Protein AF-M2Y2H6-F1 (afdb_monomer_lite)

InterPro domains:
  IPR006218 DAHP synthetase I/KDSA [PF00793] (380-463)
  IPR013785 Aldolase-type TIM barrel [G3DSA:3.20.20.70] (370-465)
  IPR019128 Sister chromatid cohesion protein Dcc1 [PF09724] (20-335)
  IPR019128 Sister chromatid cohesion protein Dcc1 [PTHR13395] (9-358)

Secondary structure (DSSP, 8-state):
----EEEEE-TT--SSS---B---HHHHHHHHTTSS--EEEEPP-TT-TT---TTTT-EEEE-SS-EEEEEEEEEEEEE--B-----S-----SSS--EEEEE---EEEEEEEEEE---HHHHHHHHHHTB-TTSEE---HHHHHTTSS--HHHHHHHHHHTTEEEETTEEEEPPHHHHHHHHHHHHHHHHHTT-BTTTBBPPHHHHTTTS-GGGHHHHHHHHHHHEEEPTTS-EEE-HHHHHHHHHHHHHHHHHTTT--EEHHHHHHHHHTTS-TT----GGGGTTTEEEEEETTEEEEEE--GGGS-SSHHHHHHHHHHH-S---HHHHHHHHTTTSS-HHHHHHHHHHH--------SSHHHHHHHHSTT-TT-SSPPP-EEE--SS---HHHHHHHHHHHHHHHHHTT--EEEE--SS----SSTTS---S-HHHHHHHHHHHHHHH---EE----------

Organism: Galdieria sulphuraria (NCBI:txid130081)

Structure (mmCIF, N/CA/C/O backbone):
data_AF-M2Y2H6-F1
#
_entry.id   AF-M2Y2H6-F1
#
loop_
_atom_site.group_PDB
_atom_site.id
_atom_site.type_symbol
_atom_site.label_atom_id
_atom_site.label_alt_id
_atom_site.label_comp_id
_atom_site.label_asym_id
_atom_site.label_entity_id
_atom_site.label_seq_id
_atom_site.pdbx_PDB_ins_code
_atom_site.Cartn_x
_atom_site.Cartn_y
_atom_site.Cartn_z
_atom_site.occupancy
_atom_site.B_iso_or_equiv
_atom_site.auth_seq_id
_atom_site.auth_comp_id
_atom_site.auth_asym_id
_atom_site.auth_atom_id
_atom_site.pdbx_PDB_model_num
ATOM 1 N N . MET A 1 1 ? 12.998 3.449 -64.854 1.00 49.31 1 MET A N 1
ATOM 2 C CA . MET A 1 1 ? 14.254 3.095 -64.169 1.00 49.31 1 MET A CA 1
ATOM 3 C C . MET A 1 1 ? 13.835 2.319 -62.942 1.00 49.31 1 MET A C 1
ATOM 5 O O . MET A 1 1 ? 13.197 2.910 -62.082 1.00 49.31 1 MET A O 1
ATOM 9 N N . GLU A 1 2 ? 14.039 1.006 -62.933 1.00 48.78 2 GLU A N 1
ATOM 10 C CA . GLU A 1 2 ? 13.816 0.195 -61.733 1.00 48.78 2 GLU A CA 1
ATOM 11 C C . GLU A 1 2 ? 15.044 0.363 -60.841 1.00 48.78 2 GLU A C 1
ATOM 13 O O . GLU A 1 2 ? 16.167 0.105 -61.270 1.00 48.78 2 GLU A O 1
ATOM 18 N N . THR A 1 3 ? 14.844 0.887 -59.635 1.00 54.25 3 THR A N 1
ATOM 19 C CA . THR A 1 3 ? 15.899 0.955 -58.626 1.00 54.25 3 THR A CA 1
ATOM 20 C C . THR A 1 3 ? 16.086 -0.450 -58.076 1.00 54.25 3 THR A C 1
ATOM 22 O O . THR A 1 3 ? 15.175 -0.997 -57.452 1.00 54.25 3 THR A O 1
ATOM 25 N N . GLN A 1 4 ? 17.240 -1.058 -58.332 1.00 56.53 4 GLN A N 1
ATOM 26 C CA . GLN A 1 4 ? 17.564 -2.366 -57.788 1.00 56.53 4 GLN A CA 1
ATOM 27 C C . GLN A 1 4 ? 18.232 -2.170 -56.421 1.00 56.53 4 GLN A C 1
ATOM 29 O O . GLN A 1 4 ? 19.205 -1.431 -56.274 1.00 56.53 4 GLN A O 1
ATOM 34 N N . HIS A 1 5 ? 17.663 -2.792 -55.390 1.00 61.84 5 HIS A N 1
ATOM 35 C CA . HIS A 1 5 ? 18.218 -2.773 -54.039 1.00 61.84 5 HIS A CA 1
ATOM 36 C C . HIS A 1 5 ? 18.953 -4.086 -53.785 1.00 61.84 5 HIS A C 1
ATOM 38 O O . HIS A 1 5 ? 18.366 -5.161 -53.915 1.00 61.84 5 HIS A O 1
ATOM 44 N N . THR A 1 6 ? 20.226 -3.998 -53.403 1.00 68.31 6 THR A N 1
ATOM 45 C CA . THR A 1 6 ? 21.061 -5.167 -53.104 1.00 68.31 6 THR A CA 1
ATOM 46 C C . THR A 1 6 ? 21.344 -5.207 -51.608 1.00 68.31 6 THR A C 1
ATOM 48 O O . THR A 1 6 ? 21.957 -4.292 -51.057 1.00 68.31 6 THR A O 1
ATOM 51 N N . LEU A 1 7 ? 20.893 -6.271 -50.942 1.00 67.62 7 LEU A N 1
ATOM 52 C CA . LEU A 1 7 ? 21.167 -6.511 -49.526 1.00 67.62 7 LEU A CA 1
ATOM 53 C C . LEU A 1 7 ? 22.504 -7.238 -49.375 1.00 67.62 7 LEU A C 1
ATOM 55 O O . LEU A 1 7 ? 22.731 -8.261 -50.020 1.00 67.62 7 LEU A O 1
ATOM 59 N N . ILE A 1 8 ? 23.376 -6.728 -48.507 1.00 72.69 8 ILE A N 1
ATOM 60 C CA . ILE A 1 8 ? 24.656 -7.367 -48.172 1.00 72.69 8 ILE A CA 1
ATOM 61 C C . ILE A 1 8 ? 24.730 -7.509 -46.656 1.00 72.69 8 ILE A C 1
ATOM 63 O O . ILE A 1 8 ? 24.390 -6.577 -45.940 1.00 72.69 8 ILE A O 1
ATOM 67 N N . PHE A 1 9 ? 25.165 -8.653 -46.136 1.00 72.62 9 PHE A N 1
ATOM 68 C CA . PHE A 1 9 ? 25.400 -8.789 -44.697 1.00 72.62 9 PHE A CA 1
ATOM 69 C C . PHE A 1 9 ? 26.579 -7.908 -44.271 1.00 72.62 9 PHE A C 1
ATOM 71 O O . PHE A 1 9 ? 27.630 -7.930 -44.917 1.00 72.62 9 PHE A O 1
ATOM 78 N N . SER A 1 10 ? 26.399 -7.103 -43.220 1.00 67.62 10 SER A N 1
ATOM 79 C CA . SER A 1 10 ? 27.476 -6.258 -42.700 1.00 67.62 10 SER A CA 1
ATOM 80 C C . SER A 1 10 ? 28.628 -7.114 -42.158 1.00 67.62 10 SER A C 1
ATOM 82 O O . SER A 1 10 ? 28.446 -8.277 -41.796 1.00 67.62 10 SER A O 1
ATOM 84 N N . GLN A 1 11 ? 29.831 -6.537 -42.086 1.00 66.94 11 GLN A N 1
ATOM 85 C CA . GLN A 1 11 ? 30.979 -7.215 -41.468 1.00 66.94 11 GLN A CA 1
ATOM 86 C C . GLN A 1 11 ? 30.757 -7.477 -39.966 1.00 66.94 11 GLN A C 1
ATOM 88 O O . GLN A 1 11 ? 31.292 -8.447 -39.439 1.00 66.94 11 GLN A O 1
ATOM 93 N N . ASP A 1 12 ? 29.903 -6.673 -39.325 1.00 66.00 12 ASP A N 1
ATOM 94 C CA . ASP A 1 12 ? 29.535 -6.772 -37.908 1.00 66.00 12 ASP A CA 1
ATOM 95 C C . ASP A 1 12 ? 28.218 -7.542 -37.681 1.00 66.00 12 ASP A C 1
ATOM 97 O O . ASP A 1 12 ? 27.581 -7.397 -36.635 1.00 66.00 12 ASP A O 1
ATOM 101 N N . PHE A 1 13 ? 27.764 -8.334 -38.662 1.00 73.12 13 PHE A N 1
ATOM 102 C CA . PHE A 1 13 ? 26.515 -9.087 -38.554 1.00 73.12 13 PHE A CA 1
ATOM 103 C C . PHE A 1 13 ? 26.541 -10.023 -37.338 1.00 73.12 13 PHE A C 1
ATOM 105 O O . PHE A 1 13 ? 27.354 -10.946 -37.258 1.00 73.12 13 PHE A O 1
ATOM 112 N N . SER A 1 14 ? 25.604 -9.820 -36.411 1.00 69.25 14 SER A N 1
ATOM 113 C CA . SER A 1 14 ? 25.439 -10.652 -35.218 1.00 69.25 14 SER A CA 1
ATOM 114 C C . SER A 1 14 ? 23.971 -11.001 -35.014 1.00 69.25 14 SER A C 1
ATOM 116 O O . SER A 1 14 ? 23.104 -10.125 -35.040 1.00 69.25 14 SER A O 1
ATOM 118 N N . LYS A 1 15 ? 23.681 -12.290 -34.807 1.00 61.19 15 LYS A N 1
ATOM 119 C CA . LYS A 1 15 ? 22.310 -12.783 -34.602 1.00 61.19 15 LYS A CA 1
ATOM 120 C C . LYS A 1 15 ? 21.748 -12.457 -33.216 1.00 61.19 15 LYS A C 1
ATOM 122 O O . LYS A 1 15 ? 20.536 -12.351 -33.094 1.00 61.19 15 LYS A O 1
ATOM 127 N N . ASP A 1 16 ? 22.610 -12.241 -32.221 1.00 65.06 16 ASP A N 1
ATOM 128 C CA . ASP A 1 16 ? 22.206 -12.322 -30.808 1.00 65.06 16 ASP A CA 1
ATOM 129 C C . ASP A 1 16 ? 22.466 -11.036 -30.001 1.00 65.06 16 ASP A C 1
ATOM 131 O O . ASP A 1 16 ? 22.255 -11.008 -28.792 1.00 65.06 16 ASP A O 1
ATOM 135 N N . ASN A 1 17 ? 22.917 -9.955 -30.649 1.00 72.31 17 ASN A N 1
ATOM 136 C CA . ASN A 1 17 ? 23.313 -8.719 -29.954 1.00 72.31 17 ASN A CA 1
ATOM 137 C C . ASN A 1 17 ? 22.303 -7.571 -30.086 1.00 72.31 17 ASN A C 1
ATOM 139 O O . ASN A 1 17 ? 22.493 -6.519 -29.480 1.00 72.31 17 ASN A O 1
ATOM 143 N N . ILE A 1 18 ? 21.265 -7.737 -30.906 1.00 80.56 18 ILE A N 1
ATOM 144 C CA . ILE A 1 18 ? 20.270 -6.699 -31.176 1.00 80.56 18 ILE A CA 1
ATOM 145 C C . ILE A 1 18 ? 18.892 -7.298 -30.945 1.00 80.56 18 ILE A C 1
ATOM 147 O O . ILE A 1 18 ? 18.552 -8.328 -31.518 1.00 80.56 18 ILE A O 1
ATOM 151 N N . PHE A 1 19 ? 18.090 -6.610 -30.141 1.00 82.75 19 PHE A N 1
ATOM 152 C CA . PHE A 1 19 ? 16.703 -6.960 -29.874 1.00 82.75 19 PHE A CA 1
ATOM 153 C C . PHE A 1 19 ? 15.825 -5.746 -30.162 1.00 82.75 19 PHE A C 1
ATOM 155 O O . PHE A 1 19 ? 16.227 -4.610 -29.911 1.00 82.75 19 PHE A O 1
ATOM 162 N N . LEU A 1 20 ? 14.620 -5.985 -30.678 1.00 86.69 20 LEU A N 1
ATOM 163 C CA . LEU A 1 20 ? 13.579 -4.962 -30.714 1.00 86.69 20 LEU A CA 1
ATOM 164 C C . LEU A 1 20 ? 12.853 -4.972 -29.379 1.00 86.69 20 LEU A C 1
ATOM 166 O O . LEU A 1 20 ? 12.477 -6.041 -28.908 1.00 86.69 20 LEU A O 1
ATOM 170 N N . VAL A 1 21 ? 12.647 -3.798 -28.797 1.00 87.88 21 VAL A N 1
ATOM 171 C CA . VAL A 1 21 ? 11.824 -3.615 -27.601 1.00 87.88 21 VAL A CA 1
ATOM 172 C C . VAL A 1 21 ? 10.636 -2.752 -27.989 1.00 87.88 21 VAL A C 1
ATOM 174 O O . VAL A 1 21 ? 10.810 -1.686 -28.579 1.00 87.88 21 VAL A O 1
ATOM 177 N N . GLU A 1 22 ? 9.437 -3.221 -27.677 1.00 87.06 22 GLU A N 1
ATOM 178 C CA . GLU A 1 22 ? 8.213 -2.449 -27.819 1.00 87.06 22 GLU A CA 1
ATOM 179 C C . GLU A 1 22 ? 8.097 -1.470 -26.649 1.00 87.06 22 GLU A C 1
ATOM 181 O O . GLU A 1 22 ? 8.081 -1.866 -25.482 1.00 87.06 22 GLU A O 1
ATOM 186 N N . LEU A 1 23 ? 8.052 -0.179 -26.974 1.00 84.44 23 LEU A N 1
ATOM 187 C CA . LEU A 1 23 ? 7.927 0.907 -26.011 1.00 84.44 23 LEU A CA 1
ATOM 188 C C . LEU A 1 23 ? 6.603 1.630 -26.245 1.00 84.44 23 LEU A C 1
ATOM 190 O O . LEU A 1 23 ? 6.321 2.076 -27.356 1.00 84.44 23 LEU A O 1
ATOM 194 N N . GLU A 1 24 ? 5.812 1.782 -25.186 1.00 82.50 24 GLU A N 1
ATOM 195 C CA . GLU A 1 24 ? 4.700 2.731 -25.192 1.00 82.50 24 GLU A CA 1
ATOM 196 C C . GLU A 1 24 ? 5.232 4.169 -25.322 1.00 82.50 24 GLU A C 1
ATOM 198 O O . GLU A 1 24 ? 6.342 4.470 -24.883 1.00 82.50 24 GLU A O 1
ATOM 203 N N . GLU A 1 25 ? 4.421 5.081 -25.862 1.00 80.75 25 GLU A N 1
ATOM 204 C CA . GLU A 1 25 ? 4.796 6.485 -26.109 1.00 80.75 25 GLU A CA 1
ATOM 205 C C . GLU A 1 25 ? 5.359 7.177 -24.852 1.00 80.75 25 GLU A C 1
ATOM 207 O O . GLU A 1 25 ? 6.397 7.830 -24.903 1.00 80.75 25 GLU A O 1
ATOM 212 N N . SER A 1 26 ? 4.764 6.910 -23.683 1.00 78.06 26 SER A N 1
ATOM 213 C CA . SER A 1 26 ? 5.249 7.439 -22.398 1.00 78.06 26 SER A CA 1
ATOM 214 C C . SER A 1 26 ? 6.637 6.928 -21.981 1.00 78.06 26 SER A C 1
ATOM 216 O O . SER A 1 26 ? 7.353 7.607 -21.249 1.00 78.06 26 SER A O 1
ATOM 218 N N . LEU A 1 27 ? 7.029 5.727 -22.418 1.00 78.62 27 LEU A N 1
ATOM 219 C CA . LEU A 1 27 ? 8.360 5.170 -22.169 1.00 78.62 27 LEU A CA 1
ATOM 220 C C . LEU A 1 27 ? 9.379 5.692 -23.178 1.00 78.62 27 LEU A C 1
ATOM 222 O O . LEU A 1 27 ? 10.540 5.877 -22.814 1.00 78.62 27 LEU A O 1
ATOM 226 N N . LEU A 1 28 ? 8.951 5.943 -24.417 1.00 79.69 28 LEU A N 1
ATOM 227 C CA . LEU A 1 28 ? 9.799 6.525 -25.452 1.00 79.69 28 LEU A CA 1
ATOM 228 C C . LEU A 1 28 ? 10.306 7.906 -25.026 1.00 79.69 28 LEU A C 1
ATOM 230 O O . LEU A 1 28 ? 11.514 8.130 -25.036 1.00 79.69 28 LEU A O 1
ATOM 234 N N . GLU A 1 29 ? 9.413 8.776 -24.548 1.00 78.00 29 GLU A N 1
ATOM 235 C CA . GLU A 1 29 ? 9.788 10.100 -24.034 1.00 78.00 29 GLU A CA 1
ATOM 236 C C . GLU A 1 29 ? 10.828 10.008 -22.905 1.00 78.00 29 GLU A C 1
ATOM 238 O O . GLU A 1 29 ? 11.772 10.793 -22.858 1.00 78.00 29 GLU A O 1
ATOM 243 N N . LEU A 1 30 ? 10.696 9.029 -22.002 1.00 74.38 30 LEU A N 1
ATOM 244 C CA . LEU A 1 30 ? 11.653 8.824 -20.910 1.00 74.38 30 LEU A CA 1
ATOM 245 C C . LEU A 1 30 ? 13.034 8.398 -21.418 1.00 74.38 30 LEU A C 1
ATOM 247 O O . LEU A 1 30 ? 14.047 8.876 -20.908 1.00 74.38 30 LEU A O 1
ATOM 251 N N . VAL A 1 31 ? 13.082 7.512 -22.417 1.00 74.06 31 VAL A N 1
ATOM 252 C CA . VAL A 1 31 ? 14.343 7.060 -23.025 1.00 74.06 31 VAL A CA 1
ATOM 253 C C . VAL A 1 31 ? 15.019 8.203 -23.787 1.00 74.06 31 VAL A C 1
ATOM 255 O O . VAL A 1 31 ? 16.238 8.348 -23.708 1.00 74.06 31 VAL A O 1
ATOM 258 N N . GLU A 1 32 ? 14.250 9.040 -24.486 1.00 76.75 32 GLU A N 1
ATOM 259 C CA . GLU A 1 32 ? 14.775 10.171 -25.261 1.00 76.75 32 GLU A CA 1
ATOM 260 C C . GLU A 1 32 ? 15.257 11.332 -24.379 1.00 76.75 32 GLU A C 1
ATOM 262 O O . GLU A 1 32 ? 16.272 11.964 -24.683 1.00 76.75 32 GLU A O 1
ATOM 267 N N . ASN A 1 33 ? 14.577 11.595 -23.258 1.00 74.38 33 ASN A N 1
ATOM 268 C CA . ASN A 1 33 ? 14.863 12.743 -22.393 1.00 74.38 33 ASN A CA 1
ATOM 269 C C . ASN A 1 33 ? 16.075 12.558 -21.457 1.00 74.38 33 ASN A C 1
ATOM 271 O O . ASN A 1 33 ? 16.424 13.494 -20.736 1.00 74.38 33 ASN A O 1
ATOM 275 N N . ASN A 1 34 ? 16.755 11.400 -21.467 1.00 59.19 34 ASN A N 1
ATOM 276 C CA . ASN A 1 34 ? 17.924 11.102 -20.616 1.00 59.19 34 ASN A CA 1
ATOM 277 C C . ASN A 1 34 ? 17.693 11.324 -19.102 1.00 59.19 34 ASN A C 1
ATOM 279 O O . ASN A 1 34 ? 18.653 11.433 -18.329 1.00 59.19 34 ASN A O 1
ATOM 283 N N . GLU A 1 35 ? 16.440 11.355 -18.638 1.00 56.72 35 GLU A N 1
ATOM 284 C CA . GLU A 1 35 ? 16.160 11.124 -17.222 1.00 56.72 35 GLU A CA 1
ATOM 285 C C . GLU A 1 35 ? 16.700 9.730 -16.888 1.00 56.72 35 GLU A C 1
ATOM 287 O O . GLU A 1 35 ? 16.456 8.805 -17.656 1.00 56.72 35 GLU A O 1
ATOM 292 N N . ARG A 1 36 ? 17.518 9.617 -15.824 1.00 68.69 36 ARG A N 1
ATOM 293 C CA . ARG A 1 36 ? 18.308 8.422 -15.439 1.00 68.69 36 ARG A CA 1
ATOM 294 C C . ARG A 1 36 ? 17.918 7.145 -16.191 1.00 68.69 36 ARG A C 1
ATOM 296 O O . ARG A 1 36 ? 16.828 6.617 -15.982 1.00 68.69 36 ARG A O 1
ATOM 303 N N . ALA A 1 37 ? 18.846 6.665 -17.021 1.00 70.56 37 ALA A N 1
ATOM 304 C CA . ALA A 1 37 ? 18.585 5.608 -17.986 1.00 70.56 37 ALA A CA 1
ATOM 305 C C . ALA A 1 37 ? 17.893 4.387 -17.348 1.00 70.56 37 ALA A C 1
ATOM 307 O O . ALA A 1 37 ? 18.332 3.917 -16.291 1.00 70.56 37 ALA A O 1
ATOM 308 N N . PRO A 1 38 ? 16.831 3.864 -17.985 1.00 85.00 38 PRO A N 1
ATOM 309 C CA . PRO A 1 38 ? 16.196 2.640 -17.534 1.00 85.00 38 PRO A CA 1
ATOM 310 C C . PRO A 1 38 ? 17.185 1.471 -17.601 1.00 85.00 38 PRO A C 1
ATOM 312 O O . PRO A 1 38 ? 18.152 1.491 -18.367 1.00 85.00 38 PRO A O 1
ATOM 315 N N . TYR A 1 39 ? 16.939 0.438 -16.804 1.00 87.06 39 TYR A N 1
ATOM 316 C CA . TYR A 1 39 ? 17.834 -0.711 -16.687 1.00 87.06 39 TYR A CA 1
ATOM 317 C C . TYR A 1 39 ? 17.066 -2.026 -16.729 1.00 87.06 39 TYR A C 1
ATOM 319 O O . TYR A 1 39 ? 15.887 -2.100 -16.383 1.00 87.06 39 TYR A O 1
ATOM 327 N N . PHE A 1 40 ? 17.761 -3.078 -17.154 1.00 88.25 40 PHE A N 1
ATOM 328 C CA . PHE A 1 40 ? 17.256 -4.440 -17.079 1.00 88.25 40 PHE A CA 1
ATOM 329 C C . PHE A 1 40 ? 17.768 -5.117 -15.812 1.00 88.25 40 PHE A C 1
ATOM 331 O O . PHE A 1 40 ? 18.941 -4.988 -15.464 1.00 88.25 40 PHE A O 1
ATOM 338 N N . VAL A 1 41 ? 16.893 -5.867 -15.150 1.00 87.19 41 VAL A N 1
ATOM 339 C CA . VAL A 1 41 ? 17.219 -6.671 -13.972 1.00 87.19 41 VAL A CA 1
ATOM 340 C C . VAL A 1 41 ? 16.652 -8.078 -14.144 1.00 87.19 41 VAL A C 1
ATOM 342 O O . VAL A 1 41 ? 15.487 -8.264 -14.497 1.00 87.19 41 VAL A O 1
ATOM 345 N N . GLY A 1 42 ? 17.502 -9.083 -13.947 1.00 82.50 42 GLY A N 1
ATOM 346 C CA . GLY A 1 42 ? 17.118 -10.496 -13.949 1.00 82.50 42 GLY A CA 1
ATOM 347 C C . GLY A 1 42 ? 17.012 -11.045 -12.528 1.00 82.50 42 GLY A C 1
ATOM 348 O O . GLY A 1 42 ? 17.368 -10.363 -11.568 1.00 82.50 42 GLY A O 1
ATOM 349 N N . CYS A 1 43 ? 16.535 -12.281 -12.377 1.00 67.12 43 CYS A N 1
ATOM 350 C CA . CYS A 1 43 ? 16.619 -12.978 -11.092 1.00 67.12 43 CYS A CA 1
ATOM 351 C C . CYS A 1 43 ? 18.080 -13.355 -10.757 1.00 67.12 43 CYS A C 1
ATOM 353 O O . CYS A 1 43 ? 18.798 -13.814 -11.653 1.00 67.12 43 CYS A O 1
ATOM 355 N N . PRO A 1 44 ? 18.527 -13.218 -9.492 1.00 58.62 44 PRO A N 1
ATOM 356 C CA . PRO A 1 44 ? 19.852 -13.673 -9.071 1.00 58.62 44 PRO A CA 1
ATOM 357 C C . PRO A 1 44 ? 20.042 -15.181 -9.306 1.00 58.62 44 PRO A C 1
ATOM 359 O O . PRO A 1 44 ? 19.082 -15.947 -9.341 1.00 58.62 44 PRO A O 1
ATOM 362 N N . ASN A 1 45 ? 21.301 -15.588 -9.487 1.00 51.88 45 ASN A N 1
ATOM 363 C CA . ASN A 1 45 ? 21.760 -16.909 -9.935 1.00 51.88 45 ASN A CA 1
ATOM 364 C C . ASN A 1 45 ? 20.997 -18.148 -9.410 1.00 51.88 45 ASN A C 1
ATOM 366 O O . ASN A 1 45 ? 20.699 -18.291 -8.230 1.00 51.88 45 ASN A O 1
ATOM 370 N N . ARG A 1 46 ? 20.856 -19.125 -10.318 1.00 47.66 46 ARG A N 1
ATOM 371 C CA . ARG A 1 46 ? 20.164 -20.433 -10.248 1.00 47.66 46 ARG A CA 1
ATOM 372 C C . ARG A 1 46 ? 20.562 -21.417 -9.124 1.00 47.66 46 ARG A C 1
ATOM 374 O O . ARG A 1 46 ? 20.069 -22.540 -9.137 1.00 47.66 46 ARG A O 1
ATOM 381 N N . ASN A 1 47 ? 21.451 -21.054 -8.201 1.00 44.16 47 ASN A N 1
ATOM 382 C CA . ASN A 1 47 ? 22.119 -22.019 -7.313 1.00 44.16 47 ASN A CA 1
ATOM 383 C C . ASN A 1 47 ? 21.595 -22.044 -5.867 1.00 44.16 47 ASN A C 1
ATOM 385 O O . ASN A 1 47 ? 22.032 -22.890 -5.091 1.00 44.16 47 ASN A O 1
ATOM 389 N N . GLU A 1 48 ? 20.675 -21.157 -5.488 1.00 47.06 48 GLU A N 1
ATOM 390 C CA . GLU A 1 48 ? 20.036 -21.208 -4.170 1.00 47.06 48 GLU A CA 1
ATOM 391 C C . GLU A 1 48 ? 18.684 -21.923 -4.278 1.00 47.06 48 GLU A C 1
ATOM 393 O O . GLU A 1 48 ? 17.659 -21.320 -4.581 1.00 47.06 48 GLU A O 1
ATOM 398 N N . GLU A 1 49 ? 18.689 -23.234 -4.017 1.00 45.31 49 GLU A N 1
ATOM 399 C CA . GLU A 1 49 ? 17.525 -24.144 -4.068 1.00 45.31 49 GLU A CA 1
ATOM 400 C C . GLU A 1 49 ? 16.355 -23.752 -3.137 1.00 45.31 49 GLU A C 1
ATOM 402 O O . GLU A 1 49 ? 15.305 -24.391 -3.159 1.00 45.31 49 GLU A O 1
ATOM 407 N N . ASN A 1 50 ? 16.506 -22.700 -2.326 1.00 46.69 50 ASN A N 1
ATOM 408 C CA . ASN A 1 50 ? 15.564 -22.347 -1.265 1.00 46.69 50 ASN A CA 1
ATOM 409 C C . ASN A 1 50 ? 14.607 -21.201 -1.598 1.00 46.69 50 ASN A C 1
ATOM 411 O O . ASN A 1 50 ? 13.619 -21.041 -0.880 1.00 46.69 50 ASN A O 1
ATOM 415 N N . LEU A 1 51 ? 14.821 -20.447 -2.681 1.00 48.53 51 LEU A N 1
ATOM 416 C CA . LEU A 1 51 ? 13.690 -19.766 -3.298 1.00 48.53 51 LEU A CA 1
ATOM 417 C C . LEU A 1 51 ? 13.145 -20.678 -4.379 1.00 48.53 51 LEU A C 1
ATOM 419 O O . LEU A 1 51 ? 13.774 -20.896 -5.413 1.00 48.53 51 LEU A O 1
ATOM 423 N N . SER A 1 52 ? 11.895 -21.093 -4.210 1.00 45.03 52 SER A N 1
ATOM 424 C CA . SER A 1 52 ? 11.019 -21.308 -5.352 1.00 45.03 52 SER A CA 1
ATOM 425 C C . SER A 1 52 ? 10.826 -19.965 -6.078 1.00 45.03 52 SER A C 1
ATOM 427 O O . SER A 1 52 ? 9.745 -19.379 -6.053 1.00 45.03 52 SER A O 1
ATOM 429 N N . CYS A 1 53 ? 11.885 -19.431 -6.691 1.00 44.53 53 CYS A N 1
ATOM 430 C CA . CYS A 1 53 ? 11.813 -18.356 -7.662 1.00 44.53 53 CYS A CA 1
ATOM 431 C C . CYS A 1 53 ? 11.088 -18.943 -8.869 1.00 44.53 53 CYS A C 1
ATOM 433 O O . CYS A 1 53 ? 11.704 -19.403 -9.832 1.00 44.53 53 CYS A O 1
ATOM 435 N N . ALA A 1 54 ? 9.758 -18.970 -8.802 1.00 42.69 54 ALA A N 1
ATOM 436 C CA . ALA A 1 54 ? 8.920 -19.027 -9.980 1.00 42.69 54 ALA A CA 1
ATOM 437 C C . ALA A 1 54 ? 9.388 -17.873 -10.881 1.00 42.69 54 ALA A C 1
ATOM 439 O O . ALA A 1 54 ? 9.132 -16.709 -10.580 1.00 42.69 54 ALA A O 1
ATOM 440 N N . GLY A 1 55 ? 10.209 -18.194 -11.886 1.00 50.75 55 GLY A N 1
ATOM 441 C CA . GLY A 1 55 ? 10.811 -17.197 -12.767 1.00 50.75 55 GLY A CA 1
ATOM 442 C C . GLY A 1 55 ? 12.336 -17.197 -12.911 1.00 50.75 55 GLY A C 1
ATOM 443 O O . GLY A 1 55 ? 12.874 -16.175 -13.308 1.00 50.75 55 GLY A O 1
ATOM 444 N N . ALA A 1 56 ? 13.056 -18.302 -12.680 1.00 52.38 56 ALA A N 1
ATOM 445 C CA . ALA A 1 56 ? 14.520 -18.394 -12.881 1.00 52.38 56 ALA A CA 1
ATOM 446 C C . ALA A 1 56 ? 15.060 -18.019 -14.296 1.00 52.38 56 ALA A C 1
ATOM 448 O O . ALA A 1 56 ? 16.266 -18.085 -14.524 1.00 52.38 56 ALA A O 1
ATOM 449 N N . ASN A 1 57 ? 14.188 -17.629 -15.236 1.00 63.12 57 ASN A N 1
ATOM 450 C CA . ASN A 1 57 ? 14.499 -17.107 -16.573 1.00 63.12 57 ASN A CA 1
ATOM 451 C C . ASN A 1 57 ? 13.739 -15.800 -16.889 1.00 63.12 57 ASN A C 1
ATOM 453 O O . ASN A 1 57 ? 13.531 -15.471 -18.055 1.00 63.12 57 ASN A O 1
ATOM 457 N N . GLU A 1 58 ? 13.257 -15.081 -15.879 1.00 77.81 58 GLU A N 1
ATOM 458 C CA . GLU A 1 58 ? 12.516 -13.838 -16.078 1.00 77.81 58 GLU A CA 1
ATOM 459 C C . GLU A 1 58 ? 13.454 -12.633 -16.073 1.00 77.81 58 GLU A C 1
ATOM 461 O O . GLU A 1 58 ? 14.353 -12.514 -15.238 1.00 77.81 58 GLU A O 1
ATOM 466 N N . ALA A 1 59 ? 13.206 -11.726 -17.013 1.00 86.06 59 ALA A N 1
ATOM 467 C CA . ALA A 1 59 ? 13.849 -10.429 -17.087 1.00 86.06 59 ALA A CA 1
ATOM 468 C C . ALA A 1 59 ? 12.806 -9.338 -16.862 1.00 86.06 59 ALA A C 1
ATOM 470 O O . ALA A 1 59 ? 11.637 -9.471 -17.238 1.00 86.06 59 ALA A O 1
ATOM 471 N N . TYR A 1 60 ? 13.245 -8.257 -16.239 1.00 90.00 60 TYR A N 1
ATOM 472 C CA . TYR A 1 60 ? 12.425 -7.100 -15.946 1.00 90.00 60 TYR A CA 1
ATOM 473 C C . TYR A 1 60 ? 13.131 -5.853 -16.457 1.00 90.00 60 TYR A C 1
ATOM 475 O O . TYR A 1 60 ? 14.358 -5.779 -16.476 1.00 90.00 60 TYR A O 1
ATOM 483 N N . PHE A 1 61 ? 12.340 -4.883 -16.884 1.00 89.81 61 PHE A N 1
ATOM 484 C CA . PHE A 1 61 ? 12.775 -3.566 -17.308 1.00 89.81 61 PHE A CA 1
ATOM 485 C C . PHE A 1 61 ? 12.258 -2.555 -16.291 1.00 89.81 61 PHE A C 1
ATOM 487 O O . PHE A 1 61 ? 11.058 -2.500 -16.015 1.00 89.81 61 PHE A O 1
ATOM 494 N N . CYS A 1 62 ? 13.156 -1.774 -15.711 1.00 89.62 62 CYS A N 1
ATOM 495 C CA . CYS A 1 62 ? 12.841 -0.817 -14.665 1.00 89.62 62 CYS A CA 1
ATOM 496 C C . CYS A 1 62 ? 13.153 0.598 -15.144 1.00 89.62 62 CYS A C 1
ATOM 498 O O . CYS A 1 62 ? 14.267 0.896 -15.576 1.00 89.62 62 CYS A O 1
ATOM 500 N N . THR A 1 63 ? 12.174 1.489 -15.010 1.00 88.56 63 THR A N 1
ATOM 501 C CA . THR A 1 63 ? 12.413 2.937 -15.034 1.00 88.56 63 THR A CA 1
ATOM 502 C C . THR A 1 63 ? 12.712 3.423 -13.614 1.00 88.56 63 THR A C 1
ATOM 504 O O . THR A 1 63 ? 12.783 2.630 -12.674 1.00 88.56 63 THR A O 1
ATOM 507 N N . GLU A 1 64 ? 12.842 4.734 -13.406 1.00 86.62 64 GLU A N 1
ATOM 508 C CA . GLU A 1 64 ? 12.973 5.293 -12.052 1.00 86.62 64 GLU A CA 1
ATOM 509 C C . GLU A 1 64 ? 11.733 4.984 -11.179 1.00 86.62 64 GLU A C 1
ATOM 511 O O . GLU A 1 64 ? 11.856 4.855 -9.960 1.00 86.62 64 GLU A O 1
ATOM 516 N N . ARG A 1 65 ? 10.542 4.822 -11.787 1.00 85.62 65 ARG A N 1
ATOM 517 C CA . ARG A 1 65 ? 9.246 4.720 -11.077 1.00 85.62 65 ARG A CA 1
ATOM 518 C C . ARG A 1 65 ? 8.443 3.443 -11.310 1.00 85.62 65 ARG A C 1
ATOM 520 O O . ARG A 1 65 ? 7.548 3.153 -10.519 1.00 85.62 65 ARG A O 1
ATOM 527 N N . LYS A 1 66 ? 8.669 2.736 -12.417 1.00 85.75 66 LYS A N 1
ATOM 528 C CA . LYS A 1 66 ? 7.836 1.601 -12.837 1.00 85.75 66 LYS A CA 1
ATOM 529 C C . LYS A 1 66 ? 8.689 0.386 -13.170 1.00 85.75 66 LYS A C 1
ATOM 531 O O . LYS A 1 66 ? 9.802 0.521 -13.670 1.00 85.75 66 LYS A O 1
ATOM 536 N N . THR A 1 67 ? 8.112 -0.784 -12.924 1.00 88.25 67 THR A N 1
ATOM 537 C CA . THR A 1 67 ? 8.701 -2.089 -13.224 1.00 88.25 67 THR A CA 1
ATOM 538 C C . THR A 1 67 ? 7.845 -2.790 -14.273 1.00 88.25 67 THR A C 1
ATOM 540 O O . THR A 1 67 ? 6.616 -2.825 -14.168 1.00 88.25 67 THR A O 1
ATOM 543 N N . PHE A 1 68 ? 8.494 -3.354 -15.283 1.00 87.19 68 PHE A N 1
ATOM 544 C CA . PHE A 1 68 ? 7.860 -4.059 -16.388 1.00 87.19 68 PHE A CA 1
ATOM 545 C C . PHE A 1 68 ? 8.454 -5.452 -16.495 1.00 87.19 68 PHE A C 1
ATOM 547 O O . PHE A 1 68 ? 9.671 -5.616 -16.468 1.00 87.19 68 PHE A O 1
ATOM 554 N N . LYS A 1 69 ? 7.605 -6.464 -16.634 1.00 88.50 69 LYS A N 1
ATOM 555 C CA . LYS A 1 69 ? 8.050 -7.814 -16.954 1.00 88.50 69 LYS A CA 1
ATOM 556 C C . LYS A 1 69 ? 8.303 -7.898 -18.453 1.00 88.50 69 LYS A C 1
ATOM 558 O O . LYS A 1 69 ? 7.463 -7.467 -19.243 1.00 88.50 69 LYS A O 1
ATOM 563 N N . VAL A 1 70 ? 9.454 -8.440 -18.828 1.00 89.50 70 VAL A N 1
ATOM 564 C CA . VAL A 1 70 ? 9.885 -8.550 -20.222 1.00 89.50 70 VAL A CA 1
ATOM 565 C C . VAL A 1 70 ? 9.466 -9.908 -20.769 1.00 89.50 70 VAL A C 1
ATOM 567 O O . VAL A 1 70 ? 9.747 -10.943 -20.162 1.00 89.50 70 VAL A O 1
ATOM 570 N N . PHE A 1 71 ? 8.825 -9.910 -21.935 1.00 88.25 71 PHE A N 1
ATOM 571 C CA . PHE A 1 71 ? 8.433 -11.126 -22.642 1.00 88.25 71 PHE A CA 1
ATOM 572 C C . PHE A 1 71 ? 8.925 -11.091 -24.078 1.00 88.25 71 PHE A C 1
ATOM 574 O O . PHE A 1 71 ? 8.721 -10.110 -24.778 1.00 88.25 71 PHE A O 1
ATOM 581 N N . PHE A 1 72 ? 9.525 -12.180 -24.547 1.00 87.06 72 PHE A N 1
ATOM 582 C CA . PHE A 1 72 ? 9.833 -12.315 -25.964 1.00 87.06 72 PHE A CA 1
ATOM 583 C C . PHE A 1 72 ? 8.618 -12.852 -26.723 1.00 87.06 72 PHE A C 1
ATOM 585 O O . PHE A 1 72 ? 8.038 -13.875 -26.343 1.00 87.06 72 PHE A O 1
ATOM 592 N N . ARG A 1 73 ? 8.243 -12.172 -27.805 1.00 88.12 73 ARG A N 1
ATOM 593 C CA . ARG A 1 73 ? 7.234 -12.622 -28.761 1.00 88.12 73 ARG A CA 1
ATOM 594 C C . ARG A 1 73 ? 7.892 -13.030 -30.057 1.00 88.12 73 ARG A C 1
ATOM 596 O O . ARG A 1 73 ? 8.443 -12.200 -30.772 1.00 88.12 73 ARG A O 1
ATOM 603 N N . GLU A 1 74 ? 7.768 -14.310 -30.376 1.00 87.75 74 GLU A N 1
ATOM 604 C CA . GLU A 1 74 ? 8.132 -14.821 -31.689 1.00 87.75 74 GLU A CA 1
ATOM 605 C C . GLU A 1 74 ? 7.152 -14.327 -32.758 1.00 87.75 74 GLU A C 1
ATOM 607 O O . GLU A 1 74 ? 5.935 -14.287 -32.565 1.00 87.75 74 GLU A O 1
ATOM 612 N N . SER A 1 75 ? 7.705 -13.981 -33.912 1.00 83.75 75 SER A N 1
ATOM 613 C CA . SER A 1 75 ? 6.994 -13.611 -35.124 1.00 83.75 75 SER A CA 1
ATOM 614 C C . SER A 1 75 ? 7.262 -14.657 -36.199 1.00 83.75 75 SER A C 1
ATOM 616 O O . SER A 1 75 ? 8.378 -15.147 -36.360 1.00 83.75 75 SER A O 1
ATOM 618 N N . SER A 1 76 ? 6.234 -14.973 -36.985 1.00 82.94 76 SER A N 1
ATOM 619 C CA . SER A 1 76 ? 6.383 -15.808 -38.185 1.00 82.94 76 SER A CA 1
ATOM 620 C C . SER A 1 76 ? 7.110 -15.082 -39.324 1.00 82.94 76 SER A C 1
ATOM 622 O O . SER A 1 76 ? 7.560 -15.725 -40.272 1.00 82.94 76 SER A O 1
ATOM 624 N N . ASN A 1 77 ? 7.248 -13.756 -39.225 1.00 81.12 77 ASN A N 1
ATOM 625 C CA . ASN A 1 77 ? 7.951 -12.923 -40.191 1.00 81.12 77 ASN A CA 1
ATOM 626 C C . ASN A 1 77 ? 9.374 -12.612 -39.716 1.00 81.12 77 ASN A C 1
ATOM 628 O O . ASN A 1 77 ? 9.609 -12.365 -38.534 1.00 81.12 77 ASN A O 1
ATOM 632 N N . CYS A 1 78 ? 10.309 -12.538 -40.665 1.00 80.88 78 CYS A N 1
ATOM 633 C CA . CYS A 1 78 ? 11.665 -12.064 -40.410 1.00 80.88 78 CYS A CA 1
ATOM 634 C C . CYS A 1 78 ? 11.739 -10.544 -40.616 1.00 80.88 78 CYS A C 1
ATOM 636 O O . CYS A 1 78 ? 11.391 -10.040 -41.686 1.00 80.88 78 CYS A O 1
ATOM 638 N N . ILE A 1 79 ? 12.199 -9.821 -39.596 1.00 82.62 79 ILE A N 1
ATOM 639 C CA . ILE A 1 79 ? 12.485 -8.387 -39.660 1.00 82.62 79 ILE A CA 1
ATOM 640 C C . ILE A 1 79 ? 13.984 -8.223 -39.906 1.00 82.62 79 ILE A C 1
ATOM 642 O O . ILE A 1 79 ? 14.807 -8.835 -39.226 1.00 82.62 79 ILE A O 1
ATOM 646 N N . ILE A 1 80 ? 14.337 -7.382 -40.878 1.00 82.81 80 ILE A N 1
ATOM 647 C CA . ILE A 1 80 ? 15.721 -7.158 -41.300 1.00 82.81 80 ILE A CA 1
ATOM 648 C C . ILE A 1 80 ? 16.089 -5.699 -41.014 1.00 82.81 80 ILE A C 1
ATOM 650 O O . ILE A 1 80 ? 15.804 -4.828 -41.841 1.00 82.81 80 ILE A O 1
ATOM 654 N N . PRO A 1 81 ? 16.704 -5.398 -39.856 1.00 78.25 81 PRO A N 1
ATOM 655 C CA . PRO A 1 81 ? 17.241 -4.077 -39.589 1.00 78.25 81 PRO A CA 1
ATOM 656 C C . PRO A 1 81 ? 18.375 -3.774 -40.562 1.00 78.25 81 PRO A C 1
ATOM 658 O O . PRO A 1 81 ? 19.350 -4.525 -40.686 1.00 78.25 81 PRO A O 1
ATOM 661 N N . VAL A 1 82 ? 18.235 -2.646 -41.242 1.00 79.62 82 VAL A N 1
ATOM 662 C CA . VAL A 1 82 ? 19.210 -2.141 -42.196 1.00 79.62 82 VAL A CA 1
ATOM 663 C C . VAL A 1 82 ? 19.806 -0.842 -41.686 1.00 79.62 82 VAL A C 1
ATOM 665 O O . VAL A 1 82 ? 19.097 0.002 -41.138 1.00 79.62 82 VAL A O 1
ATOM 668 N N . GLN A 1 83 ? 21.108 -0.657 -41.877 1.00 68.94 83 GLN A N 1
ATOM 669 C CA . GLN A 1 83 ? 21.743 0.619 -41.567 1.00 68.94 83 GLN A CA 1
ATOM 670 C C . GLN A 1 83 ? 21.639 1.536 -42.786 1.00 68.94 83 GLN A C 1
ATOM 672 O O . GLN A 1 83 ? 22.018 1.155 -43.895 1.00 68.94 83 GLN A O 1
ATOM 677 N N . ALA A 1 84 ? 21.124 2.752 -42.589 1.00 62.84 84 ALA A N 1
ATOM 678 C CA . ALA A 1 84 ? 21.105 3.753 -43.647 1.00 62.84 84 ALA A CA 1
ATOM 679 C C . ALA A 1 84 ? 22.549 4.027 -44.098 1.00 62.84 84 ALA A C 1
ATOM 681 O O . ALA A 1 84 ? 23.384 4.475 -43.311 1.00 62.84 84 ALA A O 1
ATOM 682 N N . SER A 1 85 ? 22.854 3.722 -45.359 1.00 56.22 85 SER A N 1
ATOM 683 C CA . SER A 1 85 ? 24.179 3.950 -45.928 1.00 56.22 85 SER A CA 1
ATOM 684 C C . SER A 1 85 ? 24.443 5.456 -45.982 1.00 56.22 85 SER A C 1
ATOM 686 O O . SER A 1 85 ? 23.855 6.166 -46.797 1.00 56.22 85 SER A O 1
ATOM 688 N N . GLN A 1 86 ? 25.327 5.970 -45.122 1.00 51.22 86 GLN A N 1
ATOM 689 C CA . GLN A 1 86 ? 25.903 7.303 -45.301 1.00 51.22 86 GLN A CA 1
ATOM 690 C C . GLN A 1 86 ? 26.920 7.245 -46.448 1.00 51.22 86 GLN A C 1
ATOM 692 O O . GLN A 1 86 ? 28.128 7.254 -46.225 1.00 51.22 86 GLN A O 1
ATOM 697 N N . SER A 1 87 ? 26.459 7.142 -47.694 1.00 47.12 87 SER A N 1
ATOM 698 C CA . SER A 1 87 ? 27.347 7.222 -48.854 1.00 47.12 87 SER A CA 1
ATOM 699 C C . SER A 1 87 ? 26.968 8.385 -49.768 1.00 47.12 87 SER A C 1
ATOM 701 O O . SER A 1 87 ? 26.204 8.266 -50.715 1.00 47.12 87 SER A O 1
ATOM 703 N N . ASN A 1 88 ? 27.657 9.508 -49.545 1.00 43.53 88 ASN A N 1
ATOM 704 C CA . ASN A 1 88 ? 27.941 10.524 -50.567 1.00 43.53 88 ASN A CA 1
ATOM 705 C C . ASN A 1 88 ? 28.918 10.020 -51.656 1.00 43.53 88 ASN A C 1
ATOM 707 O O . ASN A 1 88 ? 29.402 10.807 -52.460 1.00 43.53 88 ASN A O 1
ATOM 711 N N . ASN A 1 89 ? 29.200 8.715 -51.716 1.00 41.75 89 ASN A N 1
ATOM 712 C CA . ASN A 1 89 ? 30.081 8.090 -52.699 1.00 41.75 89 ASN A CA 1
ATOM 713 C C . ASN A 1 89 ? 29.338 6.982 -53.455 1.00 41.75 89 ASN A C 1
ATOM 715 O O . ASN A 1 89 ? 29.778 5.836 -53.505 1.00 41.75 89 ASN A O 1
ATOM 719 N N . CYS A 1 90 ? 28.202 7.320 -54.066 1.00 40.72 90 CYS A N 1
ATOM 720 C CA . CYS A 1 90 ? 27.690 6.526 -55.179 1.00 40.72 90 CYS A CA 1
ATOM 721 C C . CYS A 1 90 ? 28.516 6.905 -56.418 1.00 40.72 90 CYS A C 1
ATOM 723 O O . CYS A 1 90 ? 28.182 7.830 -57.164 1.00 40.72 90 CYS A O 1
ATOM 725 N N . SER A 1 91 ? 29.671 6.256 -56.581 1.00 38.84 91 SER A N 1
ATOM 726 C CA . SER A 1 91 ? 30.461 6.328 -57.808 1.00 38.84 91 SER A CA 1
ATOM 727 C C . SER A 1 91 ? 29.552 5.937 -58.967 1.00 38.84 91 SER A C 1
ATOM 729 O O . SER A 1 91 ? 29.093 4.802 -59.027 1.00 38.84 91 SER A O 1
ATOM 731 N N . LYS A 1 92 ? 29.275 6.887 -59.868 1.00 42.81 92 LYS A N 1
ATOM 732 C CA . LYS A 1 92 ? 28.517 6.672 -61.105 1.00 42.81 92 LYS A CA 1
ATOM 733 C C . LYS A 1 92 ? 29.147 5.533 -61.909 1.00 42.81 92 LYS A C 1
ATOM 735 O O . LYS A 1 92 ? 30.051 5.773 -62.706 1.00 42.81 92 LYS A O 1
ATOM 740 N N . VAL A 1 93 ? 28.661 4.314 -61.728 1.00 41.59 93 VAL A N 1
ATOM 741 C CA . VAL A 1 93 ? 28.949 3.196 -62.617 1.00 41.59 93 VAL A CA 1
ATOM 742 C C . VAL A 1 93 ? 27.634 2.486 -62.905 1.00 41.59 93 VAL A C 1
ATOM 744 O O . VAL A 1 93 ? 26.973 1.988 -62.003 1.00 41.59 93 VAL A O 1
ATOM 747 N N . SER A 1 94 ? 27.308 2.451 -64.200 1.00 39.97 94 SER A N 1
ATOM 748 C CA . SER A 1 94 ? 26.188 1.759 -64.856 1.00 39.97 94 SER A CA 1
ATOM 749 C C . SER A 1 94 ? 24.761 2.270 -64.594 1.00 39.97 94 SER A C 1
ATOM 751 O O . SER A 1 94 ? 24.435 2.850 -63.572 1.00 39.97 94 SER A O 1
ATOM 753 N N . LEU A 1 95 ? 23.915 2.089 -65.612 1.00 44.16 95 LEU A N 1
ATOM 754 C CA . LEU A 1 95 ? 22.552 2.613 -65.810 1.00 44.16 95 LEU A CA 1
ATOM 755 C C . LEU A 1 95 ? 21.476 2.083 -64.831 1.00 44.16 95 LEU A C 1
ATOM 757 O O . LEU A 1 95 ? 20.283 2.194 -65.114 1.00 44.16 95 LEU A O 1
ATOM 761 N N . LEU A 1 96 ? 21.883 1.545 -63.684 1.00 44.25 96 LEU A N 1
ATOM 762 C CA . LEU A 1 96 ? 21.037 1.104 -62.578 1.00 44.25 96 LEU A CA 1
ATOM 763 C C . LEU A 1 96 ? 21.619 1.716 -61.303 1.00 44.25 96 LEU A C 1
ATOM 765 O O . LEU A 1 96 ? 22.804 1.570 -61.017 1.00 44.25 96 LEU A O 1
ATOM 769 N N . GLN A 1 97 ? 20.810 2.476 -60.570 1.00 48.72 97 GLN A N 1
ATOM 770 C CA . GLN A 1 97 ? 21.210 3.032 -59.281 1.00 48.72 97 GLN A CA 1
ATOM 771 C C . GLN A 1 97 ? 21.132 1.900 -58.248 1.00 48.72 97 GLN A C 1
ATOM 773 O O . GLN A 1 97 ? 20.132 1.760 -57.549 1.00 48.72 97 GLN A O 1
ATOM 778 N N . ASP A 1 98 ? 22.156 1.047 -58.212 1.00 53.97 98 ASP A N 1
ATOM 779 C CA . ASP A 1 98 ? 22.227 -0.072 -57.274 1.00 53.97 98 ASP A CA 1
ATOM 780 C C . ASP A 1 98 ? 22.472 0.472 -55.865 1.00 53.97 98 ASP A C 1
ATOM 782 O O . ASP A 1 98 ? 23.580 0.873 -55.497 1.00 53.97 98 ASP A O 1
ATOM 786 N N . CYS A 1 99 ? 21.409 0.528 -55.066 1.00 59.53 99 CYS A N 1
ATOM 787 C CA . CYS A 1 99 ? 21.503 0.943 -53.675 1.00 59.53 99 CYS A CA 1
ATOM 788 C C . CYS A 1 99 ? 21.856 -0.283 -52.831 1.00 59.53 99 CYS A C 1
ATOM 790 O O . CYS A 1 99 ? 21.030 -1.176 -52.621 1.00 59.53 99 CYS A O 1
ATOM 792 N N . VAL A 1 100 ? 23.112 -0.337 -52.387 1.00 64.00 100 VAL A N 1
ATOM 793 C CA . VAL A 1 100 ? 23.621 -1.390 -51.508 1.00 64.00 100 VAL A CA 1
ATOM 794 C C . VAL A 1 100 ? 23.315 -1.028 -50.062 1.00 64.00 100 VAL A C 1
ATOM 796 O O . VAL A 1 100 ? 23.761 0.012 -49.569 1.00 64.00 100 VAL A O 1
ATOM 799 N N . VAL A 1 101 ? 22.576 -1.900 -49.379 1.00 71.50 101 VAL A N 1
ATOM 800 C CA . VAL A 1 101 ? 22.148 -1.675 -47.998 1.00 71.50 101 VAL A CA 1
ATOM 801 C C . VAL A 1 101 ? 22.659 -2.807 -47.097 1.00 71.50 101 VAL A C 1
ATOM 803 O O . VAL A 1 101 ? 22.334 -3.973 -47.345 1.00 71.50 101 VAL A O 1
ATOM 806 N N . PRO A 1 102 ? 23.461 -2.495 -46.060 1.00 73.06 102 PRO A N 1
ATOM 807 C CA . PRO A 1 102 ? 23.990 -3.501 -45.155 1.00 73.06 102 PRO A CA 1
ATOM 808 C C . PRO A 1 102 ? 22.926 -3.988 -44.159 1.00 73.06 102 PRO A C 1
ATOM 810 O O . PRO A 1 102 ? 22.298 -3.194 -43.452 1.00 73.06 102 PRO A O 1
ATOM 813 N N . VAL A 1 103 ? 22.756 -5.306 -44.088 1.00 76.50 103 VAL A N 1
ATOM 814 C CA . VAL A 1 103 ? 21.927 -6.008 -43.103 1.00 76.50 103 VAL A CA 1
ATOM 815 C C . VAL A 1 103 ? 22.727 -6.189 -41.822 1.00 76.50 103 VAL A C 1
ATOM 817 O O . VAL A 1 103 ? 23.796 -6.801 -41.846 1.00 76.50 103 VAL A O 1
ATOM 820 N N . VAL A 1 104 ? 22.192 -5.681 -40.713 1.00 76.25 104 VAL A N 1
ATOM 821 C CA . VAL A 1 104 ? 22.866 -5.699 -39.406 1.00 76.25 104 VAL A CA 1
ATOM 822 C C . VAL A 1 104 ? 22.562 -6.989 -38.639 1.00 76.25 104 VAL A C 1
ATOM 824 O O . VAL A 1 104 ? 23.438 -7.553 -37.990 1.00 76.25 104 VAL A O 1
ATOM 827 N N . THR A 1 105 ? 21.324 -7.481 -38.727 1.00 81.88 105 THR A N 1
ATOM 828 C CA . THR A 1 105 ? 20.886 -8.720 -38.068 1.00 81.88 105 THR A CA 1
ATOM 829 C C . THR A 1 105 ? 19.605 -9.271 -38.715 1.00 81.88 105 THR A C 1
ATOM 831 O O . THR A 1 105 ? 19.061 -8.663 -39.639 1.00 81.88 105 THR A O 1
ATOM 834 N N . LEU A 1 106 ? 19.125 -10.425 -38.248 1.00 82.62 106 LEU A N 1
ATOM 835 C CA . LEU A 1 106 ? 17.839 -11.021 -38.619 1.00 82.62 106 LEU A CA 1
ATOM 836 C C . LEU A 1 106 ? 17.024 -11.266 -37.352 1.00 82.62 106 LEU A C 1
ATOM 838 O O . LEU A 1 106 ? 17.393 -12.101 -36.526 1.00 82.62 106 LEU A O 1
ATOM 842 N N . LEU A 1 107 ? 15.900 -10.573 -37.221 1.00 82.94 107 LEU A N 1
ATOM 843 C CA . LEU A 1 107 ? 15.051 -10.644 -36.040 1.00 82.94 107 LEU A CA 1
ATOM 844 C C . LEU A 1 107 ? 13.806 -11.473 -36.333 1.00 82.94 107 LEU A C 1
ATOM 846 O O . LEU A 1 107 ? 13.153 -11.296 -37.360 1.00 82.94 107 LEU A O 1
ATOM 850 N N . HIS A 1 108 ? 13.471 -12.365 -35.407 1.00 84.56 108 HIS A N 1
ATOM 851 C CA . HIS A 1 108 ? 12.323 -13.274 -35.509 1.00 84.56 108 HIS A CA 1
ATOM 852 C C . HIS A 1 108 ? 11.259 -12.956 -34.457 1.00 84.56 108 HIS A C 1
ATOM 854 O O . HIS A 1 108 ? 10.455 -13.809 -34.105 1.00 84.56 108 HIS A O 1
ATOM 860 N N . GLY A 1 109 ? 11.289 -11.750 -33.898 1.00 86.62 109 GLY A N 1
ATOM 861 C CA . GLY A 1 109 ? 10.451 -11.377 -32.775 1.00 86.62 109 GLY A CA 1
ATOM 862 C C . GLY A 1 109 ? 10.908 -10.087 -32.116 1.00 86.62 109 GLY A C 1
ATOM 863 O O . GLY A 1 109 ? 11.899 -9.476 -32.531 1.00 86.62 109 GLY A O 1
ATOM 864 N N . HIS A 1 110 ? 10.184 -9.694 -31.079 1.00 88.88 110 HIS A N 1
ATOM 865 C CA . HIS A 1 110 ? 10.451 -8.499 -30.287 1.00 88.88 110 HIS A CA 1
ATOM 866 C C . HIS A 1 110 ? 10.161 -8.750 -28.806 1.00 88.88 110 HIS A C 1
ATOM 868 O O . HIS A 1 110 ? 9.535 -9.740 -28.429 1.00 88.88 110 HIS A O 1
ATOM 874 N N . LEU A 1 111 ? 10.669 -7.868 -27.955 1.00 89.88 111 LEU A N 1
ATOM 875 C CA . LEU A 1 111 ? 10.447 -7.864 -26.518 1.00 89.88 111 LEU A CA 1
ATOM 876 C C . LEU A 1 111 ? 9.254 -6.958 -26.203 1.00 89.88 111 LEU A C 1
ATOM 878 O O . LEU A 1 111 ? 9.296 -5.765 -26.483 1.00 89.88 111 LEU A O 1
ATOM 882 N N . GLU A 1 112 ? 8.213 -7.522 -25.606 1.00 90.25 112 GLU A N 1
ATOM 883 C CA . GLU A 1 112 ? 7.071 -6.802 -25.044 1.00 90.25 112 GLU A CA 1
ATOM 884 C C . GLU A 1 112 ? 7.320 -6.473 -23.567 1.00 90.25 112 GLU A C 1
ATOM 886 O O . GLU A 1 112 ? 7.880 -7.283 -22.816 1.00 90.25 112 GLU A O 1
ATOM 891 N N . LEU A 1 113 ? 6.856 -5.297 -23.138 1.00 89.56 113 LEU A N 1
ATOM 892 C CA . LEU A 1 113 ? 6.917 -4.837 -21.753 1.00 89.56 113 LEU A CA 1
ATOM 893 C C . LEU A 1 113 ? 5.519 -4.858 -21.130 1.00 89.56 113 LEU A C 1
ATOM 895 O O . LEU A 1 113 ? 4.652 -4.070 -21.495 1.00 89.56 113 LEU A O 1
ATOM 899 N N . LEU A 1 114 ? 5.298 -5.737 -20.152 1.00 85.38 114 LEU A N 1
ATOM 900 C CA . LEU A 1 114 ? 4.036 -5.801 -19.415 1.00 85.38 114 LEU A CA 1
ATOM 901 C C . LEU A 1 114 ? 4.186 -5.149 -18.043 1.00 85.38 114 LEU A C 1
ATOM 903 O O . LEU A 1 114 ? 5.023 -5.559 -17.239 1.00 85.38 114 LEU A O 1
ATOM 907 N N . THR A 1 115 ? 3.352 -4.145 -17.757 1.00 82.12 115 THR A N 1
ATOM 908 C CA . THR A 1 115 ? 3.343 -3.478 -16.446 1.00 82.12 115 THR A CA 1
ATOM 909 C C . THR A 1 115 ? 3.079 -4.504 -15.345 1.00 82.12 115 THR A C 1
ATOM 911 O O . THR A 1 115 ? 2.089 -5.237 -15.396 1.00 82.12 115 THR A O 1
ATOM 914 N N . THR A 1 116 ? 3.957 -4.549 -14.344 1.00 79.31 116 THR A N 1
ATOM 915 C CA . THR A 1 116 ? 3.876 -5.503 -13.233 1.00 79.31 116 THR A CA 1
ATOM 916 C C . THR A 1 116 ? 4.158 -4.822 -11.898 1.00 79.31 116 THR A C 1
ATOM 918 O O . THR A 1 116 ? 4.850 -3.804 -11.826 1.00 79.31 116 THR A O 1
ATOM 921 N N . GLY A 1 117 ? 3.624 -5.401 -10.823 1.00 72.75 117 GLY A N 1
ATOM 922 C CA . GLY A 1 117 ? 4.017 -5.038 -9.465 1.00 72.75 117 GLY A CA 1
ATOM 923 C C . GLY A 1 117 ? 5.474 -5.433 -9.182 1.00 72.75 117 GLY A C 1
ATOM 924 O O . GLY A 1 117 ? 5.990 -6.357 -9.824 1.00 72.75 117 GLY A O 1
ATOM 925 N N . PRO A 1 118 ? 6.145 -4.739 -8.248 1.00 78.75 118 PRO A N 1
ATOM 926 C CA . PRO A 1 118 ? 7.504 -5.077 -7.851 1.00 78.75 118 PRO A CA 1
ATOM 927 C C . PRO A 1 118 ? 7.554 -6.393 -7.061 1.00 78.75 118 PRO A C 1
ATOM 929 O O . PRO A 1 118 ? 6.594 -6.764 -6.385 1.00 78.75 118 PRO A O 1
ATOM 932 N N . ARG A 1 119 ? 8.695 -7.088 -7.105 1.00 79.50 119 ARG A N 1
ATOM 933 C CA . ARG A 1 119 ? 8.915 -8.354 -6.377 1.00 79.50 119 ARG A CA 1
ATOM 934 C C . ARG A 1 119 ? 9.245 -8.128 -4.895 1.00 79.50 119 ARG A C 1
ATOM 936 O O . ARG A 1 119 ? 10.388 -8.275 -4.459 1.00 79.50 119 ARG A O 1
ATOM 943 N N . ILE A 1 120 ? 8.229 -7.741 -4.119 1.00 81.75 120 ILE A N 1
ATOM 944 C CA . ILE A 1 120 ? 8.335 -7.466 -2.670 1.00 81.75 120 ILE A CA 1
ATOM 945 C C . ILE A 1 120 ? 8.714 -8.731 -1.883 1.00 81.75 120 ILE A C 1
ATOM 947 O O . ILE A 1 120 ? 9.422 -8.657 -0.880 1.00 81.75 120 ILE A O 1
ATOM 951 N N . ASP A 1 121 ? 8.296 -9.902 -2.356 1.00 77.25 121 ASP A N 1
ATOM 952 C CA . ASP A 1 121 ? 8.663 -11.207 -1.806 1.00 77.25 121 ASP A CA 1
ATOM 953 C C . ASP A 1 121 ? 10.187 -11.414 -1.783 1.00 77.25 121 ASP A C 1
ATOM 955 O O . ASP A 1 121 ? 10.757 -11.754 -0.742 1.00 77.25 121 ASP A O 1
ATOM 959 N N . VAL A 1 122 ? 10.857 -11.120 -2.902 1.00 82.81 122 VAL A N 1
ATOM 960 C CA . VAL A 1 122 ? 12.319 -11.217 -3.028 1.00 82.81 122 VAL A CA 1
ATOM 961 C C . VAL A 1 122 ? 13.001 -10.171 -2.145 1.00 82.81 122 VAL A C 1
ATOM 963 O O . VAL A 1 122 ? 13.985 -10.478 -1.473 1.00 82.81 122 VAL A O 1
ATOM 966 N N . LEU A 1 123 ? 12.447 -8.955 -2.081 1.00 88.50 123 LEU A N 1
ATOM 967 C CA . LEU A 1 123 ? 12.949 -7.891 -1.208 1.00 88.50 123 LEU A CA 1
ATOM 968 C C . LEU A 1 123 ? 12.934 -8.306 0.269 1.00 88.50 123 LEU A C 1
ATOM 970 O O . LEU A 1 123 ? 13.948 -8.177 0.956 1.00 88.50 123 LEU A O 1
ATOM 974 N N . ARG A 1 124 ? 11.805 -8.835 0.757 1.00 87.44 124 ARG A N 1
ATOM 975 C CA . ARG A 1 124 ? 11.655 -9.293 2.149 1.00 87.44 124 ARG A CA 1
ATOM 976 C C . ARG A 1 124 ? 12.627 -10.420 2.477 1.00 87.44 124 ARG A C 1
ATOM 978 O O . ARG A 1 124 ? 13.248 -10.391 3.539 1.00 87.44 124 ARG A O 1
ATOM 985 N N . TYR A 1 125 ? 12.785 -11.380 1.566 1.00 85.00 125 TYR A N 1
ATOM 986 C CA . TYR A 1 125 ? 13.744 -12.469 1.730 1.00 85.00 125 TYR A CA 1
ATOM 987 C C . TYR A 1 125 ? 15.183 -11.954 1.841 1.00 85.00 125 TYR A C 1
ATOM 989 O O . TYR A 1 125 ? 15.895 -12.284 2.791 1.00 85.00 125 TYR A O 1
ATOM 997 N N . LEU A 1 126 ? 15.591 -11.095 0.903 1.00 87.75 126 LEU A N 1
ATOM 998 C CA . LEU A 1 126 ? 16.941 -10.543 0.848 1.00 87.75 126 LEU A CA 1
ATOM 999 C C . LEU A 1 126 ? 17.265 -9.735 2.114 1.00 87.75 126 LEU A C 1
ATOM 1001 O O . LEU A 1 126 ? 18.319 -9.909 2.723 1.00 87.75 126 LEU A O 1
ATOM 1005 N N . ILE A 1 127 ? 16.327 -8.900 2.564 1.00 90.12 127 ILE A N 1
ATOM 1006 C CA . ILE A 1 127 ? 16.453 -8.142 3.814 1.00 90.12 127 ILE A CA 1
ATOM 1007 C C . ILE A 1 127 ? 16.568 -9.081 5.019 1.00 90.12 127 ILE A C 1
ATOM 1009 O O . ILE A 1 127 ? 17.408 -8.852 5.888 1.00 90.12 127 ILE A O 1
ATOM 1013 N N . GLY A 1 128 ? 15.757 -10.142 5.070 1.00 87.25 128 GLY A N 1
ATOM 1014 C CA . GLY A 1 128 ? 15.782 -11.134 6.144 1.00 87.25 128 GLY A CA 1
ATOM 1015 C C . GLY A 1 128 ? 17.132 -11.842 6.274 1.00 87.25 128 GLY A C 1
ATOM 1016 O O . GLY A 1 128 ? 17.659 -11.942 7.381 1.00 87.25 128 GLY A O 1
ATOM 1017 N N . ASN A 1 129 ? 17.726 -12.260 5.155 1.00 87.00 129 ASN A N 1
ATOM 1018 C CA . ASN A 1 129 ? 19.015 -12.962 5.134 1.00 87.00 129 ASN A CA 1
ATOM 1019 C C . ASN A 1 129 ? 20.207 -12.082 5.528 1.00 87.00 129 ASN A C 1
ATOM 1021 O O . ASN A 1 129 ? 21.182 -12.574 6.091 1.00 87.00 129 ASN A O 1
ATOM 1025 N N . HIS A 1 130 ? 20.138 -10.786 5.229 1.00 87.56 130 HIS A N 1
ATOM 1026 C CA . HIS A 1 130 ? 21.214 -9.834 5.508 1.00 87.56 130 HIS A CA 1
ATOM 1027 C C . HIS A 1 130 ? 21.001 -9.041 6.806 1.00 87.56 130 HIS A C 1
ATOM 1029 O O . HIS A 1 130 ? 21.760 -8.110 7.094 1.00 87.56 130 HIS A O 1
ATOM 1035 N N . ARG A 1 131 ? 19.983 -9.394 7.600 1.00 89.50 131 ARG A N 1
ATOM 1036 C CA . ARG A 1 131 ? 19.682 -8.751 8.881 1.00 89.50 131 ARG A CA 1
ATOM 1037 C C . ARG A 1 131 ? 20.636 -9.237 9.971 1.00 89.50 131 ARG A C 1
ATOM 1039 O O . ARG A 1 131 ? 20.705 -10.420 10.289 1.00 89.50 131 ARG A O 1
ATOM 1046 N N . SER A 1 132 ? 21.326 -8.295 10.601 1.00 87.12 132 SER A N 1
ATOM 1047 C CA . SER A 1 132 ? 22.136 -8.522 11.801 1.00 87.12 132 SER A CA 1
ATOM 1048 C C . SER A 1 132 ? 21.305 -8.452 13.092 1.00 87.12 132 SER A C 1
ATOM 1050 O O . SER A 1 132 ? 20.157 -7.998 13.097 1.00 87.12 132 SER A O 1
ATOM 1052 N N . SER A 1 133 ? 21.913 -8.833 14.222 1.00 80.06 133 SER A N 1
ATOM 1053 C CA . SER A 1 133 ? 21.289 -8.794 15.556 1.00 80.06 133 SER A CA 1
ATOM 1054 C C . SER A 1 133 ? 20.827 -7.401 15.998 1.00 80.06 133 SER A C 1
ATOM 1056 O O . SER A 1 133 ? 19.927 -7.295 16.824 1.00 80.06 133 SER A O 1
ATOM 1058 N N . ASN A 1 134 ? 21.409 -6.334 15.441 1.00 82.06 134 ASN A N 1
ATOM 1059 C CA . ASN A 1 134 ? 21.107 -4.948 15.812 1.00 82.06 134 ASN A CA 1
ATOM 1060 C C . ASN A 1 134 ? 20.083 -4.291 14.874 1.00 82.06 134 ASN A C 1
ATOM 1062 O O . ASN A 1 134 ? 20.056 -3.068 14.764 1.00 82.06 134 ASN A O 1
ATOM 1066 N N . ASN A 1 135 ? 19.276 -5.084 14.158 1.00 87.50 135 ASN A N 1
ATOM 1067 C CA . ASN A 1 135 ? 18.326 -4.593 13.151 1.00 87.50 135 ASN A CA 1
ATOM 1068 C C . ASN A 1 135 ? 18.981 -3.800 12.006 1.00 87.50 135 ASN A C 1
ATOM 1070 O O . ASN A 1 135 ? 18.304 -3.063 11.294 1.00 87.50 135 ASN A O 1
ATOM 1074 N N . LEU A 1 136 ? 20.291 -3.963 11.810 1.00 91.12 136 LEU A N 1
ATOM 1075 C CA . LEU A 1 136 ? 21.026 -3.394 10.687 1.00 91.12 136 LEU A CA 1
ATOM 1076 C C . LEU A 1 136 ? 21.114 -4.432 9.568 1.00 91.12 136 LEU A C 1
ATOM 1078 O O . LEU A 1 136 ? 21.471 -5.585 9.816 1.00 91.12 136 LEU A O 1
ATOM 1082 N N . VAL A 1 137 ? 20.808 -4.014 8.352 1.00 91.12 137 VAL A N 1
ATOM 1083 C CA . VAL A 1 137 ? 20.943 -4.783 7.119 1.00 91.12 137 VAL A CA 1
ATOM 1084 C C . VAL A 1 137 ? 22.166 -4.244 6.392 1.00 91.12 137 VAL A C 1
ATOM 1086 O O . VAL A 1 137 ? 22.250 -3.049 6.113 1.00 91.12 137 VAL A O 1
ATOM 1089 N N . THR A 1 138 ? 23.117 -5.121 6.084 1.00 88.44 138 THR A N 1
ATOM 1090 C CA . THR A 1 138 ? 24.423 -4.745 5.508 1.00 88.44 138 THR A CA 1
ATOM 1091 C C . THR A 1 138 ? 24.370 -4.360 4.029 1.00 88.44 138 THR A C 1
ATOM 1093 O O . THR A 1 138 ? 25.387 -3.988 3.447 1.00 88.44 138 THR A O 1
ATOM 1096 N N . LEU A 1 139 ? 23.195 -4.460 3.409 1.00 88.75 139 LEU A N 1
ATOM 1097 C CA . LEU A 1 139 ? 22.984 -4.122 2.010 1.00 88.75 139 LEU A CA 1
ATOM 1098 C C . LEU A 1 139 ? 22.744 -2.626 1.842 1.00 88.75 139 LEU A C 1
ATOM 1100 O O . LEU A 1 139 ? 22.031 -2.005 2.627 1.00 88.75 139 LEU A O 1
ATOM 1104 N N . ASN A 1 140 ? 23.278 -2.063 0.765 1.00 89.50 140 ASN A N 1
ATOM 1105 C CA . ASN A 1 140 ? 22.917 -0.730 0.301 1.00 89.50 140 ASN A CA 1
ATOM 1106 C C . ASN A 1 140 ? 21.819 -0.789 -0.777 1.00 89.50 140 ASN A C 1
ATOM 1108 O O . ASN A 1 140 ? 21.496 -1.844 -1.322 1.00 89.50 140 ASN A O 1
ATOM 1112 N N . ILE A 1 141 ? 21.258 0.377 -1.111 1.00 90.06 141 ILE A N 1
ATOM 1113 C CA . ILE A 1 141 ? 20.186 0.497 -2.111 1.00 90.06 141 ILE A CA 1
ATOM 1114 C C . ILE A 1 141 ? 20.590 -0.094 -3.467 1.00 90.06 141 ILE A C 1
ATOM 1116 O O . ILE A 1 141 ? 19.774 -0.761 -4.091 1.00 90.06 141 ILE A O 1
ATOM 1120 N N . GLN A 1 142 ? 21.828 0.120 -3.921 1.00 89.25 142 GLN A N 1
ATOM 1121 C CA . GLN A 1 142 ? 22.263 -0.376 -5.228 1.00 89.25 142 GLN A CA 1
ATOM 1122 C C . GLN A 1 142 ? 22.330 -1.905 -5.250 1.00 89.25 142 GLN A C 1
ATOM 1124 O O . GLN A 1 142 ? 21.793 -2.522 -6.159 1.00 89.25 142 GLN A O 1
ATOM 1129 N N . GLN A 1 143 ? 22.884 -2.515 -4.202 1.00 90.06 143 GLN A N 1
ATOM 1130 C CA . GLN A 1 143 ? 22.947 -3.971 -4.072 1.00 90.06 143 GLN A CA 1
ATOM 1131 C C . GLN A 1 143 ? 21.554 -4.610 -4.078 1.00 90.06 143 GLN A C 1
ATOM 1133 O O . GLN A 1 143 ? 21.392 -5.713 -4.591 1.00 90.06 143 GLN A O 1
ATOM 1138 N N . ILE A 1 144 ? 20.540 -3.929 -3.538 1.00 90.50 144 ILE A N 1
ATOM 1139 C CA . ILE A 1 144 ? 19.153 -4.401 -3.616 1.00 90.50 144 ILE A CA 1
ATOM 1140 C C . ILE A 1 144 ? 18.619 -4.280 -5.046 1.00 90.50 144 ILE A C 1
ATOM 1142 O O . ILE A 1 144 ? 18.047 -5.242 -5.550 1.00 90.50 144 ILE A O 1
ATOM 1146 N N . LEU A 1 145 ? 18.824 -3.141 -5.714 1.00 89.75 145 LEU A N 1
ATOM 1147 C CA . LEU A 1 145 ? 18.367 -2.930 -7.096 1.00 89.75 145 LEU A CA 1
ATOM 1148 C C . LEU A 1 145 ? 19.001 -3.909 -8.092 1.00 89.75 145 LEU A C 1
ATOM 1150 O O . LEU A 1 145 ? 18.361 -4.276 -9.072 1.00 89.75 145 LEU A O 1
ATOM 1154 N N . ASP A 1 146 ? 20.217 -4.376 -7.818 1.00 87.50 146 ASP A N 1
ATOM 1155 C CA . ASP A 1 146 ? 20.901 -5.362 -8.659 1.00 87.50 146 ASP A CA 1
ATOM 1156 C C . ASP A 1 146 ? 20.299 -6.778 -8.526 1.00 87.50 146 ASP A C 1
ATOM 1158 O O . ASP A 1 146 ? 20.515 -7.622 -9.394 1.00 87.50 146 ASP A O 1
ATOM 1162 N N . ASN A 1 147 ? 19.549 -7.056 -7.450 1.00 86.44 147 ASN A N 1
ATOM 1163 C CA . ASN A 1 147 ? 19.049 -8.399 -7.124 1.00 86.44 147 ASN A CA 1
ATOM 1164 C C . ASN A 1 147 ? 17.517 -8.511 -7.080 1.00 86.44 147 ASN A C 1
ATOM 1166 O O . ASN A 1 147 ? 16.971 -9.615 -7.166 1.00 86.44 147 ASN A O 1
ATOM 1170 N N . VAL A 1 148 ? 16.810 -7.391 -6.943 1.00 88.50 148 VAL A N 1
ATOM 1171 C CA . VAL A 1 148 ? 15.355 -7.349 -6.790 1.00 88.50 148 VAL A CA 1
ATOM 1172 C C . VAL A 1 148 ? 14.733 -6.671 -8.002 1.00 88.50 148 VAL A C 1
ATOM 1174 O O . VAL A 1 148 ? 15.142 -5.589 -8.412 1.00 88.50 148 VAL A O 1
ATOM 1177 N N . GLN A 1 149 ? 13.693 -7.290 -8.558 1.00 89.25 149 GLN A N 1
ATOM 1178 C CA . GLN A 1 149 ? 12.970 -6.774 -9.718 1.00 89.25 149 GLN A CA 1
ATOM 1179 C C . GLN A 1 149 ? 11.991 -5.681 -9.264 1.00 89.25 149 GLN A C 1
ATOM 1181 O O . GLN A 1 149 ? 10.797 -5.920 -9.054 1.00 89.25 149 GLN A O 1
ATOM 1186 N N . ILE A 1 150 ? 12.541 -4.492 -9.023 1.00 88.81 150 ILE A N 1
ATOM 1187 C CA . ILE A 1 150 ? 11.847 -3.330 -8.468 1.00 88.81 150 ILE A CA 1
ATOM 1188 C C . ILE A 1 150 ? 12.476 -2.040 -9.002 1.00 88.81 150 ILE A C 1
ATOM 1190 O O . ILE A 1 150 ? 13.695 -1.928 -9.088 1.00 88.81 150 ILE A O 1
ATOM 1194 N N . SER A 1 151 ? 11.658 -1.043 -9.343 1.00 90.19 151 SER A N 1
ATOM 1195 C CA . SER A 1 151 ? 12.168 0.287 -9.684 1.00 90.19 151 SER A CA 1
ATOM 1196 C C . SER A 1 151 ? 12.677 1.024 -8.448 1.00 90.19 151 SER A C 1
ATOM 1198 O O . SER A 1 151 ? 12.293 0.736 -7.314 1.00 90.19 151 SER A O 1
ATOM 1200 N N . ARG A 1 152 ? 13.520 2.035 -8.656 1.00 90.38 152 ARG A N 1
ATOM 1201 C CA . ARG A 1 152 ? 14.172 2.743 -7.552 1.00 90.38 152 ARG A CA 1
ATOM 1202 C C . ARG A 1 152 ? 13.182 3.433 -6.614 1.00 90.38 152 ARG A C 1
ATOM 1204 O O . ARG A 1 152 ? 13.325 3.304 -5.399 1.00 90.38 152 ARG A O 1
ATOM 1211 N N . LEU A 1 153 ? 12.197 4.163 -7.140 1.00 89.75 153 LEU A N 1
ATOM 1212 C CA . LEU A 1 153 ? 11.218 4.825 -6.274 1.00 89.75 153 LEU A CA 1
ATOM 1213 C C . LEU A 1 153 ? 10.254 3.830 -5.632 1.00 89.75 153 LEU A C 1
ATOM 1215 O O . LEU A 1 153 ? 9.938 4.007 -4.461 1.00 89.75 153 LEU A O 1
ATOM 1219 N N . GLN A 1 154 ? 9.879 2.749 -6.328 1.00 90.69 154 GLN 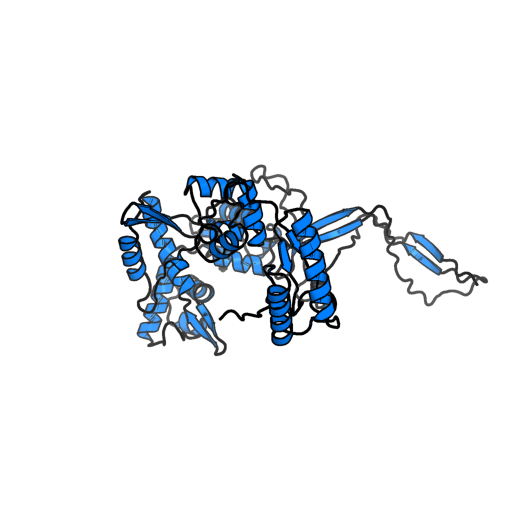A N 1
ATOM 1220 C CA . GLN A 1 154 ? 9.119 1.666 -5.696 1.00 90.69 154 GLN A CA 1
ATOM 1221 C C . GLN A 1 154 ? 9.902 1.056 -4.528 1.00 90.69 154 GLN A C 1
ATOM 1223 O O . GLN A 1 154 ? 9.328 0.840 -3.470 1.00 90.69 154 GLN A O 1
ATOM 1228 N N . LEU A 1 155 ? 11.216 0.845 -4.669 1.00 93.19 155 LEU A N 1
ATOM 1229 C CA . LEU A 1 155 ? 12.052 0.347 -3.577 1.00 93.19 155 LEU A CA 1
ATOM 1230 C C . LEU A 1 155 ? 12.054 1.304 -2.385 1.00 93.19 155 LEU A C 1
ATOM 1232 O O . LEU A 1 155 ? 11.882 0.865 -1.255 1.00 93.19 155 LEU A O 1
ATOM 1236 N N . ILE A 1 156 ? 12.243 2.603 -2.621 1.00 91.44 156 ILE A N 1
ATOM 1237 C CA . ILE A 1 156 ? 12.243 3.602 -1.544 1.00 91.44 156 ILE A CA 1
ATOM 1238 C C . ILE A 1 156 ? 10.892 3.620 -0.821 1.00 91.44 156 ILE A C 1
ATOM 1240 O O . ILE A 1 156 ? 10.863 3.642 0.410 1.00 91.44 156 ILE A O 1
ATOM 1244 N N . ASP A 1 157 ? 9.788 3.584 -1.565 1.00 89.12 157 ASP A N 1
ATOM 1245 C CA . ASP A 1 157 ? 8.445 3.578 -0.988 1.00 89.12 157 ASP A CA 1
ATOM 1246 C C . ASP A 1 157 ? 8.174 2.293 -0.191 1.00 89.12 157 ASP A C 1
ATOM 1248 O O . ASP A 1 157 ? 7.641 2.365 0.917 1.00 89.12 157 ASP A O 1
ATOM 1252 N N . GLU A 1 158 ? 8.609 1.134 -0.689 1.00 90.12 158 GLU A N 1
ATOM 1253 C CA . GLU A 1 158 ? 8.462 -0.147 0.010 1.00 90.12 158 GLU A CA 1
ATOM 1254 C C . GLU A 1 158 ? 9.342 -0.245 1.262 1.00 90.12 158 GLU A C 1
ATOM 1256 O O . GLU A 1 158 ? 8.871 -0.674 2.317 1.00 90.12 158 GLU A O 1
ATOM 1261 N N . LEU A 1 159 ? 10.596 0.215 1.209 1.00 92.81 159 LEU A N 1
ATOM 1262 C CA . LEU A 1 159 ? 11.451 0.303 2.399 1.00 92.81 159 LEU A CA 1
ATOM 1263 C C . LEU A 1 159 ? 10.815 1.206 3.460 1.00 92.81 159 LEU A C 1
ATOM 1265 O O . LEU A 1 159 ? 10.763 0.830 4.631 1.00 92.81 159 LEU A O 1
ATOM 1269 N N . ARG A 1 160 ? 10.248 2.349 3.053 1.00 91.00 160 ARG A N 1
ATOM 1270 C CA . ARG A 1 160 ? 9.538 3.258 3.962 1.00 91.00 160 ARG A CA 1
ATOM 1271 C C . ARG A 1 160 ? 8.321 2.579 4.604 1.00 91.00 160 ARG A C 1
ATOM 1273 O O . ARG A 1 160 ? 8.142 2.683 5.819 1.00 91.00 160 ARG A O 1
ATOM 1280 N N . ARG A 1 161 ? 7.521 1.842 3.822 1.00 88.44 161 ARG A N 1
ATOM 1281 C CA . ARG A 1 161 ? 6.380 1.043 4.320 1.00 88.44 161 ARG A CA 1
ATOM 1282 C C . ARG A 1 161 ? 6.802 -0.034 5.315 1.00 88.44 161 ARG A C 1
ATOM 1284 O O . ARG A 1 161 ? 6.079 -0.281 6.269 1.00 88.44 161 ARG A O 1
ATOM 1291 N N . MET A 1 162 ? 7.975 -0.631 5.121 1.00 89.88 162 MET A N 1
ATOM 1292 C CA . MET A 1 162 ? 8.566 -1.612 6.038 1.00 89.88 162 MET A CA 1
ATOM 1293 C C . MET A 1 162 ? 9.323 -0.978 7.219 1.00 89.88 162 MET A C 1
ATOM 1295 O O . MET A 1 162 ? 9.929 -1.700 8.006 1.00 89.88 162 MET A O 1
ATOM 1299 N N . HIS A 1 163 ? 9.311 0.354 7.341 1.00 93.69 163 HIS A N 1
ATOM 1300 C CA . HIS A 1 163 ? 10.045 1.114 8.359 1.00 93.69 163 HIS A CA 1
ATOM 1301 C C . HIS A 1 163 ? 11.562 0.876 8.339 1.00 93.69 163 HIS A C 1
ATOM 1303 O O . HIS A 1 163 ? 12.237 0.825 9.369 1.00 93.69 163 HIS A O 1
ATOM 1309 N N . ILE A 1 164 ? 12.102 0.746 7.129 1.00 94.12 164 ILE A N 1
ATOM 1310 C CA . ILE A 1 164 ? 13.518 0.534 6.858 1.00 94.12 164 ILE A CA 1
ATOM 1311 C C . ILE A 1 164 ? 14.099 1.808 6.263 1.00 94.12 164 ILE A C 1
ATOM 1313 O O . ILE A 1 164 ? 13.616 2.323 5.254 1.00 94.12 164 ILE A O 1
ATOM 1317 N N . VAL A 1 165 ? 15.163 2.308 6.881 1.00 92.50 165 VAL A N 1
ATOM 1318 C CA . VAL A 1 165 ? 15.749 3.610 6.558 1.00 92.50 165 VAL A CA 1
ATOM 1319 C C . VAL A 1 165 ? 17.230 3.495 6.217 1.00 92.50 165 VAL A C 1
ATOM 1321 O O . VAL A 1 165 ? 17.947 2.724 6.857 1.00 92.50 165 VAL A O 1
ATOM 1324 N N . PRO A 1 166 ? 17.725 4.263 5.233 1.00 90.69 166 PRO A N 1
ATOM 1325 C CA . PRO A 1 166 ? 19.144 4.285 4.918 1.00 90.69 166 PRO A CA 1
ATOM 1326 C C . PRO A 1 166 ? 19.948 4.990 6.014 1.00 90.69 166 PRO A C 1
ATOM 1328 O O . PRO A 1 166 ? 19.588 6.077 6.471 1.00 90.69 166 PRO A O 1
ATOM 1331 N N . VAL A 1 167 ? 21.057 4.368 6.406 1.00 89.31 167 VAL A N 1
ATOM 1332 C CA . VAL A 1 167 ? 22.060 4.876 7.352 1.00 89.31 167 VAL A CA 1
ATOM 1333 C C . VAL A 1 167 ? 23.459 4.725 6.739 1.00 89.31 167 VAL A C 1
ATOM 1335 O O . VAL A 1 167 ? 23.602 4.114 5.682 1.00 89.31 167 VAL A O 1
ATOM 1338 N N . GLU A 1 168 ? 24.496 5.292 7.362 1.00 85.06 168 GLU A N 1
ATOM 1339 C CA . GLU A 1 168 ? 25.864 5.260 6.808 1.00 85.06 168 GLU A CA 1
ATOM 1340 C C . GLU A 1 168 ? 26.364 3.827 6.541 1.00 85.06 168 GLU A C 1
ATOM 1342 O O . GLU A 1 168 ? 26.925 3.563 5.480 1.00 85.06 168 GLU A O 1
ATOM 1347 N N . ASP A 1 169 ? 26.059 2.891 7.446 1.00 83.62 169 ASP A N 1
ATOM 1348 C CA . ASP A 1 169 ? 26.509 1.493 7.388 1.00 83.62 169 ASP A CA 1
ATOM 1349 C C . ASP A 1 169 ? 25.503 0.523 6.724 1.00 83.62 169 ASP A C 1
ATOM 1351 O O . ASP A 1 169 ? 25.582 -0.691 6.927 1.00 83.62 169 ASP A O 1
ATOM 1355 N N . GLY A 1 170 ? 24.529 1.026 5.954 1.00 89.31 170 GLY A N 1
ATOM 1356 C CA . GLY A 1 170 ? 23.548 0.194 5.239 1.00 89.31 170 GLY A CA 1
ATOM 1357 C C . GLY A 1 170 ? 22.103 0.635 5.462 1.00 89.31 170 GLY A C 1
ATOM 1358 O O . GLY A 1 170 ? 21.766 1.806 5.283 1.00 89.31 170 GLY A O 1
ATOM 1359 N N . LEU A 1 171 ? 21.223 -0.296 5.833 1.00 93.38 171 LEU A N 1
ATOM 1360 C CA . LEU A 1 171 ? 19.818 -0.003 6.134 1.00 93.38 171 LEU A CA 1
ATOM 1361 C C . LEU A 1 171 ? 19.475 -0.394 7.572 1.00 93.38 171 LEU A C 1
ATOM 1363 O O . LEU A 1 171 ? 19.745 -1.513 7.997 1.00 93.38 171 LEU A O 1
ATOM 1367 N N . LYS A 1 172 ? 18.830 0.497 8.322 1.00 92.88 172 LYS A N 1
ATOM 1368 C CA . LYS A 1 172 ? 18.337 0.219 9.674 1.00 92.88 172 LYS A CA 1
ATOM 1369 C C . LYS A 1 172 ? 16.844 -0.096 9.627 1.00 92.88 172 LYS A C 1
ATOM 1371 O O . LYS A 1 172 ? 16.070 0.687 9.088 1.00 92.88 172 LYS A O 1
ATOM 1376 N N . ILE A 1 173 ? 16.441 -1.211 10.224 1.00 94.31 173 ILE A N 1
ATOM 1377 C CA . ILE A 1 173 ? 15.035 -1.540 10.477 1.00 94.31 173 ILE A CA 1
ATOM 1378 C C . ILE A 1 173 ? 14.648 -0.880 11.802 1.00 94.31 173 ILE A C 1
ATOM 1380 O O . ILE A 1 173 ? 15.231 -1.194 12.844 1.00 94.31 173 ILE A O 1
ATOM 1384 N N . LEU A 1 174 ? 13.703 0.055 11.762 1.00 93.88 174 LEU A N 1
ATOM 1385 C CA . LEU A 1 174 ? 13.194 0.713 12.961 1.00 93.88 174 LEU A CA 1
ATOM 1386 C C . LEU A 1 174 ? 12.183 -0.193 13.658 1.00 93.88 174 LEU A C 1
ATOM 1388 O O . LEU A 1 174 ? 11.310 -0.779 13.023 1.00 93.88 174 LEU A O 1
ATOM 1392 N N . THR A 1 175 ? 12.309 -0.311 14.974 1.00 92.19 175 THR A N 1
ATOM 1393 C CA . THR A 1 175 ? 11.318 -1.017 15.791 1.00 92.19 175 THR A CA 1
ATOM 1394 C C . THR A 1 175 ? 10.105 -0.133 16.043 1.00 92.19 175 THR A C 1
ATOM 1396 O O . THR A 1 175 ? 10.242 1.085 16.171 1.00 92.19 175 THR A O 1
ATOM 1399 N N . ASP A 1 176 ? 8.940 -0.746 16.245 1.00 91.25 176 ASP A N 1
ATOM 1400 C CA . ASP A 1 176 ? 7.721 -0.012 16.600 1.00 91.25 176 ASP A CA 1
ATOM 1401 C C . ASP A 1 176 ? 7.935 0.867 17.840 1.00 91.25 176 ASP A C 1
ATOM 1403 O O . ASP A 1 176 ? 7.469 1.997 17.877 1.00 91.25 176 ASP A O 1
ATOM 1407 N N . THR A 1 177 ? 8.741 0.419 18.811 1.00 91.38 177 THR A N 1
ATOM 1408 C CA . THR A 1 177 ? 9.076 1.225 19.999 1.00 91.38 177 THR A CA 1
ATOM 1409 C C . THR A 1 177 ? 9.924 2.462 19.698 1.00 91.38 177 THR A C 1
ATOM 1411 O O . THR A 1 177 ? 9.785 3.471 20.384 1.00 91.38 177 THR A O 1
ATOM 1414 N N . GLU A 1 178 ? 10.822 2.410 18.709 1.00 92.69 178 GLU A N 1
ATOM 1415 C CA . GLU A 1 178 ? 11.606 3.580 18.289 1.00 92.69 178 GLU A CA 1
ATOM 1416 C C . GLU A 1 178 ? 10.726 4.586 17.549 1.00 92.69 178 GLU A C 1
ATOM 1418 O O . GLU A 1 178 ? 10.864 5.788 17.766 1.00 92.69 178 GLU A O 1
ATOM 1423 N N . ILE A 1 179 ? 9.816 4.096 16.705 1.00 94.25 179 ILE A N 1
ATOM 1424 C CA . ILE A 1 179 ? 8.861 4.922 15.958 1.00 94.25 179 ILE A CA 1
ATOM 1425 C C . ILE A 1 179 ? 7.875 5.592 16.918 1.00 94.25 179 ILE A C 1
ATOM 1427 O O . ILE A 1 179 ? 7.655 6.796 16.830 1.00 94.25 179 ILE A O 1
ATOM 1431 N N . ASP A 1 180 ? 7.334 4.833 17.870 1.00 92.56 180 ASP A N 1
ATOM 1432 C CA . ASP A 1 180 ? 6.373 5.320 18.859 1.00 92.56 180 ASP A CA 1
ATOM 1433 C C . ASP A 1 180 ? 6.970 6.440 19.721 1.00 92.56 180 ASP A C 1
ATOM 1435 O O . ASP A 1 180 ? 6.387 7.516 19.831 1.00 92.56 180 ASP A O 1
ATOM 1439 N N . ARG A 1 181 ? 8.196 6.241 20.228 1.00 92.25 181 ARG A N 1
ATOM 1440 C CA . ARG A 1 181 ? 8.928 7.279 20.972 1.00 92.25 181 ARG A CA 1
ATOM 1441 C C . ARG A 1 181 ? 9.226 8.505 20.116 1.00 92.25 181 ARG A C 1
ATOM 1443 O O . ARG A 1 181 ? 9.080 9.621 20.595 1.00 92.25 181 ARG A O 1
ATOM 1450 N N . ALA A 1 182 ? 9.631 8.315 18.861 1.00 93.88 182 ALA A N 1
ATOM 1451 C CA . ALA A 1 182 ? 9.912 9.431 17.964 1.00 93.88 182 ALA A CA 1
ATOM 1452 C C . ALA A 1 182 ? 8.652 10.260 17.659 1.00 93.88 182 ALA A C 1
ATOM 1454 O O . ALA A 1 182 ? 8.730 11.487 17.605 1.00 93.88 182 ALA A O 1
ATOM 1455 N N . LEU A 1 183 ? 7.492 9.616 17.499 1.00 93.50 183 LEU A N 1
ATOM 1456 C CA . LEU A 1 183 ? 6.204 10.302 17.373 1.00 93.50 183 LEU A CA 1
ATOM 1457 C C . LEU A 1 183 ? 5.85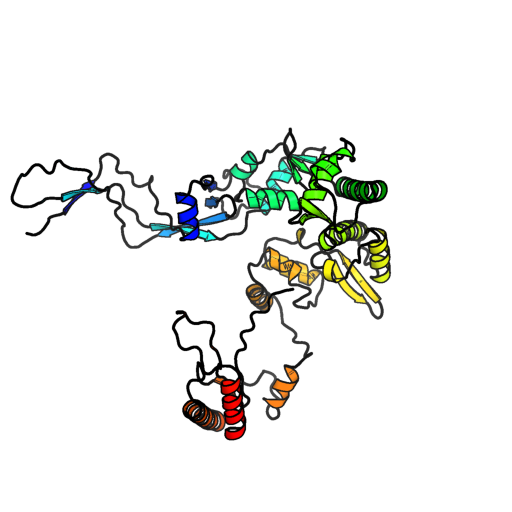5 11.088 18.640 1.00 93.50 183 LEU A C 1
ATOM 1459 O O . LEU A 1 183 ? 5.508 12.268 18.551 1.00 93.50 183 LEU A O 1
ATOM 1463 N N . ASP A 1 184 ? 5.986 10.464 19.809 1.00 91.44 184 ASP A N 1
ATOM 1464 C CA . ASP A 1 184 ? 5.697 11.109 21.091 1.00 91.44 184 ASP A CA 1
ATOM 1465 C C . ASP A 1 184 ? 6.641 12.305 21.345 1.00 91.44 184 ASP A C 1
ATOM 1467 O O . ASP A 1 184 ? 6.197 13.350 21.829 1.00 91.44 184 ASP A O 1
ATOM 1471 N N . ASP A 1 185 ? 7.910 12.211 20.938 1.00 91.50 185 ASP A N 1
ATOM 1472 C CA . ASP A 1 185 ? 8.891 13.302 20.993 1.00 91.50 185 ASP A CA 1
ATOM 1473 C C . ASP A 1 185 ? 8.509 14.468 20.070 1.00 91.50 185 ASP A C 1
ATOM 1475 O O . ASP A 1 185 ? 8.595 15.629 20.482 1.00 91.50 185 ASP A O 1
ATOM 1479 N N . ILE A 1 186 ? 8.054 14.194 18.839 1.00 92.94 186 ILE A N 1
ATOM 1480 C CA . ILE A 1 186 ? 7.572 15.229 17.904 1.00 92.94 186 ILE A CA 1
ATOM 1481 C C . ILE A 1 186 ? 6.384 15.977 18.523 1.00 92.94 186 ILE A C 1
ATOM 1483 O O . ILE A 1 186 ? 6.339 17.210 18.495 1.00 92.94 186 ILE A O 1
ATOM 1487 N N . ILE A 1 187 ? 5.440 15.247 19.119 1.00 92.25 187 ILE A N 1
ATOM 1488 C CA . ILE A 1 187 ? 4.222 15.818 19.707 1.00 92.25 187 ILE A CA 1
ATOM 1489 C C . ILE A 1 187 ? 4.534 16.615 20.975 1.00 92.25 187 ILE A C 1
ATOM 1491 O O . ILE A 1 187 ? 4.052 17.741 21.142 1.00 92.25 187 ILE A O 1
ATOM 1495 N N . SER A 1 188 ? 5.385 16.069 21.840 1.00 91.44 188 SER A N 1
ATOM 1496 C CA . SER A 1 188 ? 5.835 16.733 23.065 1.00 91.44 188 SER A CA 1
ATOM 1497 C C . SER A 1 188 ? 6.598 18.013 22.735 1.00 91.44 188 SER A C 1
ATOM 1499 O O . SER A 1 188 ? 6.344 19.062 23.327 1.00 91.44 188 SER A O 1
ATOM 1501 N N . THR A 1 189 ? 7.467 17.967 21.723 1.00 91.81 189 THR A N 1
ATOM 1502 C CA . THR A 1 189 ? 8.180 19.148 21.222 1.00 91.81 189 THR A CA 1
ATOM 1503 C C . THR A 1 189 ? 7.207 20.186 20.672 1.00 91.81 189 THR A C 1
ATOM 1505 O O . THR A 1 189 ? 7.318 21.360 21.021 1.00 91.81 189 THR A O 1
ATOM 1508 N N . GLY A 1 190 ? 6.222 19.775 19.868 1.00 91.94 190 GLY A N 1
ATOM 1509 C CA . GLY A 1 190 ? 5.212 20.688 19.335 1.00 91.94 190 GLY A CA 1
ATOM 1510 C C . GLY A 1 190 ? 4.392 21.371 20.418 1.00 91.94 190 GLY A C 1
ATOM 1511 O O . GLY A 1 190 ? 4.135 22.568 20.328 1.00 91.94 190 GLY A O 1
ATOM 1512 N N . THR A 1 191 ? 4.079 20.648 21.489 1.00 91.19 191 THR A N 1
ATOM 1513 C CA . THR A 1 191 ? 3.406 21.211 22.664 1.00 91.19 191 THR A CA 1
ATOM 1514 C C . THR A 1 191 ? 4.297 22.232 23.374 1.00 91.19 191 THR A C 1
ATOM 1516 O O . THR A 1 191 ? 3.863 23.346 23.648 1.00 91.19 191 THR A O 1
ATOM 1519 N N . LEU A 1 192 ? 5.569 21.898 23.618 1.00 92.94 19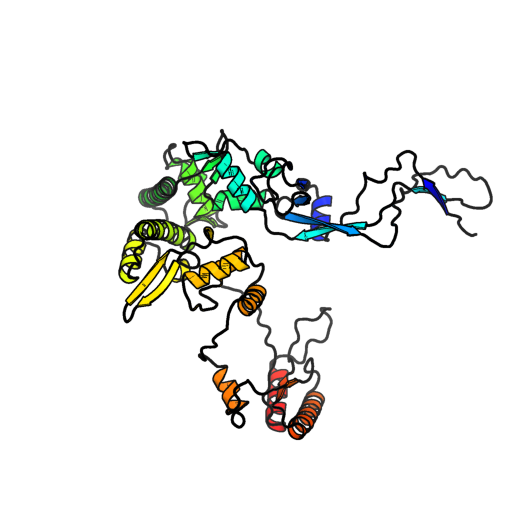2 LEU A N 1
ATOM 1520 C CA . LEU A 1 192 ? 6.527 22.792 24.281 1.00 92.94 192 LEU A CA 1
ATOM 1521 C C . LEU A 1 192 ? 6.817 24.066 23.476 1.00 92.94 192 LEU A C 1
ATOM 1523 O O . LEU A 1 192 ? 7.031 25.129 24.056 1.00 92.94 192 LEU A O 1
ATOM 1527 N N . GLN A 1 193 ? 6.845 23.958 22.148 1.00 94.00 193 GLN A N 1
ATOM 1528 C CA . GLN A 1 193 ? 7.101 25.070 21.232 1.00 94.00 193 GLN A CA 1
ATOM 1529 C C . GLN A 1 193 ? 5.815 25.785 20.770 1.00 94.00 193 GLN A C 1
ATOM 1531 O O . GLN A 1 193 ? 5.906 26.718 19.973 1.00 94.00 193 GLN A O 1
ATOM 1536 N N . ASN A 1 194 ? 4.636 25.383 21.264 1.00 92.94 194 ASN A N 1
ATOM 1537 C CA . ASN A 1 194 ? 3.321 25.912 20.877 1.00 92.94 194 ASN A CA 1
ATOM 1538 C C . ASN A 1 194 ? 3.054 25.886 19.356 1.00 92.94 194 ASN A C 1
ATOM 1540 O O . ASN A 1 194 ? 2.608 26.878 18.775 1.00 92.94 194 ASN A O 1
ATOM 1544 N N . TRP A 1 195 ? 3.338 24.764 18.692 1.00 93.88 195 TRP A N 1
ATOM 1545 C CA . TRP A 1 195 ? 2.964 24.560 17.289 1.00 93.88 195 TRP A CA 1
ATOM 1546 C C . TRP A 1 195 ? 1.449 24.379 17.135 1.00 93.88 195 TRP A C 1
ATOM 1548 O O . TRP A 1 195 ? 0.771 23.856 18.019 1.00 93.88 195 TRP A O 1
ATOM 1558 N N . GLU A 1 196 ? 0.917 24.764 15.976 1.00 92.88 196 GLU A N 1
ATOM 1559 C CA . GLU A 1 196 ? -0.493 24.571 15.622 1.00 92.88 196 GLU A CA 1
ATOM 1560 C C . GLU A 1 196 ? -0.716 23.120 15.154 1.00 92.88 196 GLU A C 1
ATOM 1562 O O . GLU A 1 196 ? -0.809 22.810 13.964 1.00 92.88 196 GLU A O 1
ATOM 1567 N N . MET A 1 197 ? -0.727 22.195 16.114 1.00 91.56 197 MET A N 1
ATOM 1568 C CA . MET A 1 197 ? -0.930 20.763 15.878 1.00 91.56 197 MET A CA 1
ATOM 1569 C C . MET A 1 197 ? -2.402 20.446 15.573 1.00 91.56 197 MET A C 1
ATOM 1571 O O . MET A 1 197 ? -3.288 21.092 16.133 1.00 91.56 197 MET A O 1
ATOM 1575 N N . PRO A 1 198 ? -2.697 19.435 14.735 1.00 92.81 198 PRO A N 1
ATOM 1576 C CA . PRO A 1 198 ? -1.793 18.672 13.858 1.00 92.81 198 PRO A CA 1
ATOM 1577 C C . PRO A 1 198 ? -1.512 19.374 12.513 1.00 92.81 198 PRO A C 1
ATOM 1579 O O . PRO A 1 198 ? -0.840 18.818 11.646 1.00 92.81 198 PRO A O 1
ATOM 1582 N N . LEU A 1 199 ? -2.068 20.568 12.298 1.00 92.19 199 LEU A N 1
ATOM 1583 C CA . LEU A 1 199 ? -2.225 21.174 10.976 1.00 92.19 199 LEU A CA 1
ATOM 1584 C C . LEU A 1 199 ? -0.938 21.765 10.402 1.00 92.19 199 LEU A C 1
ATOM 1586 O O . LEU A 1 199 ? -0.745 21.725 9.183 1.00 92.19 199 LEU A O 1
ATOM 1590 N N . ARG A 1 200 ? -0.087 22.339 11.254 1.00 94.12 200 ARG A N 1
ATOM 1591 C CA . ARG A 1 200 ? 1.005 23.216 10.829 1.00 94.12 200 ARG A CA 1
ATOM 1592 C C . ARG A 1 200 ? 2.260 23.013 11.683 1.00 94.12 200 ARG A C 1
ATOM 1594 O O . ARG A 1 200 ? 2.621 23.835 12.524 1.00 94.12 200 ARG A O 1
ATOM 1601 N N . LEU A 1 201 ? 2.956 21.915 11.415 1.00 94.81 201 LEU A N 1
ATOM 1602 C CA . LEU A 1 201 ? 4.281 21.605 11.946 1.00 94.81 201 LEU A CA 1
ATOM 1603 C C . LEU A 1 201 ? 5.366 22.270 11.078 1.00 94.81 201 LEU A C 1
ATOM 1605 O O . LEU A 1 201 ? 5.222 22.311 9.853 1.00 94.81 201 LEU A O 1
ATOM 1609 N N . PRO A 1 202 ? 6.458 22.785 11.667 1.00 94.38 202 PRO A N 1
ATOM 1610 C CA . PRO A 1 202 ? 7.543 23.391 10.901 1.00 94.38 202 PRO A CA 1
ATOM 1611 C C . PRO A 1 202 ? 8.261 22.371 9.991 1.00 94.38 202 PRO A C 1
ATOM 1613 O O . PRO A 1 202 ? 8.082 21.160 10.143 1.00 94.38 202 PRO A O 1
ATOM 1616 N N . PRO A 1 203 ? 9.091 22.826 9.033 1.00 92.81 203 PRO A N 1
ATOM 1617 C CA . PRO A 1 203 ? 9.839 21.930 8.157 1.00 92.81 203 PRO A CA 1
ATOM 1618 C C . PRO A 1 203 ? 10.677 20.922 8.951 1.00 92.81 203 PRO A C 1
ATOM 1620 O O . PRO A 1 203 ? 11.244 21.255 9.993 1.00 92.81 203 PRO A O 1
ATOM 1623 N N . ALA A 1 204 ? 10.866 19.714 8.411 1.00 90.56 204 ALA A N 1
ATOM 1624 C CA . ALA A 1 204 ? 11.562 18.634 9.117 1.00 90.56 204 ALA A CA 1
ATOM 1625 C C . ALA A 1 204 ? 12.954 19.028 9.652 1.00 90.56 204 ALA A C 1
ATOM 1627 O O . ALA A 1 204 ? 13.343 18.637 10.750 1.00 90.56 204 ALA A O 1
ATOM 1628 N N . LYS A 1 205 ? 13.692 19.868 8.912 1.00 89.94 205 LYS A N 1
ATOM 1629 C CA . LYS A 1 205 ? 15.004 20.389 9.334 1.00 89.94 205 LYS A CA 1
ATOM 1630 C C . LYS A 1 205 ? 14.953 21.238 10.605 1.00 89.94 205 LYS A C 1
ATOM 1632 O O . LYS A 1 205 ? 15.966 21.335 11.287 1.00 89.94 205 LYS A O 1
ATOM 1637 N N . GLU A 1 206 ? 13.837 21.903 10.887 1.00 91.06 206 GLU A N 1
ATOM 1638 C CA . GLU A 1 206 ? 13.661 22.701 12.101 1.00 91.06 206 GLU A CA 1
ATOM 1639 C C . GLU A 1 206 ? 13.260 21.826 13.280 1.00 91.06 206 GLU A C 1
ATOM 1641 O O . GLU A 1 206 ? 13.873 21.946 14.334 1.00 91.06 206 GLU A O 1
ATOM 1646 N N . ILE A 1 207 ? 12.324 20.894 13.076 1.00 91.06 207 ILE A N 1
ATOM 1647 C CA . ILE A 1 207 ? 11.905 19.921 14.098 1.00 91.06 207 ILE A CA 1
ATOM 1648 C C . ILE A 1 207 ? 13.115 19.140 14.621 1.00 91.06 207 ILE A C 1
ATOM 1650 O O . ILE A 1 207 ? 13.326 19.049 15.828 1.00 91.06 207 ILE A O 1
ATOM 1654 N N . LEU A 1 208 ? 13.976 18.668 13.714 1.00 90.44 208 LEU A N 1
ATOM 1655 C CA . LEU A 1 208 ? 15.183 17.911 14.056 1.00 90.44 208 LEU A CA 1
ATOM 1656 C C . LEU A 1 208 ? 16.188 18.680 14.933 1.00 90.44 208 LEU A C 1
ATOM 1658 O O . LEU A 1 208 ? 17.048 18.042 15.523 1.00 90.44 208 LEU A O 1
ATOM 1662 N N . LYS A 1 209 ? 16.104 20.014 15.045 1.00 89.06 209 LYS A N 1
ATOM 1663 C CA . LYS A 1 209 ? 16.968 20.795 15.956 1.00 89.06 209 LYS A CA 1
ATOM 1664 C C . LYS A 1 209 ? 16.561 20.653 17.421 1.00 89.06 209 LYS A C 1
ATOM 1666 O O . LYS A 1 209 ? 17.370 20.928 18.301 1.00 89.06 209 LYS A O 1
ATOM 1671 N N . TYR A 1 210 ? 15.304 20.301 17.667 1.00 87.00 210 TYR A N 1
ATOM 1672 C CA . TYR A 1 210 ? 14.740 20.161 19.006 1.00 87.00 210 TYR A CA 1
ATOM 1673 C C . TYR A 1 210 ? 14.762 18.709 19.489 1.00 87.00 210 TYR A C 1
ATOM 1675 O O . TYR A 1 210 ? 14.754 18.462 20.692 1.00 87.00 210 TYR A O 1
ATOM 1683 N N . CYS A 1 211 ? 14.811 17.752 18.561 1.00 79.81 211 CYS A N 1
ATOM 1684 C CA . CYS A 1 211 ? 14.902 16.333 18.874 1.00 79.81 211 CYS A CA 1
ATOM 1685 C C . CYS A 1 211 ? 16.364 15.919 19.111 1.00 79.81 211 CYS A C 1
ATOM 1687 O O . CYS A 1 211 ? 17.264 16.357 18.400 1.00 79.81 211 CYS A O 1
ATOM 1689 N N . GLY A 1 212 ? 16.608 15.056 20.101 1.00 72.25 212 GLY A N 1
ATOM 1690 C CA . GLY A 1 212 ? 17.956 14.572 20.406 1.00 72.25 212 GLY A CA 1
ATOM 1691 C C . GLY A 1 212 ? 18.539 13.665 19.313 1.00 72.25 212 GLY A C 1
ATOM 1692 O O . GLY A 1 212 ? 17.813 12.921 18.647 1.00 72.25 212 GLY A O 1
ATOM 1693 N N . ASP A 1 213 ? 19.871 13.663 19.182 1.00 73.88 213 ASP A N 1
ATOM 1694 C CA . ASP A 1 213 ? 20.602 12.904 18.151 1.00 73.88 213 ASP A CA 1
ATOM 1695 C C . ASP A 1 213 ? 20.278 11.401 18.155 1.00 73.88 213 ASP A C 1
ATOM 1697 O O . ASP A 1 213 ? 20.238 10.771 17.095 1.00 73.88 213 ASP A O 1
ATOM 1701 N N . GLN A 1 214 ? 19.973 10.844 19.335 1.00 68.38 214 GLN A N 1
ATOM 1702 C CA . GLN A 1 214 ? 19.656 9.427 19.543 1.00 68.38 214 GLN A CA 1
ATOM 1703 C C . GLN A 1 214 ? 18.473 8.935 18.691 1.00 68.38 214 GLN A C 1
ATOM 1705 O O . GLN A 1 214 ? 18.471 7.778 18.269 1.00 68.38 214 GLN A O 1
ATOM 1710 N N . TYR A 1 215 ? 17.496 9.802 18.404 1.00 68.31 215 TYR A N 1
ATOM 1711 C CA . TYR A 1 215 ? 16.296 9.458 17.632 1.00 68.31 215 TYR A CA 1
ATOM 1712 C C . TYR A 1 215 ? 16.210 10.187 16.294 1.00 68.31 215 TYR A C 1
ATOM 1714 O O . TYR A 1 215 ? 15.219 10.038 15.589 1.00 68.31 215 TYR A O 1
ATOM 1722 N N . SER A 1 216 ? 17.244 10.929 15.895 1.00 83.06 216 SER A N 1
ATOM 1723 C CA . SER A 1 216 ? 17.246 11.745 14.670 1.00 83.06 216 SER A CA 1
ATOM 1724 C C . SER A 1 216 ? 16.812 10.974 13.412 1.00 83.06 216 SER A C 1
ATOM 1726 O O . SER A 1 216 ? 16.080 11.502 12.573 1.00 83.06 216 SER A O 1
ATOM 1728 N N . VAL A 1 217 ? 17.204 9.701 13.306 1.00 89.81 217 VAL A N 1
ATOM 1729 C CA . VAL A 1 217 ? 16.819 8.805 12.207 1.00 89.81 217 VAL A CA 1
ATOM 1730 C C . VAL A 1 217 ? 15.336 8.416 12.279 1.00 89.81 217 VAL A C 1
ATOM 1732 O O . VAL A 1 217 ? 14.636 8.497 11.272 1.00 89.81 217 VAL A O 1
ATOM 1735 N N . ALA A 1 218 ? 14.846 8.030 13.461 1.00 93.12 218 ALA A N 1
ATOM 1736 C CA . ALA A 1 218 ? 13.450 7.642 13.661 1.00 93.12 218 ALA A CA 1
ATOM 1737 C C . ALA A 1 218 ? 12.501 8.844 13.533 1.00 93.12 218 ALA A C 1
ATOM 1739 O O . ALA A 1 218 ? 11.452 8.728 12.911 1.00 93.12 218 ALA A O 1
ATOM 1740 N N . VAL A 1 219 ? 12.896 10.016 14.033 1.00 93.50 219 VAL A N 1
ATOM 1741 C CA . VAL A 1 219 ? 12.153 11.274 13.879 1.00 93.50 219 VAL A CA 1
ATOM 1742 C C . VAL A 1 219 ? 12.055 11.654 12.408 1.00 93.50 219 VAL A C 1
ATOM 1744 O O . VAL A 1 219 ? 10.964 11.955 11.936 1.00 93.50 219 VAL A O 1
ATOM 1747 N N . ARG A 1 220 ? 13.160 11.588 11.651 1.00 92.56 220 ARG A N 1
ATOM 1748 C CA . ARG A 1 220 ? 13.127 11.851 10.204 1.00 92.56 220 ARG A CA 1
ATOM 1749 C C . ARG A 1 220 ? 12.167 10.904 9.488 1.00 92.56 220 ARG A C 1
ATOM 1751 O O . ARG A 1 220 ? 11.336 11.368 8.721 1.00 92.56 220 ARG A O 1
ATOM 1758 N N . HIS A 1 221 ? 12.238 9.611 9.796 1.00 94.50 221 HIS A N 1
ATOM 1759 C CA . HIS A 1 221 ? 11.298 8.621 9.269 1.00 94.50 221 HIS A CA 1
ATOM 1760 C C . HIS A 1 221 ? 9.848 8.950 9.617 1.00 94.50 221 HIS A C 1
ATOM 1762 O O . HIS A 1 221 ? 8.986 8.899 8.747 1.00 94.50 221 HIS A O 1
ATOM 1768 N N . CYS A 1 222 ? 9.576 9.335 10.865 1.00 95.31 222 CYS A N 1
ATOM 1769 C CA . CYS A 1 222 ? 8.228 9.688 11.290 1.00 95.31 222 CYS A CA 1
ATOM 1770 C C . CYS A 1 222 ? 7.698 10.913 10.543 1.00 95.31 222 CYS A C 1
ATOM 1772 O O . CYS A 1 222 ? 6.548 10.914 10.123 1.00 95.31 222 CYS A O 1
ATOM 1774 N N . LEU A 1 223 ? 8.533 11.929 10.331 1.00 93.81 223 LEU A N 1
ATOM 1775 C CA . LEU A 1 223 ? 8.158 13.113 9.559 1.00 93.81 223 LEU A CA 1
ATOM 1776 C C . LEU A 1 223 ? 7.924 12.787 8.079 1.00 93.81 223 LEU A C 1
ATOM 1778 O O . LEU A 1 223 ? 7.037 13.368 7.468 1.00 93.81 223 LEU A O 1
ATOM 1782 N N . ASP A 1 224 ? 8.680 11.849 7.511 1.00 91.56 224 ASP A N 1
ATOM 1783 C CA . ASP A 1 224 ? 8.510 11.433 6.116 1.00 91.56 224 ASP A CA 1
ATOM 1784 C C . ASP A 1 224 ? 7.310 10.486 5.915 1.00 91.56 224 ASP A C 1
ATOM 1786 O O . ASP A 1 224 ? 6.756 10.426 4.819 1.00 91.56 224 ASP A O 1
ATOM 1790 N N . PHE A 1 225 ? 6.930 9.711 6.937 1.00 93.38 225 PHE A N 1
ATOM 1791 C CA . PHE A 1 225 ? 5.886 8.683 6.844 1.00 93.38 225 PHE A CA 1
ATOM 1792 C C . PHE A 1 225 ? 4.527 9.132 7.395 1.00 93.38 225 PHE A C 1
ATOM 1794 O O . PHE A 1 225 ? 3.500 8.805 6.811 1.00 93.38 225 PHE A O 1
ATOM 1801 N N . PHE A 1 226 ? 4.510 9.872 8.505 1.00 95.06 226 PHE A N 1
ATOM 1802 C CA . PHE A 1 226 ? 3.287 10.305 9.187 1.00 95.06 226 PHE A CA 1
ATOM 1803 C C . PHE A 1 226 ? 2.913 11.755 8.905 1.00 95.06 226 PHE A C 1
ATOM 1805 O O . PHE A 1 226 ? 1.896 12.203 9.422 1.00 95.06 226 PHE A O 1
ATOM 1812 N N . CYS A 1 227 ? 3.692 12.505 8.122 1.00 94.50 227 CYS A N 1
ATOM 1813 C CA . CYS A 1 227 ? 3.330 13.873 7.770 1.00 94.50 227 CYS A CA 1
ATOM 1814 C C . CYS A 1 227 ? 3.121 14.058 6.268 1.00 94.50 227 CYS A C 1
ATOM 1816 O O . CYS A 1 227 ? 3.824 13.496 5.431 1.00 94.50 227 CYS A O 1
ATOM 1818 N N . ILE A 1 228 ? 2.174 14.931 5.938 1.00 93.38 228 ILE A N 1
ATOM 1819 C CA . ILE A 1 228 ? 1.859 15.350 4.577 1.00 93.38 228 ILE A CA 1
ATOM 1820 C C . ILE A 1 228 ? 2.482 16.735 4.345 1.00 93.38 228 ILE A C 1
ATOM 1822 O O . ILE A 1 228 ? 2.204 17.666 5.113 1.00 93.38 228 ILE A O 1
ATOM 1826 N N . PRO A 1 229 ? 3.324 16.909 3.309 1.00 92.00 229 PRO A N 1
ATOM 1827 C CA . PRO A 1 229 ? 3.902 18.205 2.984 1.00 92.00 229 PRO A CA 1
ATOM 1828 C C . PRO A 1 229 ? 2.848 19.161 2.422 1.00 92.00 229 PRO A C 1
ATOM 1830 O O . PRO A 1 229 ? 2.015 18.786 1.596 1.00 92.00 229 PRO A O 1
ATOM 1833 N N . ARG A 1 230 ? 2.913 20.424 2.845 1.00 91.88 230 ARG A N 1
ATOM 1834 C CA . ARG A 1 230 ? 2.020 21.497 2.393 1.00 91.88 230 ARG A CA 1
ATOM 1835 C C . ARG A 1 230 ? 2.711 22.425 1.397 1.00 91.88 230 ARG A C 1
ATOM 1837 O O . ARG A 1 230 ? 3.936 22.509 1.328 1.00 91.88 230 ARG A O 1
ATOM 1844 N N . SER A 1 231 ? 1.910 23.203 0.669 1.00 90.62 231 SER A N 1
ATOM 1845 C CA . SER A 1 231 ? 2.399 24.207 -0.286 1.00 90.62 231 SER A CA 1
ATOM 1846 C C . SER A 1 231 ? 3.202 25.340 0.361 1.00 90.62 231 SER A C 1
ATOM 1848 O O . SER A 1 231 ? 4.015 25.972 -0.305 1.00 90.62 231 SER A O 1
ATOM 1850 N N . ASP A 1 232 ? 2.975 25.619 1.644 1.00 90.50 232 ASP A N 1
ATOM 1851 C CA . ASP A 1 232 ? 3.643 26.678 2.403 1.00 90.50 232 ASP A CA 1
ATOM 1852 C C . ASP A 1 232 ? 4.895 26.197 3.155 1.00 90.50 232 ASP A C 1
ATOM 1854 O O . ASP A 1 232 ? 5.378 26.898 4.041 1.00 90.50 232 ASP A O 1
ATOM 1858 N N . ASN A 1 233 ? 5.442 25.032 2.781 1.00 91.06 233 ASN A N 1
ATOM 1859 C CA . ASN A 1 233 ? 6.634 24.411 3.377 1.00 91.06 233 ASN A CA 1
ATOM 1860 C C . ASN A 1 233 ? 6.451 23.945 4.839 1.00 91.06 233 ASN A C 1
ATOM 1862 O O . ASN A 1 233 ? 7.422 23.567 5.491 1.00 91.06 233 ASN A O 1
ATOM 1866 N N . TYR A 1 234 ? 5.217 23.940 5.350 1.00 94.69 234 TYR A N 1
ATOM 1867 C CA . TYR A 1 234 ? 4.857 23.293 6.613 1.00 94.69 234 TYR A CA 1
ATOM 1868 C C . TYR A 1 234 ? 4.438 21.835 6.381 1.00 94.69 234 TYR A C 1
ATOM 1870 O O . TYR A 1 234 ? 4.201 21.397 5.252 1.00 94.69 234 TYR A O 1
ATOM 1878 N N . LEU A 1 235 ? 4.345 21.083 7.470 1.00 95.62 235 LEU A N 1
ATOM 1879 C CA . LEU A 1 235 ? 3.910 19.694 7.502 1.00 95.62 235 LEU A CA 1
ATOM 1880 C C . LEU A 1 235 ? 2.574 19.590 8.249 1.00 95.62 235 LEU A C 1
ATOM 1882 O O . LEU A 1 235 ? 2.352 20.293 9.233 1.00 95.62 235 LEU A O 1
ATOM 1886 N N . THR A 1 236 ? 1.688 18.707 7.802 1.00 95.81 236 THR A N 1
ATOM 1887 C CA . THR A 1 236 ? 0.488 18.308 8.552 1.00 95.81 236 THR A CA 1
ATOM 1888 C C . THR A 1 236 ? 0.687 16.883 9.047 1.00 95.81 236 THR A C 1
ATOM 1890 O O . THR A 1 236 ? 1.026 16.020 8.243 1.00 95.81 236 THR A O 1
ATOM 1893 N N . LEU A 1 237 ? 0.485 16.626 10.339 1.00 96.19 237 LEU A N 1
ATOM 1894 C CA . LEU A 1 237 ? 0.515 15.268 10.882 1.00 96.19 237 LEU A CA 1
ATOM 1895 C C . LEU A 1 237 ? -0.752 14.524 10.431 1.00 96.19 237 LEU A C 1
ATOM 1897 O O . LEU A 1 237 ? -1.866 14.982 10.681 1.00 96.19 237 LEU A O 1
ATOM 1901 N N . ASP A 1 238 ? -0.574 13.402 9.743 1.00 94.62 238 ASP A N 1
ATOM 1902 C CA . ASP A 1 238 ? -1.647 12.618 9.141 1.00 94.62 238 ASP A CA 1
ATOM 1903 C C . ASP A 1 238 ? -2.376 11.770 10.188 1.00 94.62 238 ASP A C 1
ATOM 1905 O O . ASP A 1 238 ? -1.834 10.793 10.713 1.00 94.62 238 ASP A O 1
ATOM 1909 N N . GLU A 1 239 ? -3.631 12.132 10.457 1.00 94.50 239 GLU A N 1
ATOM 1910 C CA . GLU A 1 239 ? -4.507 11.417 11.389 1.00 94.50 239 GLU A CA 1
ATOM 1911 C C . GLU A 1 239 ? -4.598 9.930 11.032 1.00 94.50 239 GLU A C 1
ATOM 1913 O O . GLU A 1 239 ? -4.419 9.070 11.894 1.00 94.50 239 GLU A O 1
ATOM 1918 N N . TYR A 1 240 ? -4.839 9.618 9.755 1.00 92.94 240 TYR A N 1
ATOM 1919 C CA . TYR A 1 240 ? -5.095 8.250 9.314 1.00 92.94 240 TYR A CA 1
ATOM 1920 C C . TYR A 1 240 ? -3.890 7.342 9.581 1.00 92.94 240 TYR A C 1
ATOM 1922 O O . TYR A 1 240 ? -4.028 6.292 10.217 1.00 92.94 240 TYR A O 1
ATOM 1930 N N . SER A 1 241 ? -2.693 7.752 9.153 1.00 92.62 241 SER A N 1
ATOM 1931 C CA . SER A 1 241 ? -1.476 6.956 9.335 1.00 92.62 241 SER A CA 1
ATOM 1932 C C . SER A 1 241 ? -1.092 6.804 10.807 1.00 92.62 241 SER A C 1
ATOM 1934 O O . SER A 1 241 ? -0.743 5.697 11.227 1.00 92.62 241 SER A O 1
ATOM 1936 N N . VAL A 1 242 ? -1.202 7.866 11.618 1.00 95.25 242 VAL A N 1
ATOM 1937 C CA . VAL A 1 242 ? -0.873 7.808 13.055 1.00 95.25 242 VAL A CA 1
ATOM 1938 C C . VAL A 1 242 ? -1.850 6.906 13.809 1.00 95.25 242 VAL A C 1
ATOM 1940 O O . VAL A 1 242 ? -1.421 6.010 14.543 1.00 95.25 242 VAL A O 1
ATOM 1943 N N . CYS A 1 243 ? -3.158 7.085 13.606 1.00 96.06 243 CYS A N 1
ATOM 1944 C CA . CYS A 1 243 ? -4.177 6.261 14.254 1.00 96.06 243 CYS A CA 1
ATOM 1945 C C . CYS A 1 243 ? -4.015 4.783 13.885 1.00 96.06 243 CYS A C 1
ATOM 1947 O O . CYS A 1 243 ? -4.072 3.931 14.777 1.00 96.06 243 CYS A O 1
ATOM 1949 N N . ARG A 1 244 ? -3.743 4.465 12.611 1.00 95.00 244 ARG A N 1
ATOM 1950 C CA . ARG A 1 244 ? -3.485 3.084 12.170 1.00 95.00 244 ARG A CA 1
ATOM 1951 C C . ARG A 1 244 ? -2.234 2.481 12.777 1.00 95.00 244 ARG A C 1
ATOM 1953 O O . ARG A 1 244 ? -2.273 1.322 13.179 1.00 95.00 244 ARG A O 1
ATOM 1960 N N . PHE A 1 245 ? -1.146 3.238 12.873 1.00 94.56 245 PHE A N 1
ATOM 1961 C CA . PHE A 1 245 ? 0.082 2.750 13.498 1.00 94.56 245 PHE A CA 1
ATOM 1962 C C . PHE A 1 245 ? -0.141 2.406 14.978 1.00 94.56 245 PHE A C 1
ATOM 1964 O O . PHE A 1 245 ? 0.149 1.286 15.405 1.00 94.56 245 PHE A O 1
ATOM 1971 N N . LYS A 1 246 ? -0.766 3.313 15.744 1.00 95.12 246 LYS A N 1
ATOM 1972 C CA . LYS A 1 246 ? -1.102 3.067 17.160 1.00 95.12 246 LYS A CA 1
ATOM 1973 C C . LYS A 1 246 ? -2.090 1.895 17.317 1.00 95.12 246 LYS A C 1
ATOM 1975 O O . LYS A 1 246 ? -1.964 1.117 18.266 1.00 95.12 246 LYS A O 1
ATOM 1980 N N . ALA A 1 247 ? -3.033 1.728 16.380 1.00 95.12 247 ALA A N 1
ATOM 1981 C CA . ALA A 1 247 ? -3.945 0.582 16.345 1.00 95.12 247 ALA A CA 1
ATOM 1982 C C . ALA A 1 247 ? -3.212 -0.738 16.106 1.00 95.12 247 ALA A C 1
ATOM 1984 O O . ALA A 1 247 ? -3.468 -1.715 16.805 1.00 95.12 247 ALA A O 1
ATOM 1985 N N . MET A 1 248 ? -2.300 -0.769 15.133 1.00 92.94 248 MET A N 1
ATOM 1986 C CA . MET A 1 248 ? -1.535 -1.957 14.765 1.00 92.94 248 MET A CA 1
ATOM 1987 C C . MET A 1 248 ? -0.730 -2.478 15.957 1.00 92.94 248 MET A C 1
ATOM 1989 O O . MET A 1 248 ? -0.870 -3.650 16.308 1.00 92.94 248 MET A O 1
ATOM 1993 N N . GLY A 1 249 ? 0.010 -1.604 16.648 1.00 90.62 249 GLY A N 1
ATOM 1994 C CA . GLY A 1 249 ? 0.758 -1.989 17.850 1.00 90.62 249 GLY A CA 1
ATOM 1995 C C . GLY A 1 249 ? -0.138 -2.435 19.015 1.00 90.62 249 GLY A C 1
ATOM 1996 O O . GLY A 1 249 ? 0.259 -3.253 19.843 1.00 90.62 249 GLY A O 1
ATOM 1997 N N . LEU A 1 250 ? -1.375 -1.931 19.100 1.00 92.19 250 LEU A N 1
ATOM 1998 C CA . LEU A 1 250 ? -2.351 -2.394 20.091 1.00 92.19 250 LEU A CA 1
ATOM 1999 C C . LEU A 1 250 ? -2.933 -3.771 19.724 1.00 92.19 250 LEU A C 1
ATOM 2001 O O . LEU A 1 250 ? -2.995 -4.657 20.573 1.00 92.19 250 LEU A O 1
ATOM 2005 N N . LEU A 1 251 ? -3.308 -3.980 18.462 1.00 92.12 251 LEU A N 1
ATOM 2006 C CA . LEU A 1 251 ? -3.814 -5.257 17.950 1.00 92.12 251 LEU A CA 1
ATOM 2007 C C . LEU A 1 251 ? -2.781 -6.379 18.076 1.00 92.12 251 LEU A C 1
ATOM 2009 O O . LEU A 1 251 ? -3.137 -7.485 18.476 1.00 92.12 251 LEU A O 1
ATOM 2013 N N . GLN A 1 252 ? -1.509 -6.098 17.783 1.00 88.81 252 GLN A N 1
ATOM 2014 C CA . GLN A 1 252 ? -0.417 -7.058 17.964 1.00 88.81 252 GLN A CA 1
ATOM 2015 C C . GLN A 1 252 ? -0.325 -7.530 19.418 1.00 88.81 252 GLN A C 1
ATOM 2017 O O . GLN A 1 252 ? -0.272 -8.735 19.652 1.00 88.81 252 GLN A O 1
ATOM 2022 N N . SER A 1 253 ? -0.424 -6.604 20.381 1.00 85.00 253 SER A N 1
ATOM 2023 C CA . SER A 1 253 ? -0.373 -6.954 21.806 1.00 85.00 253 SER A CA 1
ATOM 2024 C C . SER A 1 253 ? -1.511 -7.880 22.255 1.00 85.00 253 SER A C 1
ATOM 2026 O O . SER A 1 253 ? -1.322 -8.664 23.172 1.00 85.00 253 SER A O 1
ATOM 2028 N N . PHE A 1 254 ? -2.674 -7.839 21.595 1.00 82.19 254 PHE A N 1
ATOM 2029 C CA . PHE A 1 254 ? -3.787 -8.755 21.881 1.00 82.19 254 PHE A CA 1
ATOM 2030 C C . PHE A 1 254 ? -3.699 -10.083 21.125 1.00 82.19 254 PHE A C 1
ATOM 2032 O O . PHE A 1 254 ? -4.204 -11.102 21.595 1.00 82.19 254 PHE A O 1
ATOM 2039 N N . ASN A 1 255 ? -3.075 -10.080 19.947 1.00 73.50 255 ASN A N 1
ATOM 2040 C CA . ASN A 1 255 ? -2.924 -11.275 19.125 1.00 73.50 255 ASN A CA 1
ATOM 2041 C C . ASN A 1 255 ? -1.942 -12.284 19.743 1.00 73.50 255 ASN A C 1
ATOM 2043 O O . ASN A 1 255 ? -2.152 -13.486 19.603 1.00 73.50 255 ASN A O 1
ATOM 2047 N N . GLU A 1 256 ? -0.908 -11.812 20.449 1.00 62.50 256 GLU A N 1
ATOM 2048 C CA . GLU A 1 256 ? 0.017 -12.674 21.206 1.00 62.50 256 GLU A CA 1
ATOM 2049 C C . GLU A 1 256 ? -0.710 -13.519 22.265 1.00 62.50 256 GLU A C 1
ATOM 2051 O O . GLU A 1 256 ? -0.357 -14.679 22.476 1.00 62.50 256 GLU A O 1
ATOM 2056 N N . ASP A 1 257 ? -1.786 -12.984 22.846 1.00 56.34 257 ASP A N 1
ATOM 2057 C CA . ASP A 1 257 ? -2.597 -13.682 23.844 1.00 56.34 257 ASP A CA 1
ATOM 2058 C C . ASP A 1 257 ? -3.649 -14.626 23.225 1.00 56.34 257 ASP A C 1
ATOM 2060 O O . ASP A 1 257 ? -4.296 -15.394 23.939 1.00 56.34 257 ASP A O 1
ATOM 2064 N N . GLY A 1 258 ? -3.861 -14.578 21.901 1.00 62.81 258 GLY A N 1
ATOM 2065 C CA . GLY A 1 258 ? -4.899 -15.353 21.208 1.00 62.81 258 GLY A CA 1
ATOM 2066 C C . GLY A 1 258 ? -6.333 -15.002 21.631 1.00 62.81 258 GLY A C 1
ATOM 2067 O O . GLY A 1 258 ? -7.261 -15.773 21.374 1.00 62.81 258 GLY A O 1
ATOM 2068 N N . LEU A 1 259 ? -6.524 -13.857 22.294 1.00 64.25 259 LEU A N 1
ATOM 2069 C CA . LEU A 1 259 ? -7.796 -13.432 22.870 1.00 64.25 259 LEU A CA 1
ATOM 2070 C C . LEU A 1 259 ? -8.543 -12.493 21.918 1.00 64.25 259 LEU A C 1
ATOM 2072 O O . LEU A 1 259 ? -8.017 -11.479 21.463 1.00 64.25 259 LEU A O 1
ATOM 2076 N N . SER A 1 260 ? -9.815 -12.797 21.666 1.00 74.88 260 SER A N 1
ATOM 2077 C CA . SER A 1 260 ? -10.761 -11.837 21.094 1.00 74.88 260 SER A CA 1
ATOM 2078 C C . SER A 1 260 ? -11.058 -10.740 22.116 1.00 74.88 260 SER A C 1
ATOM 2080 O O . SER A 1 260 ? -11.382 -11.047 23.268 1.00 74.88 260 SER A O 1
ATOM 2082 N N . VAL A 1 261 ? -10.993 -9.476 21.701 1.00 89.31 261 VAL A N 1
ATOM 2083 C CA . VAL A 1 261 ? -11.248 -8.329 22.584 1.00 89.31 261 VAL A CA 1
ATOM 2084 C C . VAL A 1 261 ? -12.605 -7.723 22.251 1.00 89.31 261 VAL A C 1
ATOM 2086 O O . VAL A 1 261 ? -13.000 -7.650 21.092 1.00 89.31 261 VAL A O 1
ATOM 2089 N N . GLU A 1 262 ? -13.340 -7.288 23.271 1.00 92.75 262 GLU A N 1
ATOM 2090 C CA . GLU A 1 262 ? -14.573 -6.528 23.068 1.00 92.75 262 GLU A CA 1
ATOM 2091 C C . GLU A 1 262 ? -14.247 -5.152 22.469 1.00 92.75 262 GLU A C 1
ATOM 2093 O O . GLU A 1 262 ? -13.368 -4.450 22.978 1.00 92.75 262 GLU A O 1
ATOM 2098 N N . TRP A 1 263 ? -14.970 -4.750 21.420 1.00 93.25 263 TRP A N 1
ATOM 2099 C CA . TRP A 1 263 ? -14.759 -3.484 20.712 1.00 93.25 263 TRP A CA 1
ATOM 2100 C C . TRP A 1 263 ? -14.680 -2.287 21.658 1.00 93.25 263 TRP A C 1
ATOM 2102 O O . TRP A 1 263 ? -13.731 -1.519 21.579 1.00 93.25 263 TRP A O 1
ATOM 2112 N N . SER A 1 264 ? -15.604 -2.185 22.615 1.00 92.75 264 SER A N 1
ATOM 2113 C CA . SER A 1 264 ? -15.646 -1.103 23.610 1.00 92.75 264 SER A CA 1
ATOM 2114 C C . SER A 1 264 ? -14.327 -0.958 24.388 1.00 92.75 264 SER A C 1
ATOM 2116 O O . SER A 1 264 ? -13.847 0.148 24.655 1.00 92.75 264 SER A O 1
ATOM 2118 N N . THR A 1 265 ? -13.698 -2.089 24.721 1.00 93.25 265 THR A N 1
ATOM 2119 C CA . THR A 1 265 ? -12.420 -2.137 25.442 1.00 93.25 265 THR A CA 1
ATOM 2120 C C . THR A 1 265 ? -11.260 -1.765 24.526 1.00 93.25 265 THR A C 1
ATOM 2122 O O . THR A 1 265 ? -10.349 -1.050 24.950 1.00 93.25 265 THR A O 1
ATOM 2125 N N . PHE A 1 266 ? -11.283 -2.251 23.284 1.00 94.69 266 PHE A N 1
ATOM 2126 C CA . PHE A 1 266 ? -10.282 -1.909 22.280 1.00 94.69 266 PHE A CA 1
ATOM 2127 C C . PHE A 1 266 ? -10.316 -0.413 21.955 1.00 94.69 266 PHE A C 1
ATOM 2129 O O . PHE A 1 266 ? -9.289 0.248 22.067 1.00 94.69 266 PHE A O 1
ATOM 2136 N N . GLU A 1 267 ? -11.491 0.123 21.631 1.00 95.31 267 GLU A N 1
ATOM 2137 C CA . GLU A 1 267 ? -11.736 1.521 21.274 1.00 95.31 267 GLU A CA 1
ATOM 2138 C C . GLU A 1 267 ? -11.239 2.471 22.366 1.00 95.31 267 GLU A C 1
ATOM 2140 O O . GLU A 1 267 ? -10.455 3.375 22.087 1.00 95.31 267 GLU A O 1
ATOM 2145 N N . THR A 1 268 ? -11.574 2.194 23.630 1.00 95.44 268 THR A N 1
ATOM 2146 C CA . THR A 1 268 ? -11.086 2.987 24.772 1.00 95.44 268 THR A CA 1
ATOM 2147 C C . THR A 1 268 ? -9.556 2.985 24.852 1.00 95.44 268 THR A C 1
ATOM 2149 O O . THR A 1 268 ? -8.927 4.027 25.030 1.00 95.44 268 THR A O 1
ATOM 2152 N N . LYS A 1 269 ? -8.920 1.814 24.716 1.00 95.50 269 LYS A N 1
ATOM 2153 C CA . LYS A 1 269 ? -7.452 1.707 24.770 1.00 95.50 269 LYS A CA 1
ATOM 2154 C C . LYS A 1 269 ? -6.781 2.346 23.557 1.00 95.50 269 LYS A C 1
ATOM 2156 O O . LYS A 1 269 ? -5.683 2.879 23.695 1.00 95.50 269 LYS A O 1
ATOM 2161 N N . TRP A 1 270 ? -7.417 2.282 22.393 1.00 95.94 270 TRP A N 1
ATOM 2162 C CA . TRP A 1 270 ? -6.923 2.889 21.168 1.00 95.94 270 TRP A CA 1
ATOM 2163 C C . TRP A 1 270 ? -6.988 4.412 21.252 1.00 95.94 270 TRP A C 1
ATOM 2165 O O . TRP A 1 270 ? -5.971 5.058 21.010 1.00 95.94 270 TRP A O 1
ATOM 2175 N N . GLN A 1 271 ? -8.115 4.965 21.714 1.00 96.31 271 GLN A N 1
ATOM 2176 C CA . GLN A 1 271 ? -8.272 6.395 21.980 1.00 96.31 271 GLN A CA 1
ATOM 2177 C C . GLN A 1 271 ? -7.201 6.914 22.948 1.00 96.31 271 GLN A C 1
ATOM 2179 O O . GLN A 1 271 ? -6.621 7.962 22.705 1.00 96.31 271 GLN A O 1
ATOM 2184 N N . ASN A 1 272 ? -6.875 6.158 24.000 1.00 94.94 272 ASN A N 1
ATOM 2185 C CA . ASN A 1 272 ? -5.849 6.555 24.972 1.00 94.94 272 ASN A CA 1
ATOM 2186 C C . ASN A 1 272 ? -4.408 6.512 24.428 1.00 94.94 272 ASN A C 1
ATOM 2188 O O . ASN A 1 272 ? -3.499 7.023 25.078 1.00 94.94 272 ASN A O 1
ATOM 2192 N N . ARG A 1 273 ? -4.165 5.836 23.296 1.00 94.06 273 ARG A N 1
ATOM 2193 C CA . ARG A 1 273 ? -2.836 5.745 22.663 1.00 94.06 273 ARG A CA 1
ATOM 2194 C C . ARG A 1 273 ? -2.625 6.771 21.559 1.00 94.06 273 ARG A C 1
ATOM 2196 O O . ARG A 1 273 ? -1.481 6.993 21.160 1.00 94.06 273 ARG A O 1
ATOM 2203 N N . VAL A 1 274 ? -3.702 7.324 21.015 1.00 94.94 274 VAL A N 1
ATOM 2204 C CA . VAL A 1 274 ? -3.612 8.354 19.986 1.00 94.94 274 VAL A CA 1
ATOM 2205 C C . VAL A 1 274 ? -3.547 9.742 20.627 1.00 94.94 274 VAL A C 1
ATOM 2207 O O . VAL A 1 274 ? -4.037 9.928 21.737 1.00 94.94 274 VAL A O 1
ATOM 2210 N N . PRO A 1 275 ? -2.953 10.726 19.941 1.00 93.69 275 PRO A N 1
ATOM 2211 C CA . PRO A 1 275 ? -2.977 12.115 20.388 1.00 93.69 275 PRO A CA 1
ATOM 2212 C C . PRO A 1 275 ? -4.406 12.653 20.547 1.00 93.69 275 PRO A C 1
ATOM 2214 O O . PRO A 1 275 ? -5.256 12.397 19.697 1.00 93.69 275 PRO A O 1
ATOM 2217 N N . ASP A 1 276 ? -4.647 13.464 21.582 1.00 91.69 276 ASP A N 1
ATOM 2218 C CA . ASP A 1 276 ? -5.988 13.954 21.963 1.00 91.69 276 ASP A CA 1
ATOM 2219 C C . ASP A 1 276 ? -6.711 14.766 20.873 1.00 91.69 276 ASP A C 1
ATOM 2221 O O . ASP A 1 276 ? -7.933 14.896 20.887 1.00 91.69 276 ASP A O 1
ATOM 2225 N N . PHE A 1 277 ? -5.965 15.336 19.924 1.00 93.31 277 PHE A N 1
ATOM 2226 C CA . PHE A 1 277 ? -6.516 16.090 18.796 1.00 93.31 277 PHE A CA 1
ATOM 2227 C C . PHE A 1 277 ? -6.949 15.207 17.612 1.00 93.31 277 PHE A C 1
ATOM 2229 O O . PHE A 1 277 ? -7.443 15.743 16.620 1.00 93.31 277 PHE A O 1
ATOM 2236 N N . PHE A 1 278 ? -6.769 13.886 17.689 1.00 94.88 278 PHE A N 1
ATOM 2237 C CA . PHE A 1 278 ? -7.227 12.929 16.680 1.00 94.88 278 PHE A CA 1
ATOM 2238 C C . PHE A 1 278 ? -8.427 12.113 17.158 1.00 94.88 278 PHE A C 1
ATOM 2240 O O . PHE A 1 278 ? -8.586 11.823 18.347 1.00 94.88 278 PHE A O 1
ATOM 2247 N N . GLN A 1 279 ? -9.258 11.707 16.198 1.00 93.00 279 GLN A N 1
ATOM 2248 C CA . GLN A 1 279 ? -10.430 10.868 16.417 1.00 9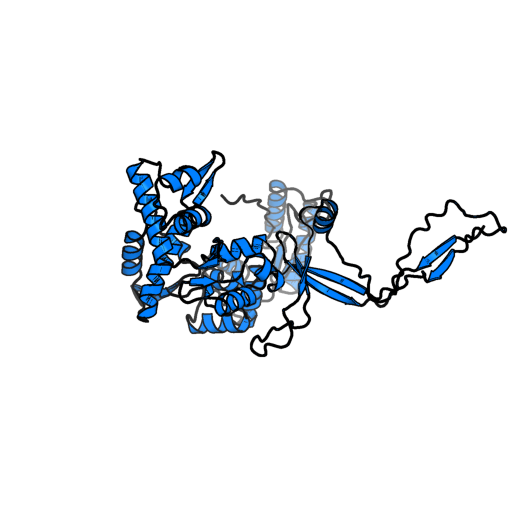3.00 279 GLN A CA 1
ATOM 2249 C C . GLN A 1 279 ? -10.269 9.560 15.631 1.00 93.00 279 GLN A C 1
ATOM 2251 O O . GLN A 1 279 ? -10.530 9.518 14.424 1.00 93.00 279 GLN A O 1
ATOM 2256 N N . PRO A 1 280 ? -9.839 8.470 16.294 1.00 94.81 280 PRO A N 1
ATOM 2257 C CA . PRO A 1 280 ? -9.820 7.143 15.706 1.00 94.81 280 PRO A CA 1
ATOM 2258 C C . PRO A 1 280 ? -11.215 6.736 15.257 1.00 94.81 280 PRO A C 1
ATOM 2260 O O . PRO A 1 280 ? -12.192 6.905 15.984 1.00 94.81 280 PRO A O 1
ATOM 2263 N N . ARG A 1 281 ? -11.301 6.164 14.059 1.00 92.19 281 ARG A N 1
ATOM 2264 C CA . ARG A 1 281 ? -12.563 5.699 13.487 1.00 92.19 281 ARG A CA 1
ATOM 2265 C C . ARG A 1 281 ? -12.438 4.257 13.024 1.00 92.19 281 ARG A C 1
ATOM 2267 O O . ARG A 1 281 ? -11.363 3.831 12.600 1.00 92.19 281 ARG A O 1
ATOM 2274 N N . MET A 1 282 ? -13.530 3.501 13.107 1.00 89.62 282 MET A N 1
ATOM 2275 C CA . MET A 1 282 ? -13.556 2.065 12.802 1.00 89.62 282 MET A CA 1
ATOM 2276 C C . MET A 1 282 ? -13.018 1.760 11.395 1.00 89.62 282 MET A C 1
ATOM 2278 O O . MET A 1 282 ? -12.298 0.779 11.211 1.00 89.62 282 MET A O 1
ATOM 2282 N N . GLU A 1 283 ? -13.277 2.636 10.425 1.00 89.50 283 GLU A N 1
ATOM 2283 C CA . GLU A 1 283 ? -12.849 2.493 9.029 1.00 89.50 283 GLU A CA 1
ATOM 2284 C C . GLU A 1 283 ? -11.321 2.500 8.885 1.00 89.50 283 GLU A C 1
ATOM 2286 O O . GLU A 1 283 ? -10.777 1.880 7.971 1.00 89.50 283 GLU A O 1
ATOM 2291 N N . MET A 1 284 ? -10.597 3.134 9.814 1.00 92.38 284 MET A N 1
ATOM 2292 C CA . MET A 1 284 ? -9.132 3.139 9.804 1.00 92.38 284 MET A CA 1
ATOM 2293 C C . MET A 1 284 ? -8.554 1.743 10.089 1.00 92.38 284 MET A C 1
ATOM 2295 O O . MET A 1 284 ? -7.417 1.461 9.721 1.00 92.38 284 MET A O 1
ATOM 2299 N N . LEU A 1 285 ? -9.318 0.828 10.691 1.00 93.31 285 LEU A N 1
ATOM 2300 C CA . LEU A 1 285 ? -8.876 -0.548 10.966 1.00 93.31 285 LEU A CA 1
ATOM 2301 C C . LEU A 1 285 ? -9.004 -1.483 9.757 1.00 93.31 285 LEU A C 1
ATOM 2303 O O . LEU A 1 285 ? -8.655 -2.663 9.846 1.00 93.31 285 LEU A O 1
ATOM 2307 N N . SER A 1 286 ? -9.456 -0.952 8.621 1.00 90.12 286 SER A N 1
ATOM 2308 C CA . SER A 1 286 ? -9.491 -1.645 7.339 1.00 90.12 286 SER A CA 1
ATOM 2309 C C . SER A 1 286 ? -8.132 -2.283 7.009 1.00 90.12 286 SER A C 1
ATOM 2311 O O . SER A 1 286 ? -7.080 -1.632 7.065 1.00 90.12 286 SER A O 1
ATOM 2313 N N . GLY A 1 287 ? -8.140 -3.594 6.744 1.00 89.81 287 GLY A N 1
ATOM 2314 C CA . GLY A 1 287 ? -6.941 -4.401 6.485 1.00 89.81 287 GLY A CA 1
ATOM 2315 C C . GLY A 1 287 ? -6.066 -4.736 7.710 1.00 89.81 287 GLY A C 1
ATOM 2316 O O . GLY A 1 287 ? -5.011 -5.349 7.534 1.00 89.81 287 GLY A O 1
ATOM 2317 N N . LEU A 1 288 ? -6.449 -4.326 8.929 1.00 91.81 288 LEU A N 1
ATOM 2318 C CA . LEU A 1 288 ? -5.735 -4.644 10.185 1.00 91.81 288 LEU A CA 1
ATOM 2319 C C . LEU A 1 288 ? -6.513 -5.591 11.103 1.00 91.81 288 LEU A C 1
ATOM 2321 O O . LEU A 1 288 ? -5.915 -6.283 11.934 1.00 91.81 288 LEU A O 1
ATOM 2325 N N . ALA A 1 289 ? -7.840 -5.579 11.009 1.00 92.62 289 ALA A N 1
ATOM 2326 C CA . ALA A 1 289 ? -8.706 -6.355 11.875 1.00 92.62 289 ALA A CA 1
ATOM 2327 C C . ALA A 1 289 ? -10.020 -6.744 11.195 1.00 92.62 289 ALA A C 1
ATOM 2329 O O . ALA A 1 289 ? -10.450 -6.150 10.203 1.00 92.62 289 ALA A O 1
ATOM 2330 N N . ILE A 1 290 ? -10.668 -7.750 11.772 1.00 91.50 290 ILE A N 1
ATOM 2331 C CA . ILE A 1 290 ? -12.023 -8.174 11.432 1.00 91.50 290 ILE A CA 1
ATOM 2332 C C . ILE A 1 290 ? -12.912 -8.110 12.666 1.00 91.50 290 ILE A C 1
ATOM 2334 O O . ILE A 1 290 ? -12.444 -8.258 13.798 1.00 91.50 290 ILE A O 1
ATOM 2338 N N . PHE A 1 291 ? -14.205 -7.928 12.424 1.00 90.19 291 PHE A N 1
ATOM 2339 C CA . PHE A 1 291 ? -15.214 -7.824 13.466 1.00 90.19 291 PHE A CA 1
ATOM 2340 C C . PHE A 1 291 ? -16.143 -9.035 13.440 1.00 90.19 291 PHE A C 1
ATOM 2342 O O . PHE A 1 291 ? -16.504 -9.532 12.366 1.00 90.19 291 PHE A O 1
ATOM 2349 N N . GLU A 1 292 ? -16.524 -9.502 14.624 1.00 88.56 292 GLU A N 1
ATOM 2350 C CA . GLU A 1 292 ? -17.477 -10.591 14.827 1.00 88.56 292 GLU A CA 1
ATOM 2351 C C . GLU A 1 292 ? -18.585 -10.143 15.787 1.00 88.56 292 GLU A C 1
ATOM 2353 O O . GLU A 1 292 ? -18.323 -9.613 16.869 1.00 88.56 292 GLU A O 1
ATOM 2358 N N . GLU A 1 293 ? -19.839 -10.359 15.394 1.00 88.25 293 GLU A N 1
ATOM 2359 C CA . GLU A 1 293 ? -20.993 -10.118 16.257 1.00 88.25 293 GLU A CA 1
ATOM 2360 C C . GLU A 1 293 ? -21.224 -11.328 17.172 1.00 88.25 293 GLU A C 1
ATOM 2362 O O . GLU A 1 293 ? -21.614 -12.407 16.725 1.00 88.25 293 GLU A O 1
ATOM 2367 N N . ALA A 1 294 ? -21.020 -11.143 18.476 1.00 85.00 294 ALA A N 1
ATOM 2368 C CA . ALA A 1 294 ? -21.235 -12.148 19.512 1.00 85.00 294 ALA A CA 1
ATOM 2369 C C . ALA A 1 294 ? -22.431 -11.747 20.395 1.00 85.00 294 ALA A C 1
ATOM 2371 O O . ALA A 1 294 ? -22.288 -11.313 21.544 1.00 85.00 294 ALA A O 1
ATOM 2372 N N . GLY A 1 295 ? -23.643 -11.867 19.843 1.00 85.12 295 GLY A N 1
ATOM 2373 C CA . GLY A 1 295 ? -24.878 -11.442 20.509 1.00 85.12 295 GLY A CA 1
ATOM 2374 C C . GLY A 1 295 ? -24.966 -9.911 20.601 1.00 85.12 295 GLY A C 1
ATOM 2375 O O . GLY A 1 295 ? -24.941 -9.261 19.564 1.00 85.12 295 GLY A O 1
ATOM 2376 N N . PRO A 1 296 ? -25.077 -9.302 21.800 1.00 85.56 296 PRO A N 1
ATOM 2377 C CA . PRO A 1 296 ? -25.099 -7.842 21.943 1.00 85.56 296 PRO A CA 1
ATOM 2378 C C . PRO A 1 296 ? -23.703 -7.202 21.890 1.00 85.56 296 PRO A C 1
ATOM 2380 O O . PRO A 1 296 ? -23.591 -5.981 21.973 1.00 85.56 296 PRO A O 1
ATOM 2383 N N . LYS A 1 297 ? -22.637 -8.007 21.836 1.00 89.31 297 LYS A N 1
ATOM 2384 C CA . LYS A 1 297 ? -21.251 -7.536 21.857 1.00 89.31 297 LYS A CA 1
ATOM 2385 C C . LYS A 1 297 ? -20.634 -7.642 20.471 1.00 89.31 297 LYS A C 1
ATOM 2387 O O . LYS A 1 297 ? -20.857 -8.623 19.769 1.00 89.31 297 LYS A O 1
ATOM 2392 N N . MET A 1 298 ? -19.796 -6.669 20.133 1.00 91.50 298 MET A N 1
ATOM 2393 C CA . MET A 1 298 ? -18.917 -6.737 18.970 1.00 91.50 298 MET A CA 1
ATOM 2394 C C . MET A 1 298 ? -17.509 -7.098 19.436 1.00 91.50 298 MET A C 1
ATOM 2396 O O . MET A 1 298 ? -16.964 -6.451 20.336 1.00 91.50 298 MET A O 1
ATOM 2400 N N . LEU A 1 299 ? -16.936 -8.140 18.848 1.00 91.50 299 LEU A N 1
ATOM 2401 C CA . LEU A 1 299 ? -15.562 -8.567 19.078 1.00 91.50 299 LEU A CA 1
ATOM 2402 C C . LEU A 1 299 ? -14.683 -8.115 17.916 1.00 91.50 299 LEU A C 1
ATOM 2404 O O . LEU A 1 299 ? -15.125 -8.087 16.767 1.00 91.50 299 LEU A O 1
ATOM 2408 N N . ILE A 1 300 ? -13.438 -7.768 18.224 1.00 92.56 300 ILE A N 1
ATOM 2409 C CA . ILE A 1 300 ? -12.406 -7.443 17.243 1.00 92.56 300 ILE A CA 1
ATOM 2410 C C . ILE A 1 300 ? -11.301 -8.500 17.285 1.00 92.56 300 ILE A C 1
ATOM 2412 O O . ILE A 1 300 ? -10.851 -8.915 18.358 1.00 92.56 300 ILE A O 1
ATOM 2416 N N . HIS A 1 301 ? -10.850 -8.916 16.103 1.00 90.19 301 HIS A N 1
ATOM 2417 C CA . HIS A 1 301 ? -9.765 -9.874 15.922 1.00 90.19 301 HIS A CA 1
ATOM 2418 C C . HIS A 1 301 ? -8.703 -9.280 15.005 1.00 90.19 301 HIS A C 1
ATOM 2420 O O . HIS A 1 301 ? -9.021 -8.763 13.934 1.00 90.19 301 HIS A O 1
ATOM 2426 N N . ALA A 1 302 ? -7.436 -9.389 15.402 1.00 91.44 302 ALA A N 1
ATOM 2427 C CA . ALA A 1 302 ? -6.324 -8.966 14.564 1.00 91.44 302 ALA A CA 1
ATOM 2428 C C . ALA A 1 302 ? -6.234 -9.847 13.308 1.00 91.44 302 ALA A C 1
ATOM 2430 O O . ALA A 1 302 ? -6.190 -11.079 13.384 1.00 91.44 302 ALA A O 1
ATOM 2431 N N . LEU A 1 303 ? -6.179 -9.205 12.147 1.00 91.19 303 LEU A N 1
ATOM 2432 C CA . LEU A 1 303 ? -5.931 -9.840 10.864 1.00 91.19 303 LEU A CA 1
ATOM 2433 C C . LEU A 1 303 ? -5.190 -8.828 10.001 1.00 91.19 303 LEU A C 1
ATOM 2435 O O . LEU A 1 303 ? -5.791 -7.919 9.451 1.00 91.19 303 LEU A O 1
ATOM 2439 N N . PHE A 1 304 ? -3.875 -8.967 9.912 1.00 90.69 304 PHE A N 1
ATOM 2440 C CA . PHE A 1 304 ? -3.056 -8.037 9.146 1.00 90.69 304 PHE A CA 1
ATOM 2441 C C . PHE A 1 304 ? -2.953 -8.512 7.704 1.00 90.69 304 PHE A C 1
ATOM 2443 O O . PHE A 1 304 ? -2.477 -9.621 7.452 1.00 90.69 304 PHE A O 1
ATOM 2450 N N . GLU A 1 305 ? -3.361 -7.660 6.768 1.00 90.31 305 GLU A N 1
ATOM 2451 C CA . GLU A 1 305 ? -3.221 -7.911 5.334 1.00 90.31 305 GLU A CA 1
ATOM 2452 C C . GLU A 1 305 ? -1.782 -8.294 4.961 1.00 90.31 305 GLU A C 1
ATOM 2454 O O . GLU A 1 305 ? -1.572 -9.265 4.239 1.00 90.31 305 GLU A O 1
ATOM 2459 N N . SER A 1 306 ? -0.795 -7.611 5.539 1.00 83.62 306 SER A N 1
ATOM 2460 C CA . SER A 1 306 ? 0.627 -7.811 5.248 1.00 83.62 306 SER A CA 1
ATOM 2461 C C . SER A 1 306 ? 1.156 -9.210 5.586 1.00 83.62 306 SER A C 1
ATOM 2463 O O . SER A 1 306 ? 2.199 -9.609 5.060 1.00 83.62 306 SER A O 1
ATOM 2465 N N . HIS A 1 307 ? 0.460 -9.955 6.452 1.00 86.69 307 HIS A N 1
ATOM 2466 C CA . HIS A 1 307 ? 0.796 -11.330 6.834 1.00 86.69 307 HIS A CA 1
ATOM 2467 C C . HIS A 1 307 ? 0.099 -12.387 5.965 1.00 86.69 307 HIS A C 1
ATOM 2469 O O . HIS A 1 307 ? 0.301 -13.586 6.177 1.00 86.69 307 HIS A O 1
ATOM 2475 N N . LEU A 1 308 ? -0.743 -11.980 5.012 1.00 87.38 308 LEU A N 1
ATOM 2476 C CA . LEU A 1 308 ? -1.434 -12.907 4.125 1.00 87.38 308 LEU A CA 1
ATOM 2477 C C . LEU A 1 308 ? -0.524 -13.375 2.971 1.00 87.38 308 LEU A C 1
ATOM 2479 O O . LEU A 1 308 ? 0.331 -12.620 2.509 1.00 87.38 308 LEU A O 1
ATOM 2483 N N . PRO A 1 309 ? -0.713 -14.609 2.460 1.00 84.00 309 PRO A N 1
ATOM 2484 C CA . PRO A 1 309 ? 0.043 -15.123 1.314 1.00 84.00 309 PRO A CA 1
ATOM 2485 C C . PRO A 1 309 ? -0.111 -14.256 0.058 1.00 84.00 309 PRO A C 1
ATOM 2487 O O . PRO A 1 309 ? -1.199 -13.767 -0.206 1.00 84.00 309 PRO A O 1
ATOM 2490 N N . GLU A 1 310 ? 0.925 -14.115 -0.769 1.00 78.69 310 GLU A N 1
ATOM 2491 C CA . GLU A 1 310 ? 0.824 -13.412 -2.068 1.00 78.69 310 GLU A CA 1
ATOM 2492 C C . GLU A 1 310 ? 0.019 -14.201 -3.117 1.00 78.69 310 GLU A C 1
ATOM 2494 O O . GLU A 1 310 ? -0.530 -13.635 -4.054 1.00 78.69 310 GLU A O 1
ATOM 2499 N N . ASP A 1 311 ? -0.088 -15.524 -2.967 1.00 81.50 311 ASP A N 1
ATOM 2500 C CA . ASP A 1 311 ? -0.913 -16.347 -3.851 1.00 81.50 311 ASP A CA 1
ATOM 2501 C C . ASP A 1 311 ? -2.408 -16.149 -3.559 1.00 81.50 311 ASP A C 1
ATOM 2503 O O . ASP A 1 311 ? -2.875 -16.406 -2.447 1.00 81.50 311 ASP A O 1
ATOM 2507 N N . ILE A 1 312 ? -3.165 -15.727 -4.577 1.00 84.56 312 ILE A N 1
ATOM 2508 C CA . ILE A 1 312 ? -4.586 -15.365 -4.460 1.00 84.56 312 ILE A CA 1
ATOM 2509 C C . ILE A 1 312 ? -5.425 -16.544 -3.957 1.00 84.56 312 ILE A C 1
ATOM 2511 O O . ILE A 1 312 ? -6.246 -16.372 -3.054 1.00 84.56 312 ILE A O 1
ATOM 2515 N N . ASP A 1 313 ? -5.224 -17.740 -4.516 1.00 83.62 313 ASP A N 1
ATOM 2516 C CA . ASP A 1 313 ? -6.033 -18.916 -4.185 1.00 83.62 313 ASP A CA 1
ATOM 2517 C C . ASP A 1 313 ? -5.836 -19.299 -2.697 1.00 83.62 313 ASP A C 1
ATOM 2519 O O . ASP A 1 313 ? -6.809 -19.538 -1.968 1.00 83.62 313 ASP A O 1
ATOM 2523 N N . ASN A 1 314 ? -4.590 -19.291 -2.206 1.00 86.56 314 ASN A N 1
ATOM 2524 C CA . ASN A 1 314 ? -4.268 -19.544 -0.798 1.00 86.56 314 ASN A CA 1
ATOM 2525 C C . ASN A 1 314 ? -4.686 -18.401 0.136 1.00 86.56 314 ASN A C 1
ATOM 2527 O O . ASN A 1 314 ? -5.173 -18.668 1.240 1.00 86.56 314 ASN A O 1
ATOM 2531 N N . ARG A 1 315 ? -4.541 -17.143 -0.293 1.00 90.56 315 ARG A N 1
ATOM 2532 C CA . ARG A 1 315 ? -4.978 -15.959 0.459 1.00 90.56 315 ARG A CA 1
ATOM 2533 C C . ARG A 1 315 ? -6.475 -16.010 0.728 1.00 90.56 315 ARG A C 1
ATOM 2535 O O . ARG A 1 315 ? -6.888 -15.931 1.884 1.00 90.56 315 ARG A O 1
ATOM 2542 N N . VAL A 1 316 ? -7.283 -16.223 -0.313 1.00 89.31 316 VAL A N 1
ATOM 2543 C CA . VAL A 1 316 ? -8.743 -16.355 -0.186 1.00 89.31 316 VAL A CA 1
ATOM 2544 C C . VAL A 1 316 ? -9.090 -17.511 0.752 1.00 89.31 316 VAL A C 1
ATOM 2546 O O . VAL A 1 316 ? -9.891 -17.344 1.669 1.00 89.31 316 VAL A O 1
ATOM 2549 N N . LYS A 1 317 ? -8.442 -18.671 0.599 1.00 89.25 317 LYS A N 1
ATOM 2550 C CA . LYS A 1 317 ? -8.670 -19.820 1.486 1.00 89.25 317 LYS A CA 1
ATOM 2551 C C . LYS A 1 317 ? -8.411 -19.487 2.961 1.00 89.25 317 LYS A C 1
ATOM 2553 O O . LYS A 1 317 ? -9.217 -19.873 3.805 1.00 89.25 317 LYS A O 1
ATOM 2558 N N . LEU A 1 318 ? -7.326 -18.779 3.276 1.00 90.31 318 LEU A N 1
ATOM 2559 C CA . LEU A 1 318 ? -6.986 -18.388 4.649 1.00 90.31 318 LEU A CA 1
ATOM 2560 C C . LEU A 1 318 ? -7.980 -17.366 5.225 1.00 90.31 318 LEU A C 1
ATOM 2562 O O . LEU A 1 318 ? -8.381 -17.491 6.382 1.00 90.31 318 LEU A O 1
ATOM 2566 N N . LEU A 1 319 ? -8.432 -16.401 4.419 1.00 91.38 319 LEU A N 1
ATOM 2567 C CA . LEU A 1 319 ? -9.461 -15.436 4.827 1.00 91.38 319 LEU A CA 1
ATOM 2568 C C . LEU A 1 319 ? -10.762 -16.144 5.237 1.00 91.38 319 LEU A C 1
ATOM 2570 O O . LEU A 1 319 ? -11.289 -15.894 6.321 1.00 91.38 319 LEU A O 1
ATOM 2574 N N . PHE A 1 320 ? -11.228 -17.106 4.435 1.00 89.88 320 PHE A N 1
ATOM 2575 C CA . PHE A 1 320 ? -12.441 -17.874 4.743 1.00 89.88 320 PHE A CA 1
ATOM 2576 C C . PHE A 1 320 ? -12.281 -18.881 5.893 1.00 89.88 320 PHE A C 1
ATOM 2578 O O . PHE A 1 320 ? -13.277 -19.319 6.467 1.00 89.88 320 PHE A O 1
ATOM 2585 N N . GLN A 1 321 ? -11.047 -19.233 6.268 1.00 89.44 321 GLN A N 1
ATOM 2586 C CA . GLN A 1 321 ? -10.781 -19.972 7.508 1.00 89.44 321 GLN A CA 1
ATOM 2587 C C . GLN A 1 321 ? -10.919 -19.087 8.750 1.00 89.44 321 GLN A C 1
ATOM 2589 O O . GLN A 1 321 ? -11.269 -19.595 9.813 1.00 89.44 321 GLN A O 1
ATOM 2594 N N . LYS A 1 322 ? -10.632 -17.785 8.632 1.00 87.62 322 LYS A N 1
ATOM 2595 C CA . LYS A 1 322 ? -10.719 -16.824 9.741 1.00 87.62 322 LYS A CA 1
ATOM 2596 C C . LYS A 1 322 ? -12.137 -16.317 9.973 1.00 87.62 322 LYS A C 1
ATOM 2598 O O . LYS A 1 322 ? -12.533 -16.166 11.121 1.00 87.62 322 LYS A O 1
ATOM 2603 N N . LYS A 1 323 ? -12.898 -16.080 8.906 1.00 87.25 323 LYS A N 1
ATOM 2604 C CA . LYS A 1 323 ? -14.294 -15.629 8.967 1.00 87.25 323 LYS A CA 1
ATOM 2605 C C . LYS A 1 323 ? -15.069 -16.273 7.822 1.00 87.25 323 LYS A C 1
ATOM 2607 O O . LYS A 1 323 ? -14.605 -16.285 6.687 1.00 87.25 323 LYS A O 1
ATOM 2612 N N . SER A 1 324 ? -16.237 -16.841 8.108 1.00 84.62 324 SER A N 1
ATOM 2613 C CA . SER A 1 324 ? -16.999 -17.630 7.127 1.00 84.62 324 SER A CA 1
ATOM 2614 C C . SER A 1 324 ? -17.814 -16.781 6.149 1.00 84.62 324 SER A C 1
ATOM 2616 O O . SER A 1 324 ? -18.057 -17.213 5.024 1.00 84.62 324 SER A O 1
ATOM 2618 N N . ASN A 1 325 ? -18.220 -15.579 6.562 1.00 85.38 325 ASN A N 1
ATOM 2619 C CA . ASN A 1 325 ? -19.043 -14.660 5.781 1.00 85.38 325 ASN A CA 1
ATOM 2620 C C . ASN A 1 325 ? -18.362 -13.300 5.706 1.00 85.38 325 ASN A C 1
ATOM 2622 O O . ASN A 1 325 ? -17.903 -12.804 6.726 1.00 85.38 325 ASN A O 1
ATOM 2626 N N . TRP A 1 326 ? -18.346 -12.691 4.528 1.00 87.44 326 TRP A N 1
ATOM 2627 C CA . TRP A 1 326 ? -17.700 -11.404 4.296 1.00 87.44 326 TRP A CA 1
ATOM 2628 C C . TRP A 1 326 ? -18.605 -10.510 3.461 1.00 87.44 326 TRP A C 1
ATOM 2630 O O . TRP A 1 326 ? -19.237 -10.992 2.512 1.00 87.44 326 TRP A O 1
ATOM 2640 N N . THR A 1 327 ? -18.640 -9.218 3.772 1.00 84.69 327 THR A N 1
ATOM 2641 C CA . THR A 1 327 ? -19.092 -8.212 2.804 1.00 84.69 327 THR A CA 1
ATOM 2642 C C . THR A 1 327 ? -17.965 -7.888 1.815 1.00 84.69 327 THR A C 1
ATOM 2644 O O . THR A 1 327 ? -16.800 -8.215 2.053 1.00 84.69 327 THR A O 1
ATOM 2647 N N . LEU A 1 328 ? -18.303 -7.262 0.680 1.00 81.69 328 LEU A N 1
ATOM 2648 C CA . LEU A 1 328 ? -17.290 -6.829 -0.289 1.00 81.69 328 LEU A CA 1
ATOM 2649 C C . LEU A 1 328 ? -16.356 -5.777 0.329 1.00 81.69 328 LEU A C 1
ATOM 2651 O O . LEU A 1 328 ? -15.144 -5.911 0.222 1.00 81.69 328 LEU A O 1
ATOM 2655 N N . GLU A 1 329 ? -16.925 -4.808 1.049 1.00 81.38 329 GLU A N 1
ATOM 2656 C CA . GLU A 1 329 ? -16.186 -3.752 1.751 1.00 81.38 329 GLU A CA 1
ATOM 2657 C C . GLU A 1 329 ? -15.234 -4.315 2.820 1.00 81.38 329 GLU A C 1
ATOM 2659 O O . GLU A 1 329 ? -14.126 -3.814 2.987 1.00 81.38 329 GLU A O 1
ATOM 2664 N N . GLU A 1 330 ? -15.630 -5.384 3.522 1.00 85.94 330 GLU A N 1
ATOM 2665 C CA . GLU A 1 330 ? -14.782 -6.028 4.531 1.00 85.94 330 GLU A CA 1
ATOM 2666 C C . GLU A 1 330 ? -13.603 -6.796 3.915 1.00 85.94 330 GLU A C 1
ATOM 2668 O O . GLU A 1 330 ? -12.516 -6.809 4.493 1.00 85.94 330 GLU A O 1
ATOM 2673 N N . ILE A 1 331 ? -13.808 -7.489 2.786 1.00 88.50 331 ILE A N 1
ATOM 2674 C CA . ILE A 1 331 ? -12.789 -8.381 2.201 1.00 88.50 331 ILE A CA 1
ATOM 2675 C C . ILE A 1 331 ? -11.857 -7.672 1.215 1.00 88.50 331 ILE A C 1
ATOM 2677 O O . ILE A 1 331 ? -10.707 -8.083 1.058 1.00 88.50 331 ILE A O 1
ATOM 2681 N N . GLU A 1 332 ? -12.328 -6.613 0.555 1.00 87.00 332 GLU A N 1
ATOM 2682 C CA . GLU A 1 332 ? -11.575 -5.856 -0.450 1.00 87.00 332 GLU A CA 1
ATOM 2683 C C . GLU A 1 332 ? -10.187 -5.395 0.036 1.00 87.00 332 GLU A C 1
ATOM 2685 O O . GLU A 1 332 ? -9.212 -5.682 -0.667 1.00 87.00 332 GLU A O 1
ATOM 2690 N N . PRO A 1 333 ? -10.030 -4.805 1.240 1.00 89.31 333 PRO A N 1
ATOM 2691 C CA . PRO A 1 333 ? -8.732 -4.346 1.740 1.00 89.31 333 PRO A CA 1
ATOM 2692 C C . PRO A 1 333 ? -7.680 -5.455 1.823 1.00 89.31 333 PRO A C 1
ATOM 2694 O O . PRO A 1 333 ? -6.488 -5.188 1.713 1.00 89.31 333 PRO A O 1
ATOM 2697 N N . TYR A 1 334 ? -8.114 -6.707 1.993 1.00 89.88 334 TYR A N 1
ATOM 2698 C CA . TYR A 1 334 ? -7.235 -7.868 2.093 1.00 89.88 334 TYR A CA 1
ATOM 2699 C C . TYR A 1 334 ? -6.830 -8.442 0.736 1.00 89.88 334 TYR A C 1
ATOM 2701 O O . TYR A 1 334 ? -5.868 -9.204 0.668 1.00 89.88 334 TYR A O 1
ATOM 2709 N N . LEU A 1 335 ? -7.554 -8.124 -0.339 1.00 86.94 335 LEU A N 1
ATOM 2710 C CA . LEU A 1 335 ? -7.322 -8.674 -1.679 1.00 86.94 335 LEU A CA 1
ATOM 2711 C C . LEU A 1 335 ? -6.735 -7.648 -2.650 1.00 86.94 335 LEU A C 1
ATOM 2713 O O . LEU A 1 335 ? -5.984 -8.030 -3.548 1.00 86.94 335 LEU A O 1
ATOM 2717 N N . LEU A 1 336 ? -7.037 -6.364 -2.456 1.00 83.19 336 LEU A N 1
ATOM 2718 C CA . LEU A 1 336 ? -6.584 -5.271 -3.315 1.00 83.19 336 LEU A CA 1
ATOM 2719 C C . LEU A 1 336 ? -5.056 -5.230 -3.526 1.00 83.19 336 LEU A C 1
ATOM 2721 O O . LEU A 1 336 ? -4.637 -4.960 -4.647 1.00 83.19 336 LEU A O 1
ATOM 2725 N N . PRO A 1 337 ? -4.197 -5.560 -2.541 1.00 76.75 337 PRO A N 1
ATOM 2726 C CA . PRO A 1 337 ? -2.745 -5.525 -2.756 1.00 76.75 337 PRO A CA 1
ATOM 2727 C C . PRO A 1 337 ? -2.228 -6.530 -3.795 1.00 76.75 337 PRO A C 1
ATOM 2729 O O . PRO A 1 337 ? -1.207 -6.282 -4.430 1.00 76.75 337 PRO A O 1
ATOM 2732 N N . VAL A 1 338 ? -2.947 -7.636 -4.013 1.00 74.00 338 VAL A N 1
ATOM 2733 C CA . VAL A 1 338 ? -2.563 -8.696 -4.965 1.00 74.00 338 VAL A CA 1
ATOM 2734 C C . VAL A 1 338 ? -3.332 -8.577 -6.289 1.00 74.00 338 VAL A C 1
ATOM 2736 O O . VAL A 1 338 ? -2.942 -9.137 -7.315 1.00 74.00 338 VAL A O 1
ATOM 2739 N N . VAL A 1 339 ? -4.438 -7.831 -6.301 1.00 72.75 339 VAL A N 1
ATOM 2740 C CA . VAL A 1 339 ? -5.354 -7.743 -7.440 1.00 72.75 339 VAL A CA 1
ATOM 2741 C C . VAL A 1 339 ? -5.400 -6.314 -7.969 1.00 72.75 339 VAL A C 1
ATOM 2743 O O . VAL A 1 339 ? -5.757 -5.385 -7.264 1.00 72.75 339 VAL A O 1
ATOM 2746 N N . SER A 1 340 ? -5.112 -6.139 -9.259 1.00 58.25 340 SER A N 1
ATOM 2747 C CA . SER A 1 340 ? -4.957 -4.810 -9.873 1.00 58.25 340 SER A CA 1
ATOM 2748 C C . SER A 1 340 ? -6.229 -3.939 -9.907 1.00 58.25 340 SER A C 1
ATOM 2750 O O . SER A 1 340 ? -6.110 -2.759 -10.214 1.00 58.25 340 SER A O 1
ATOM 2752 N N . ASP A 1 341 ? -7.426 -4.508 -9.695 1.00 63.16 341 ASP A N 1
ATOM 2753 C CA . ASP A 1 341 ? -8.725 -3.808 -9.783 1.00 63.16 341 ASP A CA 1
ATOM 2754 C C . ASP A 1 341 ? -9.834 -4.571 -9.016 1.00 63.16 341 ASP A C 1
ATOM 2756 O O . ASP A 1 341 ? -9.899 -5.804 -9.073 1.00 63.16 341 ASP A O 1
ATOM 2760 N N . VAL A 1 342 ? -10.749 -3.841 -8.370 1.00 60.97 342 VAL A N 1
ATOM 2761 C CA . VAL A 1 342 ? -11.965 -4.324 -7.686 1.00 60.97 342 VAL A CA 1
ATOM 2762 C C . VAL A 1 342 ? -12.840 -5.200 -8.592 1.00 60.97 342 VAL A C 1
ATOM 2764 O O . VAL A 1 342 ? -13.350 -6.235 -8.156 1.00 60.97 342 VAL A O 1
ATOM 2767 N N . MET A 1 343 ? -12.950 -4.888 -9.887 1.00 61.78 343 MET A N 1
ATOM 2768 C CA . MET A 1 343 ? -13.722 -5.722 -10.827 1.00 61.78 343 MET A CA 1
ATOM 2769 C C . MET A 1 343 ? -13.132 -7.131 -10.986 1.00 61.78 343 MET A C 1
ATOM 2771 O O . MET A 1 343 ? -13.856 -8.109 -11.202 1.00 61.78 343 MET A O 1
ATOM 2775 N N . LYS A 1 344 ? -11.808 -7.262 -10.843 1.00 73.44 344 LYS A N 1
ATOM 2776 C CA . LYS A 1 344 ? -11.140 -8.567 -10.825 1.00 73.44 344 LYS A CA 1
ATOM 2777 C C . LYS A 1 344 ? -11.344 -9.271 -9.483 1.00 73.44 344 LYS A C 1
ATOM 2779 O O . LYS A 1 344 ? -11.453 -10.496 -9.487 1.00 73.44 344 LYS A O 1
ATOM 2784 N N . ILE A 1 345 ? -11.462 -8.532 -8.372 1.00 77.06 345 ILE A N 1
ATOM 2785 C CA . ILE A 1 345 ? -11.784 -9.101 -7.052 1.00 77.06 345 ILE A CA 1
ATOM 2786 C C . ILE A 1 345 ? -13.121 -9.836 -7.119 1.00 77.06 345 ILE A C 1
ATOM 2788 O O . ILE A 1 345 ? -13.177 -11.008 -6.756 1.00 77.06 345 ILE A O 1
ATOM 2792 N N . GLU A 1 346 ? -14.177 -9.225 -7.667 1.00 74.38 346 GLU A N 1
ATOM 2793 C CA . GLU A 1 346 ? -15.467 -9.915 -7.814 1.00 74.38 346 GLU A CA 1
ATOM 2794 C C . GLU A 1 346 ? -15.358 -11.203 -8.640 1.00 74.38 346 GLU A C 1
ATOM 2796 O O . GLU A 1 346 ? -15.960 -12.225 -8.301 1.00 74.38 346 GLU A O 1
ATOM 2801 N N . HIS A 1 347 ? -14.601 -11.167 -9.739 1.00 77.25 347 HIS A N 1
ATOM 2802 C CA . HIS A 1 347 ? -14.401 -12.334 -10.593 1.00 77.25 347 HIS A CA 1
ATOM 2803 C C . HIS A 1 347 ? -13.675 -13.466 -9.852 1.00 77.25 347 HIS A C 1
ATOM 2805 O O . HIS A 1 347 ? -14.107 -14.619 -9.911 1.00 77.25 347 HIS A O 1
ATOM 2811 N N . ILE A 1 348 ? -12.619 -13.131 -9.106 1.00 78.62 348 ILE A N 1
ATOM 2812 C CA . ILE A 1 348 ? -11.891 -14.068 -8.245 1.00 78.62 348 ILE A CA 1
ATOM 2813 C C . ILE A 1 348 ? -12.840 -14.630 -7.183 1.00 78.62 348 ILE A C 1
ATOM 2815 O O . ILE A 1 348 ? -12.977 -15.845 -7.055 1.00 78.62 348 ILE A O 1
ATOM 2819 N N . LEU A 1 349 ? -13.578 -13.779 -6.471 1.00 81.31 349 LEU A N 1
ATOM 2820 C CA . LEU A 1 349 ? -14.507 -14.219 -5.433 1.00 81.31 349 LEU A CA 1
ATOM 2821 C C . LEU A 1 349 ? -15.583 -15.160 -5.985 1.00 81.31 349 LEU A C 1
ATOM 2823 O O . LEU A 1 349 ? -15.921 -16.128 -5.314 1.00 81.31 349 LEU A O 1
ATOM 2827 N N . ARG A 1 350 ? -16.062 -14.976 -7.222 1.00 79.62 350 ARG A N 1
ATOM 2828 C CA . ARG A 1 350 ? -17.004 -15.915 -7.871 1.00 79.62 350 ARG A CA 1
ATOM 2829 C C . ARG A 1 350 ? -16.418 -17.306 -8.122 1.00 79.62 350 ARG A C 1
ATOM 2831 O O . ARG A 1 350 ? -17.174 -18.274 -8.129 1.00 79.62 350 ARG A O 1
ATOM 2838 N N . LYS A 1 351 ? -15.104 -17.417 -8.341 1.00 78.06 351 LYS A N 1
ATOM 2839 C CA . LYS A 1 351 ? -14.406 -18.705 -8.511 1.00 78.06 351 LYS A CA 1
ATOM 2840 C C . LYS A 1 351 ? -14.298 -19.461 -7.181 1.00 78.06 351 LYS A C 1
ATOM 2842 O O . LYS A 1 351 ? -14.384 -20.686 -7.175 1.00 78.06 351 LYS A O 1
ATOM 2847 N N . HIS A 1 352 ? -14.133 -18.740 -6.071 1.00 71.56 352 HIS A N 1
ATOM 2848 C CA . HIS A 1 352 ? -13.858 -19.331 -4.753 1.00 71.56 352 HIS A CA 1
ATOM 2849 C C . HIS A 1 352 ? -15.066 -19.382 -3.809 1.00 71.56 352 HIS A C 1
ATOM 2851 O O . HIS A 1 352 ? -15.076 -20.189 -2.881 1.00 71.56 352 HIS A O 1
ATOM 2857 N N . CYS A 1 353 ? -16.081 -18.545 -4.027 1.00 75.88 353 CYS A N 1
ATOM 2858 C CA . CYS A 1 353 ? -17.120 -18.255 -3.043 1.00 75.88 353 CYS A CA 1
ATOM 2859 C C . CYS A 1 353 ? -18.516 -18.253 -3.670 1.00 75.88 353 CYS A C 1
ATOM 2861 O O . CYS A 1 353 ? -18.712 -17.965 -4.852 1.00 75.88 353 CYS A O 1
ATOM 2863 N N . ARG A 1 354 ? -19.528 -18.516 -2.838 1.00 74.81 354 ARG A N 1
ATOM 2864 C CA . ARG A 1 354 ? -20.934 -18.299 -3.196 1.00 74.81 354 ARG A CA 1
ATOM 2865 C C . ARG A 1 354 ? -21.352 -16.916 -2.709 1.00 74.81 354 ARG A C 1
ATOM 2867 O O . ARG A 1 354 ? -21.315 -16.658 -1.514 1.00 74.81 354 ARG A O 1
ATOM 2874 N N . ILE A 1 355 ? -21.772 -16.045 -3.624 1.00 68.88 355 ILE A N 1
ATOM 2875 C CA . ILE A 1 355 ? -22.278 -14.714 -3.267 1.00 68.88 355 ILE A CA 1
ATOM 2876 C C . ILE A 1 355 ? -23.698 -14.860 -2.712 1.00 68.88 355 ILE A C 1
ATOM 2878 O O . ILE A 1 355 ? -24.623 -15.226 -3.441 1.00 68.88 355 ILE A O 1
ATOM 2882 N N . LEU A 1 356 ? -23.873 -14.551 -1.429 1.00 64.31 356 LEU A N 1
ATOM 2883 C CA . LEU A 1 356 ? -25.181 -14.407 -0.799 1.00 64.31 356 LEU A CA 1
ATOM 2884 C C . LEU A 1 356 ? -25.616 -12.947 -0.960 1.00 64.31 356 LEU A C 1
ATOM 2886 O O . LEU A 1 356 ? -25.088 -12.059 -0.302 1.00 64.31 356 LEU A O 1
ATOM 2890 N N . LYS A 1 357 ? -26.552 -12.670 -1.874 1.00 54.19 357 LYS A N 1
ATOM 2891 C CA . LYS A 1 357 ? -27.138 -11.327 -1.980 1.00 54.19 357 LYS A CA 1
ATOM 2892 C C . LYS A 1 357 ? -28.110 -11.120 -0.820 1.00 54.19 357 LYS A C 1
ATOM 2894 O O . LYS A 1 357 ? -29.261 -11.546 -0.909 1.00 54.19 357 LYS A O 1
ATOM 2899 N N . THR A 1 358 ? -27.674 -10.458 0.246 1.00 40.91 358 THR A N 1
ATOM 2900 C CA . THR A 1 358 ? -28.598 -9.909 1.243 1.00 40.91 358 THR A CA 1
ATOM 2901 C C . THR A 1 358 ? -29.336 -8.749 0.578 1.00 40.91 358 THR A C 1
ATOM 2903 O O . THR A 1 358 ? -28.727 -7.761 0.175 1.00 40.91 358 THR A O 1
ATOM 2906 N N . ILE A 1 359 ? -30.643 -8.900 0.360 1.00 36.44 359 ILE A N 1
ATOM 2907 C CA . ILE A 1 359 ? -31.476 -7.903 -0.320 1.00 36.44 359 ILE A CA 1
ATOM 2908 C C . ILE A 1 359 ? -31.682 -6.726 0.637 1.00 36.44 359 ILE A C 1
ATOM 2910 O O . ILE A 1 359 ? -32.687 -6.658 1.334 1.00 36.44 359 ILE A O 1
ATOM 2914 N N . HIS A 1 360 ? -30.742 -5.789 0.678 1.00 35.75 360 HIS A N 1
ATOM 2915 C CA . HIS A 1 360 ? -30.979 -4.474 1.259 1.00 35.75 360 HIS A CA 1
ATOM 2916 C C . HIS A 1 360 ? -30.585 -3.392 0.251 1.00 35.75 360 HIS A C 1
ATOM 2918 O O . HIS A 1 360 ? -29.484 -3.391 -0.286 1.00 35.75 360 HIS A O 1
ATOM 2924 N N . SER A 1 361 ? -31.531 -2.475 0.025 1.00 35.81 361 SER A N 1
ATOM 2925 C CA . SER A 1 361 ? -31.495 -1.277 -0.831 1.00 35.81 361 SER A CA 1
ATOM 2926 C C . SER A 1 361 ? -31.819 -1.454 -2.332 1.00 35.81 361 SER A C 1
ATOM 2928 O O . SER A 1 361 ? -31.168 -2.180 -3.074 1.00 35.81 361 SER A O 1
ATOM 2930 N N . LEU A 1 362 ? -32.899 -0.767 -2.746 1.00 35.75 362 LEU A N 1
ATOM 2931 C CA . LEU A 1 362 ? -33.375 -0.375 -4.094 1.00 35.75 362 LEU A CA 1
ATOM 2932 C C . LEU A 1 362 ? -33.518 -1.425 -5.220 1.00 35.75 362 LEU A C 1
ATOM 2934 O O . LEU A 1 362 ? -34.519 -1.384 -5.942 1.00 35.75 362 LEU A O 1
ATOM 2938 N N . GLY A 1 363 ? -32.624 -2.403 -5.354 1.00 35.38 363 GLY A N 1
ATOM 2939 C CA . GLY A 1 363 ? -32.711 -3.463 -6.366 1.00 35.38 363 GLY A CA 1
ATOM 2940 C C . GLY A 1 363 ? -33.927 -4.379 -6.187 1.00 35.38 363 GLY A C 1
ATOM 2941 O O . GLY A 1 363 ? -34.527 -4.807 -7.170 1.00 35.38 363 GLY A O 1
ATOM 2942 N N . GLY A 1 364 ? -34.359 -4.612 -4.942 1.00 37.69 364 GLY A N 1
ATOM 2943 C CA . GLY A 1 364 ? -35.555 -5.406 -4.632 1.00 37.69 364 GLY A CA 1
ATOM 2944 C C . GLY A 1 364 ? -36.869 -4.745 -5.067 1.00 37.69 364 GLY A C 1
ATOM 2945 O O . GLY A 1 364 ? -37.807 -5.438 -5.447 1.00 37.69 364 GLY A O 1
ATOM 2946 N N . VAL A 1 365 ? -36.937 -3.409 -5.088 1.00 42.22 365 VAL A N 1
ATOM 2947 C CA . VAL A 1 365 ? -38.135 -2.672 -5.536 1.00 42.22 365 VAL A CA 1
ATOM 2948 C C . VAL A 1 365 ? -38.255 -2.717 -7.058 1.00 42.22 365 VAL A C 1
ATOM 2950 O O . VAL A 1 365 ? -39.350 -2.910 -7.585 1.00 42.22 365 VAL A O 1
ATOM 2953 N N . LEU A 1 366 ? -37.128 -2.590 -7.766 1.00 43.28 366 LEU A N 1
ATOM 2954 C CA . LEU A 1 366 ? -37.061 -2.759 -9.219 1.00 43.28 366 LEU A CA 1
ATOM 2955 C C . LEU A 1 366 ? -37.365 -4.205 -9.623 1.00 43.28 366 LEU A C 1
ATOM 2957 O O . LEU A 1 366 ? -38.167 -4.412 -10.526 1.00 43.28 366 LEU A O 1
ATOM 2961 N N . TRP A 1 367 ? -36.811 -5.192 -8.913 1.00 46.03 367 TRP A N 1
ATOM 2962 C CA . TRP A 1 367 ? -37.075 -6.615 -9.141 1.00 46.03 367 TRP A CA 1
ATOM 2963 C C . TRP A 1 367 ? -38.544 -6.986 -8.903 1.00 46.03 367 TRP A C 1
ATOM 2965 O O . TRP A 1 367 ? -39.170 -7.592 -9.767 1.00 46.03 367 TRP A O 1
ATOM 2975 N N . ASN A 1 368 ? -39.143 -6.537 -7.796 1.00 48.84 368 ASN A N 1
ATOM 2976 C CA . ASN A 1 368 ? -40.559 -6.787 -7.510 1.00 48.84 368 ASN A CA 1
ATOM 2977 C C . ASN A 1 368 ? -41.500 -6.071 -8.496 1.00 48.84 368 ASN A C 1
ATOM 2979 O O . ASN A 1 368 ? -42.577 -6.587 -8.783 1.00 48.84 368 ASN A O 1
ATOM 2983 N N . ARG A 1 369 ? -41.099 -4.919 -9.058 1.00 51.03 369 ARG A N 1
ATOM 2984 C CA . ARG A 1 369 ? -41.836 -4.251 -10.150 1.00 51.03 369 ARG A CA 1
ATOM 2985 C C . ARG A 1 369 ? -41.648 -4.920 -11.514 1.00 51.03 369 ARG A C 1
ATOM 2987 O O . ARG A 1 369 ? -42.582 -4.912 -12.303 1.00 51.03 369 ARG A O 1
ATOM 2994 N N . LEU A 1 370 ? -40.469 -5.475 -11.796 1.00 50.47 370 LEU A N 1
ATOM 2995 C CA . LEU A 1 370 ? -40.130 -6.132 -13.067 1.00 50.47 370 LEU A CA 1
ATOM 2996 C C . LEU A 1 370 ? -40.693 -7.554 -13.179 1.00 50.47 370 LEU A C 1
ATOM 2998 O O . LEU A 1 370 ? -40.979 -8.017 -14.279 1.00 50.47 370 LEU A O 1
ATOM 3002 N N . VAL A 1 371 ? -40.817 -8.254 -12.051 1.00 53.41 371 VAL A N 1
ATOM 3003 C CA . VAL A 1 371 ? -41.014 -9.712 -11.992 1.00 53.41 371 VAL A CA 1
ATOM 3004 C C . VAL A 1 371 ? -42.274 -10.081 -11.193 1.00 53.41 371 VAL A C 1
ATOM 3006 O O . VAL A 1 371 ? -42.469 -11.238 -10.841 1.00 53.41 371 VAL A O 1
ATOM 3009 N N . GLY A 1 372 ? -43.163 -9.119 -10.915 1.00 44.88 372 GLY A N 1
ATOM 3010 C CA . GLY A 1 372 ? -44.319 -9.281 -10.018 1.00 44.88 372 GLY A CA 1
ATOM 3011 C C . GLY A 1 372 ? -45.279 -10.440 -10.339 1.00 44.88 372 GLY A C 1
ATOM 3012 O O . GLY A 1 372 ? -46.044 -10.836 -9.467 1.00 44.88 372 GLY A O 1
ATOM 3013 N N . SER A 1 373 ? -45.216 -11.028 -11.540 1.00 45.88 373 SER A N 1
ATOM 3014 C CA . SER A 1 373 ? -45.983 -12.223 -11.928 1.00 45.88 373 SER A CA 1
ATOM 3015 C C . SER A 1 373 ? -45.157 -13.510 -12.099 1.00 45.88 373 SER A C 1
ATOM 3017 O O . SER A 1 373 ? -45.733 -14.545 -12.414 1.00 45.88 373 SER A O 1
ATOM 3019 N N . PHE A 1 374 ? -43.833 -13.481 -11.909 1.00 48.03 374 PHE A N 1
ATOM 3020 C CA . PHE A 1 374 ? -42.923 -14.614 -12.168 1.00 48.03 374 PHE A CA 1
ATOM 3021 C C . PHE A 1 374 ? -42.123 -15.058 -10.926 1.00 48.03 374 PHE A C 1
ATOM 3023 O O . PHE A 1 374 ? -41.120 -15.759 -11.040 1.00 48.03 374 PHE A O 1
ATOM 3030 N N . ALA A 1 375 ? -42.560 -14.663 -9.727 1.00 44.78 375 ALA A N 1
ATOM 3031 C CA . ALA A 1 375 ? -41.832 -14.821 -8.464 1.00 44.78 375 ALA A CA 1
ATOM 3032 C C . ALA A 1 375 ? -41.671 -16.271 -7.936 1.00 44.78 375 ALA A C 1
ATOM 3034 O O . ALA A 1 375 ? -41.163 -16.454 -6.832 1.00 44.78 375 ALA A O 1
ATOM 3035 N N . GLU A 1 376 ? -42.049 -17.306 -8.692 1.00 43.56 376 GLU A N 1
ATOM 3036 C CA . GLU A 1 376 ? -42.037 -18.704 -8.220 1.00 43.56 376 GLU A CA 1
ATOM 3037 C C . GLU A 1 376 ? -40.927 -19.599 -8.805 1.00 43.56 376 GLU A C 1
ATOM 3039 O O . GLU A 1 376 ? -40.927 -20.811 -8.579 1.00 43.56 376 GLU A O 1
ATOM 3044 N N . THR A 1 377 ? -39.925 -19.063 -9.510 1.00 42.72 377 THR A N 1
ATOM 3045 C CA . THR A 1 377 ? -38.824 -19.896 -10.033 1.00 42.72 377 THR A CA 1
ATOM 3046 C C . THR A 1 377 ? -37.558 -19.826 -9.177 1.00 42.72 377 THR A C 1
ATOM 3048 O O . THR A 1 377 ? -37.049 -18.756 -8.859 1.00 42.72 377 THR A O 1
ATOM 3051 N N . LYS A 1 378 ? -36.979 -20.999 -8.863 1.00 45.38 378 LYS A N 1
ATOM 3052 C CA . LYS A 1 378 ? -35.711 -21.205 -8.115 1.00 45.38 378 LYS A CA 1
ATOM 3053 C C . LYS A 1 378 ? -34.454 -20.593 -8.778 1.00 45.38 378 LYS A C 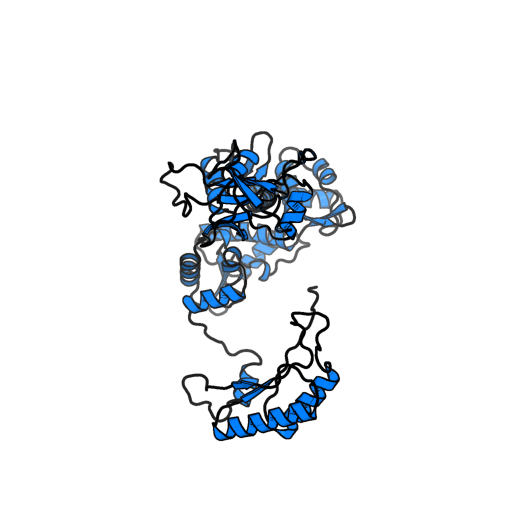1
ATOM 3055 O O . LYS A 1 378 ? -33.343 -20.798 -8.300 1.00 45.38 378 LYS A O 1
ATOM 3060 N N . SER A 1 379 ? -34.616 -19.877 -9.887 1.00 49.47 379 SER A N 1
ATOM 3061 C CA . SER A 1 379 ? -33.587 -19.155 -10.641 1.00 49.47 379 SER A CA 1
ATOM 3062 C C . SER A 1 379 ? -34.182 -17.840 -11.167 1.00 49.47 379 SER A C 1
ATOM 3064 O O . SER A 1 379 ? -35.390 -17.795 -11.430 1.00 49.47 379 SER A O 1
ATOM 3066 N N . PRO A 1 380 ? -33.378 -16.762 -11.290 1.00 54.34 380 PRO A N 1
ATOM 3067 C CA . PRO A 1 380 ? -33.871 -15.494 -11.814 1.00 54.34 380 PRO A CA 1
ATOM 3068 C C . PRO A 1 380 ? -34.403 -15.706 -13.242 1.00 54.34 380 PRO A C 1
ATOM 3070 O O . PRO A 1 380 ? -33.700 -16.326 -14.046 1.00 54.34 380 PRO A O 1
ATOM 3073 N N . PRO A 1 381 ? -35.623 -15.241 -13.569 1.00 65.06 381 PRO A N 1
ATOM 3074 C CA . PRO A 1 381 ? -36.189 -15.423 -14.896 1.00 65.06 381 PRO A CA 1
ATOM 3075 C C . PRO A 1 381 ? -35.310 -14.738 -15.942 1.00 65.06 381 PRO A C 1
ATOM 3077 O O . PRO A 1 381 ? -34.763 -13.658 -15.712 1.00 65.06 381 PRO A O 1
ATOM 3080 N N . PHE A 1 382 ? -35.168 -15.389 -17.094 1.00 77.00 382 PHE A N 1
ATOM 3081 C CA . PHE A 1 382 ? -34.465 -14.829 -18.241 1.00 77.00 382 PHE A CA 1
ATOM 3082 C C . PHE A 1 382 ? -35.148 -13.527 -18.675 1.00 77.00 382 PHE A C 1
ATOM 3084 O O . PHE A 1 382 ? -36.346 -13.531 -18.943 1.00 77.00 382 PHE A O 1
ATOM 3091 N N . PHE A 1 383 ? -34.399 -12.425 -18.746 1.00 84.12 383 PHE A N 1
ATOM 3092 C CA . PHE A 1 383 ? -34.895 -11.114 -19.168 1.00 84.12 383 PHE A CA 1
ATOM 3093 C C . PHE A 1 383 ? -33.885 -10.428 -20.090 1.00 84.12 383 PHE A C 1
ATOM 3095 O O . PHE A 1 383 ? -32.705 -10.786 -20.112 1.00 84.12 383 PHE A O 1
ATOM 3102 N N . VAL A 1 384 ? -34.341 -9.428 -20.842 1.00 84.75 384 VAL A N 1
ATOM 3103 C CA . VAL A 1 384 ? -33.515 -8.699 -21.813 1.00 84.75 384 VAL A CA 1
ATOM 3104 C C . VAL A 1 384 ? -33.476 -7.209 -21.481 1.00 84.75 384 VAL A C 1
ATOM 3106 O O . VAL A 1 384 ? -34.484 -6.600 -21.135 1.00 84.75 384 VAL A O 1
ATOM 3109 N N . ILE A 1 385 ? -32.300 -6.599 -21.626 1.00 91.56 385 ILE A N 1
ATOM 3110 C CA . ILE A 1 385 ? -32.146 -5.143 -21.679 1.00 91.56 385 ILE A CA 1
ATOM 3111 C C . ILE A 1 385 ? -31.791 -4.788 -23.119 1.00 91.56 385 ILE A C 1
ATOM 3113 O O . ILE A 1 385 ? -30.746 -5.210 -23.615 1.00 91.56 385 ILE A O 1
ATOM 3117 N N . CYS A 1 386 ? -32.651 -4.046 -23.812 1.00 90.88 386 CYS A N 1
ATOM 3118 C CA . CYS A 1 386 ? -32.410 -3.694 -25.210 1.00 90.88 386 CYS A CA 1
ATOM 3119 C C . CYS A 1 386 ? -33.016 -2.341 -25.587 1.00 90.88 386 CYS A C 1
ATOM 3121 O O . CYS A 1 386 ? -33.912 -1.826 -24.925 1.00 90.88 386 CYS A O 1
ATOM 3123 N N . GLY A 1 387 ? -32.488 -1.734 -26.644 1.00 91.69 387 GLY A N 1
ATOM 3124 C CA . GLY A 1 387 ? -32.918 -0.427 -27.120 1.00 91.69 387 GLY A CA 1
ATOM 3125 C C . GLY A 1 387 ? -31.839 0.241 -27.960 1.00 91.69 387 GLY A C 1
ATOM 3126 O O . GLY A 1 387 ? -30.903 -0.407 -28.435 1.00 91.69 387 GLY A O 1
ATOM 3127 N N . ASN A 1 388 ? -31.985 1.543 -28.182 1.00 89.38 388 ASN A N 1
ATOM 3128 C CA . ASN A 1 388 ? -31.057 2.295 -29.019 1.00 89.38 388 ASN A CA 1
ATOM 3129 C C . ASN A 1 388 ? -29.728 2.535 -28.290 1.00 89.38 388 ASN A C 1
ATOM 3131 O O . ASN A 1 388 ? -29.706 2.872 -27.107 1.00 89.38 388 ASN A O 1
ATOM 3135 N N . ASN A 1 389 ? -28.619 2.476 -29.030 1.00 86.06 389 ASN A N 1
ATOM 3136 C CA . ASN A 1 389 ? -27.278 2.752 -28.506 1.00 86.06 389 ASN A CA 1
ATOM 3137 C C . ASN A 1 389 ? -27.145 4.158 -27.884 1.00 86.06 389 ASN A C 1
ATOM 3139 O O . ASN A 1 389 ? -26.430 4.339 -26.903 1.00 86.06 389 ASN A O 1
ATOM 3143 N N . VAL A 1 390 ? -27.816 5.144 -28.480 1.00 88.25 390 VAL A N 1
ATOM 3144 C CA . VAL A 1 390 ? -27.915 6.537 -28.030 1.00 88.25 390 VAL A CA 1
ATOM 3145 C C . VAL A 1 390 ? -29.245 7.110 -28.530 1.00 88.25 390 VAL A C 1
ATOM 3147 O O . VAL A 1 390 ? -29.745 6.683 -29.576 1.00 88.25 390 VAL A O 1
ATOM 3150 N N . ILE A 1 391 ? -29.834 8.051 -27.796 1.00 89.62 391 ILE A N 1
ATOM 3151 C CA . ILE A 1 391 ? -31.038 8.765 -28.226 1.00 89.62 391 ILE A CA 1
ATOM 3152 C C . ILE A 1 391 ? -30.640 9.802 -29.282 1.00 89.62 391 ILE A C 1
ATOM 3154 O O . ILE A 1 391 ? -29.905 10.741 -28.992 1.00 89.62 391 ILE A O 1
ATOM 3158 N N . GLU A 1 392 ? -31.133 9.620 -30.509 1.00 86.06 392 GLU A N 1
ATOM 3159 C CA . GLU A 1 392 ? -30.937 10.557 -31.630 1.00 86.06 392 GLU A CA 1
ATOM 3160 C C . GLU A 1 392 ? -32.186 11.421 -31.852 1.00 86.06 392 GLU A C 1
ATOM 3162 O O . GLU A 1 392 ? -32.102 12.643 -31.908 1.00 86.06 392 GLU A O 1
ATOM 3167 N N . HIS A 1 393 ? -33.363 10.786 -31.937 1.00 90.56 393 HIS A N 1
ATOM 3168 C CA . HIS A 1 393 ? -34.644 11.447 -32.196 1.00 90.56 393 HIS A CA 1
ATOM 3169 C C . HIS A 1 393 ? -35.796 10.721 -31.493 1.00 90.56 393 HIS A C 1
ATOM 3171 O O . HIS A 1 393 ? -35.821 9.487 -31.450 1.00 90.56 393 HIS A O 1
ATOM 3177 N N . ARG A 1 394 ? -36.788 11.480 -31.009 1.00 90.88 394 ARG A N 1
ATOM 3178 C CA . ARG A 1 394 ? -37.955 10.963 -30.271 1.00 90.88 394 ARG A CA 1
ATOM 3179 C C . ARG A 1 394 ? -38.712 9.873 -31.034 1.00 90.88 394 ARG A C 1
ATOM 3181 O O . ARG A 1 394 ? -38.906 8.781 -30.504 1.00 90.88 394 ARG A O 1
ATOM 3188 N N . ASP A 1 395 ? -39.083 10.138 -32.284 1.00 92.25 395 ASP A N 1
ATOM 3189 C CA . ASP A 1 395 ? -39.927 9.225 -33.070 1.00 92.25 395 ASP A CA 1
ATOM 3190 C C . ASP A 1 395 ? -39.229 7.898 -33.374 1.00 92.25 395 ASP A C 1
ATOM 3192 O O . ASP A 1 395 ? -39.847 6.833 -33.326 1.00 92.25 395 ASP A O 1
ATOM 3196 N N . LYS A 1 396 ? -37.916 7.944 -33.629 1.00 91.75 396 LYS A N 1
ATOM 3197 C CA . LYS A 1 396 ? -37.096 6.747 -33.846 1.00 91.75 396 LYS A CA 1
ATOM 3198 C C . LYS A 1 396 ? -37.009 5.912 -32.569 1.00 91.75 396 LYS A C 1
ATOM 3200 O O . LYS A 1 396 ? -37.168 4.697 -32.631 1.00 91.75 396 LYS A O 1
ATOM 3205 N N . THR A 1 397 ? -36.805 6.550 -31.418 1.00 94.88 397 THR A N 1
ATOM 3206 C CA . THR A 1 397 ? -36.748 5.870 -30.116 1.00 94.88 397 THR A CA 1
ATOM 3207 C C . THR A 1 397 ? -38.078 5.210 -29.759 1.00 94.88 397 THR A C 1
ATOM 3209 O O . THR A 1 397 ? -38.079 4.033 -29.401 1.00 94.88 397 THR A O 1
ATOM 3212 N N . LEU A 1 398 ? -39.206 5.902 -29.950 1.00 94.94 398 LEU A N 1
ATOM 3213 C CA . LEU A 1 398 ? -40.540 5.326 -29.738 1.00 94.94 398 LEU A CA 1
ATOM 3214 C C . LEU A 1 398 ? -40.823 4.160 -30.689 1.00 94.94 3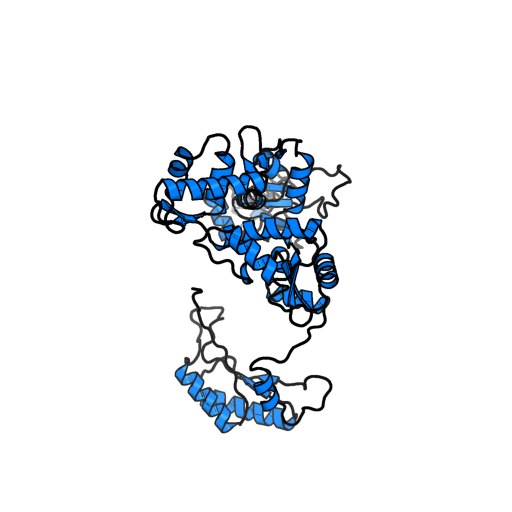98 LEU A C 1
ATOM 3216 O O . LEU A 1 398 ? -41.294 3.111 -30.257 1.00 94.94 398 LEU A O 1
ATOM 3220 N N . LYS A 1 399 ? -40.489 4.299 -31.977 1.00 95.12 399 LYS A N 1
ATOM 3221 C CA . LYS A 1 399 ? -40.674 3.223 -32.960 1.00 95.12 399 LYS A CA 1
ATOM 3222 C C . LYS A 1 399 ? -39.885 1.966 -32.583 1.00 95.12 399 LYS A C 1
ATOM 3224 O O . LYS A 1 399 ? -40.431 0.867 -32.674 1.00 95.12 399 LYS A O 1
ATOM 3229 N N . THR A 1 400 ? -38.635 2.115 -32.139 1.00 95.38 400 THR A N 1
ATOM 3230 C CA . THR A 1 400 ? -37.838 0.982 -31.647 1.00 95.38 400 THR A CA 1
ATOM 3231 C C . THR A 1 400 ? -38.462 0.369 -30.394 1.00 95.38 400 THR A C 1
ATOM 3233 O O . THR A 1 400 ? -38.605 -0.850 -30.330 1.00 95.38 400 THR A O 1
ATOM 3236 N N . ALA A 1 401 ? -38.868 1.189 -29.420 1.00 95.31 401 ALA A N 1
ATOM 3237 C CA . ALA A 1 401 ? -39.456 0.711 -28.171 1.00 95.31 401 ALA A CA 1
ATOM 3238 C C . ALA A 1 401 ? -40.746 -0.090 -28.398 1.00 95.31 401 ALA A C 1
ATOM 3240 O O . ALA A 1 401 ? -40.876 -1.193 -27.870 1.00 95.31 401 ALA A O 1
ATOM 3241 N N . ARG A 1 402 ? -41.651 0.401 -29.256 1.00 96.19 402 ARG A N 1
ATOM 3242 C CA . ARG A 1 402 ? -42.868 -0.324 -29.663 1.00 96.19 402 ARG A CA 1
ATOM 3243 C C . ARG A 1 402 ? -42.537 -1.670 -30.287 1.00 96.19 402 ARG A C 1
ATOM 3245 O O . ARG A 1 402 ? -43.138 -2.678 -29.933 1.00 96.19 402 ARG A O 1
ATOM 3252 N N . LYS A 1 403 ? -41.541 -1.710 -31.181 1.00 96.69 403 LYS A N 1
ATOM 3253 C CA . LYS A 1 403 ? -41.180 -2.965 -31.842 1.00 96.69 403 LYS A CA 1
ATOM 3254 C C . LYS A 1 403 ? -40.578 -3.980 -30.876 1.00 96.69 403 LYS A C 1
ATOM 3256 O O . LYS A 1 403 ? -40.871 -5.167 -30.981 1.00 96.69 403 LYS A O 1
ATOM 3261 N N . ILE A 1 404 ? -39.763 -3.513 -29.933 1.00 95.06 404 ILE A N 1
ATOM 3262 C CA . ILE A 1 404 ? -39.242 -4.341 -28.844 1.00 95.06 404 ILE A CA 1
ATOM 3263 C C . ILE A 1 404 ? -40.401 -4.882 -28.007 1.00 95.06 404 ILE A C 1
ATOM 3265 O O . ILE A 1 404 ? -40.461 -6.090 -27.812 1.00 95.06 404 ILE A O 1
ATOM 3269 N N . LYS A 1 405 ? -41.341 -4.024 -27.585 1.00 92.31 405 LYS A N 1
ATOM 3270 C CA . LYS A 1 405 ? -42.530 -4.409 -26.809 1.00 92.31 405 LYS A CA 1
ATOM 3271 C C . LYS A 1 405 ? -43.325 -5.524 -27.496 1.00 92.31 405 LYS A C 1
ATOM 3273 O O . LYS A 1 405 ? -43.573 -6.547 -26.869 1.00 92.31 405 LYS A O 1
ATOM 3278 N N . GLU A 1 406 ? -43.617 -5.378 -28.789 1.00 94.31 406 GLU A N 1
ATOM 3279 C CA . GLU A 1 406 ? -44.297 -6.415 -29.581 1.00 94.31 406 GLU A CA 1
ATOM 3280 C C . GLU A 1 406 ? -43.555 -7.763 -29.542 1.00 94.31 406 GLU A C 1
ATOM 3282 O O . GLU A 1 406 ? -44.170 -8.807 -29.335 1.00 94.31 406 GLU A O 1
ATOM 3287 N N . ILE A 1 407 ? -42.232 -7.755 -29.742 1.00 93.62 407 ILE A N 1
ATOM 3288 C CA . ILE A 1 407 ? -41.417 -8.980 -29.796 1.00 93.62 407 ILE A CA 1
ATOM 3289 C C . ILE A 1 407 ? -41.371 -9.662 -28.426 1.00 93.62 407 ILE A C 1
ATOM 3291 O O . ILE A 1 407 ? -41.535 -10.876 -28.324 1.00 93.62 407 ILE A O 1
ATOM 3295 N N . VAL A 1 408 ? -41.132 -8.895 -27.364 1.00 88.62 408 VAL A N 1
ATOM 3296 C CA . VAL A 1 408 ? -40.937 -9.456 -26.022 1.00 88.62 408 VAL A CA 1
ATOM 3297 C C . VAL A 1 408 ? -42.250 -9.947 -25.412 1.00 88.62 408 VAL A C 1
ATOM 3299 O O . VAL A 1 408 ? -42.234 -10.928 -24.673 1.00 88.62 408 VAL A O 1
ATOM 3302 N N . GLU A 1 409 ? -43.390 -9.356 -25.785 1.00 86.75 409 GLU A N 1
ATOM 3303 C CA . GLU A 1 409 ? -44.718 -9.884 -25.447 1.00 86.75 409 GLU A CA 1
ATOM 3304 C C . GLU A 1 409 ? -45.021 -11.201 -26.159 1.00 86.75 409 GLU A C 1
ATOM 3306 O O . GLU A 1 409 ? -45.500 -12.137 -25.519 1.00 86.75 409 GLU A O 1
ATOM 3311 N N . GLN A 1 410 ? -44.694 -11.312 -27.452 1.00 90.56 410 GLN A N 1
ATOM 3312 C CA . GLN A 1 410 ? -44.849 -12.565 -28.203 1.00 90.56 410 GLN A CA 1
ATOM 3313 C C . GLN A 1 410 ? -44.010 -13.701 -27.612 1.00 90.56 410 GLN A C 1
ATOM 3315 O O . GLN A 1 410 ? -44.458 -14.844 -27.567 1.00 90.56 410 GLN A O 1
ATOM 3320 N N . LEU A 1 411 ? -42.795 -13.386 -27.163 1.00 88.31 411 LEU A N 1
ATOM 3321 C CA . LEU A 1 411 ? -41.870 -14.359 -26.583 1.00 88.31 411 LEU A CA 1
ATOM 3322 C C . LEU A 1 411 ? -42.073 -14.572 -25.075 1.00 88.31 411 LEU A C 1
ATOM 3324 O O . LEU A 1 411 ? -41.425 -15.444 -24.504 1.00 88.31 411 LEU A O 1
ATOM 3328 N N . GLN A 1 412 ? -42.944 -13.786 -24.432 1.00 82.44 412 GLN A N 1
ATOM 3329 C CA . GLN A 1 412 ? -43.141 -13.754 -22.978 1.00 82.44 412 GLN A CA 1
ATOM 3330 C C . GLN A 1 412 ? -41.836 -13.550 -22.183 1.00 82.44 412 GLN A C 1
ATOM 3332 O O . GLN A 1 412 ? -41.635 -14.143 -21.123 1.00 82.44 412 GLN A O 1
ATOM 3337 N N . ILE A 1 413 ? -40.944 -12.694 -22.690 1.00 83.75 413 ILE A N 1
ATOM 3338 C CA . ILE A 1 413 ? -39.660 -12.369 -22.055 1.00 83.75 413 ILE A CA 1
ATOM 3339 C C . ILE A 1 413 ? -39.771 -10.991 -21.385 1.00 83.75 413 ILE A C 1
ATOM 3341 O O . ILE A 1 413 ? -40.095 -10.014 -22.059 1.00 83.75 413 ILE A O 1
ATOM 3345 N N . PRO A 1 414 ? -39.472 -10.849 -20.084 1.00 83.19 414 PRO A N 1
ATOM 3346 C CA . PRO A 1 414 ? -39.383 -9.539 -19.450 1.00 83.19 414 PRO A CA 1
ATOM 3347 C C . PRO A 1 414 ? -38.315 -8.665 -20.120 1.00 83.19 414 PRO A C 1
ATOM 3349 O O . PRO A 1 414 ? -37.213 -9.130 -20.427 1.00 83.19 414 PRO A O 1
ATOM 3352 N N . CYS A 1 415 ? -38.624 -7.385 -20.333 1.00 87.00 415 CYS A N 1
ATOM 3353 C CA . CYS A 1 415 ? -37.731 -6.465 -21.028 1.00 87.00 415 CYS A CA 1
ATOM 3354 C C . CYS A 1 415 ? -37.616 -5.114 -20.325 1.00 87.00 415 CYS A C 1
ATOM 3356 O O . CYS A 1 415 ? -38.613 -4.548 -19.881 1.00 87.00 415 CYS A O 1
ATOM 3358 N N . ILE A 1 416 ? -36.398 -4.573 -20.300 1.00 91.06 416 ILE A N 1
ATOM 3359 C CA . ILE A 1 416 ? -36.106 -3.187 -19.926 1.00 91.06 416 ILE A CA 1
ATOM 3360 C C . ILE A 1 416 ? -35.643 -2.456 -21.183 1.00 91.06 416 ILE A C 1
ATOM 3362 O O . ILE A 1 416 ? -34.679 -2.873 -21.832 1.00 91.06 416 ILE A O 1
ATOM 3366 N N . PHE A 1 417 ? -36.318 -1.363 -21.530 1.00 92.81 417 PHE A N 1
ATOM 3367 C CA . PHE A 1 417 ? -35.890 -0.515 -22.632 1.00 92.81 417 PHE A CA 1
ATOM 3368 C C . PHE A 1 417 ? -34.709 0.357 -22.193 1.00 92.81 417 PHE A C 1
ATOM 3370 O O . PHE A 1 417 ? -34.829 1.139 -21.251 1.00 92.81 417 PHE A O 1
ATOM 3377 N N . LYS A 1 418 ? -33.568 0.256 -22.878 1.00 94.62 418 LYS A N 1
ATOM 3378 C CA . LYS A 1 418 ? -32.366 1.035 -22.544 1.00 94.62 418 LYS A CA 1
ATOM 3379 C C . LYS A 1 418 ? -31.933 1.933 -23.688 1.00 94.62 418 LYS A C 1
ATOM 3381 O O . LYS A 1 418 ? -31.732 1.461 -24.805 1.00 94.62 418 LYS A O 1
ATOM 3386 N N . SER A 1 419 ? -31.707 3.213 -23.398 1.00 91.88 419 SER A N 1
ATOM 3387 C CA . SER A 1 419 ? -31.035 4.122 -24.329 1.00 91.88 419 SER A CA 1
ATOM 3388 C C . SER A 1 419 ? -30.314 5.252 -23.604 1.00 91.88 419 SER A C 1
ATOM 3390 O O . SER A 1 419 ? -30.841 5.779 -22.634 1.00 91.88 419 SER A O 1
ATOM 3392 N N . SER A 1 420 ? -29.111 5.609 -24.062 1.00 88.25 420 SER A N 1
ATOM 3393 C CA . SER A 1 420 ? -28.286 6.648 -23.429 1.00 88.25 420 SER A CA 1
ATOM 3394 C C . SER A 1 420 ? -28.663 8.039 -23.952 1.00 88.25 420 SER A C 1
ATOM 3396 O O . SER A 1 420 ? -28.689 8.247 -25.168 1.00 88.25 420 SER A O 1
ATOM 3398 N N . PHE A 1 421 ? -28.931 8.996 -23.058 1.00 86.00 421 PHE A N 1
ATOM 3399 C CA . PHE A 1 421 ? -29.147 10.406 -23.428 1.00 86.00 421 PHE A CA 1
ATOM 3400 C C . PHE A 1 421 ? -27.839 11.159 -23.729 1.00 86.00 421 PHE A C 1
ATOM 3402 O O . PHE A 1 421 ? -27.841 12.102 -24.519 1.00 86.00 421 PHE A O 1
ATOM 3409 N N . ASP A 1 422 ? -26.737 10.718 -23.118 1.00 81.62 422 ASP A N 1
ATOM 3410 C CA . ASP A 1 422 ? -25.360 11.133 -23.379 1.00 81.62 422 ASP A CA 1
ATOM 3411 C C . ASP A 1 422 ? -24.476 9.883 -23.324 1.00 81.62 422 ASP A C 1
ATOM 3413 O O . ASP A 1 422 ? -24.547 9.110 -22.371 1.00 81.62 422 ASP A O 1
ATOM 3417 N N . LYS A 1 423 ? -23.674 9.651 -24.361 1.00 79.81 423 LYS A N 1
ATOM 3418 C CA . LYS A 1 423 ? -22.763 8.514 -24.465 1.00 79.81 423 LYS A CA 1
ATOM 3419 C C . LYS A 1 423 ? -21.321 9.011 -24.466 1.00 79.81 423 LYS A C 1
ATOM 3421 O O . LYS A 1 423 ? -20.787 9.373 -25.515 1.00 79.81 423 LYS A O 1
ATOM 3426 N N . ALA A 1 424 ? -20.696 8.996 -23.288 1.00 64.94 424 ALA A N 1
ATOM 3427 C CA . ALA A 1 424 ? -19.371 9.577 -23.058 1.00 64.94 424 ALA A CA 1
ATOM 3428 C C . ALA A 1 424 ? -18.195 8.710 -23.558 1.00 64.94 424 ALA A C 1
ATOM 3430 O O . ALA A 1 424 ? -17.116 9.229 -23.825 1.00 64.94 424 ALA A O 1
ATOM 3431 N N . ASN A 1 425 ? -18.388 7.400 -23.742 1.00 63.38 425 ASN A N 1
ATOM 3432 C CA . ASN A 1 425 ? -17.347 6.441 -24.143 1.00 63.38 425 ASN A CA 1
ATOM 3433 C C . ASN A 1 425 ? -17.196 6.294 -25.672 1.00 63.38 425 ASN A C 1
ATOM 3435 O O . ASN A 1 425 ? -17.302 5.195 -26.227 1.00 63.38 425 ASN A O 1
ATOM 3439 N N . ARG A 1 426 ? -16.976 7.404 -26.384 1.00 64.44 426 ARG A N 1
ATOM 3440 C CA . ARG A 1 426 ? -16.726 7.391 -27.837 1.00 64.44 426 ARG A CA 1
ATOM 3441 C C . ARG A 1 426 ? -15.229 7.324 -28.135 1.00 64.44 426 ARG A C 1
ATOM 3443 O O . ARG A 1 426 ? -14.454 8.082 -27.574 1.00 64.44 426 ARG A O 1
ATOM 3450 N N . THR A 1 427 ? -14.850 6.481 -29.095 1.00 48.84 427 THR A N 1
ATOM 3451 C CA . THR A 1 427 ? -13.479 6.363 -29.630 1.00 48.84 427 THR A CA 1
ATOM 3452 C C . THR A 1 427 ? -12.986 7.621 -30.358 1.00 48.84 427 THR A C 1
ATOM 3454 O O . THR A 1 427 ? -11.804 7.723 -30.654 1.00 48.84 427 THR A O 1
ATOM 3457 N N . SER A 1 428 ? -13.865 8.590 -30.639 1.00 46.12 428 SER A N 1
ATOM 3458 C CA . SER A 1 428 ? -13.508 9.910 -31.168 1.00 46.12 428 SER A CA 1
ATOM 3459 C C . SER A 1 428 ? -14.326 11.003 -30.478 1.00 46.12 428 SER A C 1
ATOM 3461 O O . SER A 1 428 ? -15.557 10.908 -30.413 1.00 46.12 428 SER A O 1
ATOM 3463 N N . HIS A 1 429 ? -13.651 12.064 -30.028 1.00 50.75 429 HIS A N 1
ATOM 3464 C CA . HIS A 1 429 ? -14.249 13.216 -29.338 1.00 50.75 429 HIS A CA 1
ATOM 3465 C C . HIS A 1 429 ? -15.252 14.013 -30.193 1.00 50.75 429 HIS A C 1
ATOM 3467 O O . HIS A 1 429 ? -16.069 14.744 -29.642 1.00 50.75 429 HIS A O 1
ATOM 3473 N N . LEU A 1 430 ? -15.226 13.854 -31.522 1.00 51.69 430 LEU A N 1
ATOM 3474 C CA . LEU A 1 430 ? -16.117 14.550 -32.464 1.00 51.69 430 LEU A CA 1
ATOM 3475 C C . LEU A 1 430 ? -17.436 13.799 -32.730 1.00 51.69 430 LEU A C 1
ATOM 3477 O O . LEU A 1 430 ? -18.280 14.272 -33.490 1.00 51.69 430 LEU A O 1
ATOM 3481 N N . SER A 1 431 ? -17.617 12.610 -32.150 1.00 69.19 431 SER A N 1
ATOM 3482 C CA . SER A 1 431 ? -18.798 11.776 -32.402 1.00 69.19 431 SER A CA 1
ATOM 3483 C C . SER A 1 431 ? -20.041 12.314 -31.694 1.00 69.19 431 SER A C 1
ATOM 3485 O O . SER A 1 431 ? -19.964 12.757 -30.551 1.00 69.19 431 SER A O 1
ATOM 3487 N N . PHE A 1 432 ? -21.212 12.185 -32.329 1.00 75.06 432 PHE A N 1
ATOM 3488 C CA . PHE A 1 432 ? -22.491 12.525 -31.702 1.00 75.06 432 PHE A CA 1
ATOM 3489 C C . PHE A 1 432 ? -22.685 11.760 -30.381 1.00 75.06 432 PHE A C 1
ATOM 3491 O O . PHE A 1 432 ? -22.578 10.525 -30.314 1.00 75.06 432 PHE A O 1
ATOM 3498 N N . ARG A 1 433 ? -22.970 12.523 -29.325 1.00 76.25 433 ARG A N 1
ATOM 3499 C CA . ARG A 1 433 ? -23.055 12.032 -27.949 1.00 76.25 433 ARG A CA 1
ATOM 3500 C C . ARG A 1 433 ? -24.481 11.789 -27.470 1.00 76.25 433 ARG A C 1
ATOM 3502 O O . ARG A 1 433 ? -24.667 10.941 -26.610 1.00 76.25 433 ARG A O 1
ATOM 3509 N N . GLY A 1 434 ? -25.473 12.434 -28.074 1.00 85.75 434 GLY A N 1
ATOM 3510 C CA . GLY A 1 434 ? -26.879 12.293 -27.707 1.00 85.75 434 GLY A CA 1
ATOM 3511 C C . GLY A 1 434 ? -27.586 13.640 -27.625 1.00 85.75 434 GLY A C 1
ATOM 3512 O O . GLY A 1 434 ? -27.001 14.683 -27.913 1.00 85.75 434 GLY A O 1
ATOM 3513 N N . VAL A 1 435 ? -28.863 13.604 -27.253 1.00 86.25 435 VAL A N 1
ATOM 3514 C CA . VAL A 1 435 ? -29.736 14.787 -27.145 1.00 86.25 435 VAL A CA 1
ATOM 3515 C C . VAL A 1 435 ? -29.556 15.575 -25.840 1.00 86.25 435 VAL A C 1
ATOM 3517 O O . VAL A 1 435 ? -30.157 16.636 -25.691 1.00 86.25 435 VAL A O 1
ATOM 3520 N N . GLY A 1 436 ? -28.738 15.079 -24.905 1.00 84.44 436 GLY A N 1
ATOM 3521 C CA . GLY A 1 436 ? -28.545 15.685 -23.587 1.00 84.44 436 GLY A CA 1
ATOM 3522 C C . GLY A 1 436 ? -29.604 15.257 -22.567 1.00 84.44 436 GLY A C 1
ATOM 3523 O O . GLY A 1 436 ? -30.586 14.597 -22.907 1.00 84.44 436 GLY A O 1
ATOM 3524 N N . LEU A 1 437 ? -29.375 15.607 -21.298 1.00 84.50 437 LEU A N 1
ATOM 3525 C CA . LEU A 1 437 ? -30.134 15.100 -20.151 1.00 84.50 437 LEU A CA 1
ATOM 3526 C C . LEU A 1 437 ? -31.632 15.424 -20.233 1.00 84.50 437 LEU A C 1
ATOM 3528 O O . LEU A 1 437 ? -32.442 14.502 -20.263 1.00 84.50 437 LEU A O 1
ATOM 3532 N N . ASP A 1 438 ? -32.001 16.704 -20.323 1.00 87.12 438 ASP A N 1
ATOM 3533 C CA . ASP A 1 438 ? -33.406 17.136 -20.252 1.00 87.12 438 ASP A CA 1
ATOM 3534 C C . ASP A 1 438 ? -34.252 16.535 -21.383 1.00 87.12 438 ASP A C 1
ATOM 3536 O O . ASP A 1 438 ? -35.265 15.874 -21.144 1.00 87.12 438 ASP A O 1
ATOM 3540 N N . ALA A 1 439 ? -33.790 16.684 -22.630 1.00 86.00 439 ALA A N 1
ATOM 3541 C CA . ALA A 1 439 ? -34.462 16.119 -23.798 1.00 86.00 439 ALA A CA 1
ATOM 3542 C C . ALA A 1 439 ? -34.460 14.580 -23.780 1.00 86.00 439 ALA A C 1
ATOM 3544 O O . ALA A 1 439 ? -35.427 13.946 -24.206 1.00 86.00 439 ALA A O 1
ATOM 3545 N N . GLY A 1 440 ? -33.391 13.962 -23.275 1.00 91.38 440 GLY A N 1
ATOM 3546 C CA . GLY A 1 440 ? -33.292 12.514 -23.135 1.00 91.38 440 GLY A CA 1
ATOM 3547 C C . GLY A 1 440 ? -34.289 11.949 -22.128 1.00 91.38 440 GLY A C 1
ATOM 3548 O O . GLY A 1 440 ? -34.959 10.960 -22.429 1.00 91.38 440 GLY A O 1
ATOM 3549 N N . LEU A 1 441 ? -34.436 12.589 -20.966 1.00 91.56 441 LEU A N 1
ATOM 3550 C CA . LEU A 1 441 ? -35.391 12.190 -19.931 1.00 91.56 441 LEU A CA 1
ATOM 3551 C C . LEU A 1 441 ? -36.843 12.368 -20.390 1.00 91.56 441 LEU A C 1
ATOM 3553 O O . LEU A 1 441 ? -37.651 11.466 -20.174 1.00 91.56 441 LEU A O 1
ATOM 3557 N N . GLU A 1 442 ? -37.164 13.461 -21.086 1.00 93.00 442 GLU A N 1
ATOM 3558 C CA . GLU A 1 442 ? -38.472 13.671 -21.732 1.00 93.00 442 GLU A CA 1
ATOM 3559 C C . GLU A 1 442 ? -38.805 12.540 -22.724 1.00 93.00 442 GLU A C 1
ATOM 3561 O O . GLU A 1 442 ? -39.905 11.979 -22.715 1.00 93.00 442 GLU A O 1
ATOM 3566 N N . ILE A 1 443 ? -37.837 12.137 -23.556 1.00 94.25 443 ILE A N 1
ATOM 3567 C CA . ILE A 1 443 ? -38.022 11.048 -24.526 1.00 94.25 443 ILE A CA 1
ATOM 3568 C C . ILE A 1 443 ? -38.176 9.692 -23.824 1.00 94.25 443 ILE A C 1
ATOM 3570 O O . ILE A 1 443 ? -39.043 8.907 -24.208 1.00 94.25 443 ILE A O 1
ATOM 3574 N N . LEU A 1 444 ? -37.375 9.398 -22.796 1.00 93.94 444 LEU A N 1
ATOM 3575 C CA . LEU A 1 444 ? -37.482 8.148 -22.032 1.00 93.94 444 LEU A CA 1
ATOM 3576 C C . LEU A 1 444 ? -38.798 8.067 -21.251 1.00 93.94 444 LEU A C 1
ATOM 3578 O O . LEU A 1 444 ? -39.404 6.996 -21.178 1.00 93.94 444 LEU A O 1
ATOM 3582 N N . LYS A 1 445 ? -39.283 9.193 -20.723 1.00 93.81 445 LYS A N 1
ATOM 3583 C CA . LYS A 1 445 ? -40.612 9.290 -20.114 1.00 93.81 445 LYS A CA 1
ATOM 3584 C C . LYS A 1 445 ? -41.703 8.965 -21.134 1.00 93.81 445 LYS A C 1
ATOM 3586 O O . LYS A 1 445 ? -42.540 8.113 -20.854 1.00 93.81 445 LYS A O 1
ATOM 3591 N N . ALA A 1 446 ? -41.634 9.545 -22.333 1.00 93.06 446 ALA A N 1
ATOM 3592 C CA . ALA A 1 446 ? -42.575 9.237 -23.408 1.00 93.06 446 ALA A CA 1
ATOM 3593 C C . ALA A 1 446 ? -42.544 7.755 -23.819 1.00 93.06 446 ALA A C 1
ATOM 3595 O O . ALA A 1 446 ? -43.591 7.174 -24.078 1.00 93.06 446 ALA A O 1
ATOM 3596 N N . VAL A 1 447 ? -41.364 7.123 -23.858 1.00 95.19 447 VAL A N 1
ATOM 3597 C CA . VAL A 1 447 ? -41.242 5.677 -24.123 1.00 95.19 447 VAL A CA 1
ATOM 3598 C C . VAL A 1 447 ? -41.960 4.858 -23.059 1.00 95.19 447 VAL A C 1
ATOM 3600 O O . VAL A 1 447 ? -42.702 3.934 -23.395 1.00 95.19 447 VAL A O 1
ATOM 3603 N N . LYS A 1 448 ? -41.754 5.197 -21.786 1.00 90.56 448 LYS A N 1
ATOM 3604 C CA . LYS A 1 448 ? -42.414 4.520 -20.672 1.00 90.56 448 LYS A CA 1
ATOM 3605 C C . LYS A 1 448 ? -43.934 4.680 -20.740 1.00 90.56 448 LYS A C 1
ATOM 3607 O O . LYS A 1 448 ? -44.641 3.699 -20.575 1.00 90.56 448 LYS A O 1
ATOM 3612 N N . GLU A 1 449 ? -44.430 5.884 -21.010 1.00 92.38 449 GLU A N 1
ATOM 3613 C CA . GLU A 1 449 ? -45.871 6.160 -21.131 1.00 92.38 449 GLU A CA 1
ATOM 3614 C C . GLU A 1 449 ? -46.516 5.445 -22.329 1.00 92.38 449 GLU A C 1
ATOM 3616 O O . GLU A 1 449 ? -47.653 4.994 -22.232 1.00 92.38 449 GLU A O 1
ATOM 3621 N N . ASP A 1 450 ? -45.796 5.319 -23.446 1.00 93.44 450 ASP A N 1
ATOM 3622 C CA . ASP A 1 450 ? -46.305 4.728 -24.691 1.00 93.44 450 ASP A CA 1
ATOM 3623 C C . ASP A 1 450 ? -46.265 3.193 -24.701 1.00 93.44 450 ASP A C 1
ATOM 3625 O O . ASP A 1 450 ? -47.106 2.556 -25.332 1.00 93.44 450 ASP A O 1
ATOM 3629 N N . THR A 1 451 ? -45.286 2.590 -24.022 1.00 90.94 451 THR A N 1
ATOM 3630 C CA . THR A 1 451 ? -45.034 1.139 -24.096 1.00 90.94 451 THR A CA 1
ATOM 3631 C C . THR A 1 451 ? -45.204 0.405 -22.773 1.00 90.94 451 THR A C 1
ATOM 3633 O O . THR A 1 451 ? -45.157 -0.822 -22.765 1.00 90.94 451 THR A O 1
ATOM 3636 N N . ASP A 1 452 ? -45.340 1.126 -21.658 1.00 87.69 452 ASP A N 1
ATOM 3637 C CA . ASP A 1 452 ? -45.310 0.596 -20.286 1.00 87.69 452 ASP A CA 1
ATOM 3638 C C . ASP A 1 452 ? -44.041 -0.222 -19.954 1.00 87.69 452 ASP A C 1
ATOM 3640 O O . ASP A 1 452 ? -43.951 -0.908 -18.936 1.00 87.69 452 ASP A O 1
ATOM 3644 N N . LEU A 1 453 ? -43.012 -0.151 -20.809 1.00 87.31 453 LEU A N 1
ATOM 3645 C CA . LEU A 1 453 ? -41.727 -0.779 -20.541 1.00 87.31 453 LEU A CA 1
ATOM 3646 C C . LEU A 1 453 ? -40.970 0.020 -19.471 1.00 87.31 453 LEU A C 1
ATOM 3648 O O . LEU A 1 453 ? -40.873 1.249 -19.554 1.00 87.31 453 LEU A O 1
ATOM 3652 N N . PRO A 1 454 ? -40.343 -0.659 -18.497 1.00 87.81 454 PRO A N 1
ATOM 3653 C CA . PRO A 1 454 ? -39.336 -0.048 -17.644 1.00 87.81 454 PRO A CA 1
ATOM 3654 C C . PRO A 1 454 ? -38.203 0.529 -18.496 1.00 87.81 454 PRO A C 1
ATOM 3656 O O . PRO A 1 454 ? -37.740 -0.117 -19.436 1.00 87.81 454 PRO A O 1
ATOM 3659 N N . VAL A 1 455 ? -37.750 1.737 -18.157 1.00 90.75 455 VAL A N 1
ATOM 3660 C CA . VAL A 1 455 ? -36.695 2.445 -18.892 1.00 90.75 455 VAL A CA 1
ATOM 3661 C C . VAL A 1 455 ? -35.416 2.559 -18.070 1.00 90.75 455 VAL A C 1
ATOM 3663 O O . VAL A 1 455 ? -35.468 2.727 -16.852 1.00 90.75 455 VAL A O 1
ATOM 3666 N N . LEU A 1 456 ? -34.274 2.484 -18.750 1.00 88.31 456 LEU A N 1
ATOM 3667 C CA . LEU A 1 456 ? -32.933 2.618 -18.183 1.00 88.31 456 LEU A CA 1
ATOM 3668 C C . LEU A 1 456 ? -32.070 3.526 -19.076 1.00 88.31 456 LEU A C 1
ATOM 3670 O O . LEU A 1 456 ? -32.156 3.470 -20.304 1.00 88.31 456 LEU A O 1
ATOM 3674 N N . THR A 1 457 ? -31.200 4.328 -18.470 1.00 87.06 457 THR A N 1
ATOM 3675 C CA . THR A 1 457 ? -30.170 5.120 -19.161 1.00 87.06 457 THR A CA 1
ATOM 3676 C C . THR A 1 457 ? -28.891 5.135 -18.336 1.00 87.06 457 THR A C 1
ATOM 3678 O O . THR A 1 457 ? -28.945 4.993 -17.116 1.00 87.06 457 THR A O 1
ATOM 3681 N N . ASP A 1 458 ? -27.753 5.313 -19.005 1.00 80.25 458 ASP A N 1
ATOM 3682 C CA . ASP A 1 458 ? -26.473 5.531 -18.333 1.00 80.25 458 ASP A CA 1
ATOM 3683 C C . ASP A 1 458 ? -26.430 6.966 -17.783 1.00 80.25 458 ASP A C 1
ATOM 3685 O O . ASP A 1 458 ? -26.987 7.878 -18.400 1.00 80.25 458 ASP A O 1
ATOM 3689 N N . VAL A 1 459 ? -25.761 7.159 -16.646 1.00 75.31 459 VAL A N 1
ATOM 3690 C CA . VAL A 1 459 ? -25.436 8.473 -16.079 1.00 75.31 459 VAL A CA 1
ATOM 3691 C C . VAL A 1 459 ? -23.916 8.565 -15.997 1.00 75.31 459 VAL A C 1
ATOM 3693 O O . VAL A 1 459 ? -23.262 7.652 -15.496 1.00 75.31 459 VAL A O 1
ATOM 3696 N N . HIS A 1 460 ? -23.354 9.647 -16.528 1.00 66.88 460 HIS A N 1
ATOM 3697 C CA . HIS A 1 460 ? -21.921 9.918 -16.516 1.00 66.88 460 HIS A CA 1
ATOM 3698 C C . HIS A 1 460 ? -21.670 11.153 -15.644 1.00 66.88 460 HIS A C 1
ATOM 3700 O O . HIS A 1 460 ? -21.611 12.267 -16.156 1.00 66.88 460 HIS A O 1
ATOM 3706 N N . GLU A 1 461 ? -21.570 10.978 -14.327 1.00 53.59 461 GLU A N 1
ATOM 3707 C CA . GLU A 1 461 ? -21.100 12.044 -13.437 1.00 53.59 461 GLU A CA 1
ATOM 3708 C C . GLU A 1 461 ? -19.570 11.991 -13.328 1.00 53.59 461 GLU A C 1
ATOM 3710 O O . GLU A 1 461 ? -18.995 10.956 -12.999 1.00 53.59 461 GLU A O 1
ATOM 3715 N N . THR A 1 462 ? -18.896 13.118 -13.564 1.00 43.12 462 THR A N 1
ATOM 3716 C CA . THR A 1 462 ? -17.564 13.369 -12.997 1.00 43.12 462 THR A CA 1
ATOM 3717 C C . THR A 1 462 ? -17.757 13.834 -11.565 1.00 43.12 462 THR A C 1
ATOM 3719 O O . THR A 1 462 ? -17.832 15.035 -11.304 1.00 43.12 462 THR A O 1
ATOM 3722 N N . VAL A 1 463 ? -17.869 12.892 -10.632 1.00 30.50 463 VAL A N 1
ATOM 3723 C CA . VAL A 1 463 ? -17.705 13.231 -9.220 1.00 30.50 463 VAL A CA 1
ATOM 3724 C C . VAL A 1 463 ? -16.209 13.354 -8.962 1.00 30.50 463 VAL A C 1
ATOM 3726 O O . VAL A 1 463 ? -15.468 12.374 -8.950 1.00 30.50 463 VAL A O 1
ATOM 3729 N N . VAL A 1 464 ? -15.782 14.606 -8.807 1.00 27.25 464 VAL A N 1
ATOM 3730 C CA . VAL A 1 464 ? -14.604 14.975 -8.028 1.00 27.25 464 VAL A CA 1
ATOM 3731 C C . VAL A 1 464 ? -14.799 14.360 -6.648 1.00 27.25 464 VAL A C 1
ATOM 3733 O O . VAL A 1 464 ? -15.749 14.712 -5.950 1.00 27.25 464 VAL A O 1
ATOM 3736 N N . ALA A 1 465 ? -13.934 13.415 -6.288 1.00 23.56 465 ALA A N 1
ATOM 3737 C CA . ALA A 1 465 ? -13.780 13.020 -4.900 1.00 23.56 465 ALA A CA 1
ATOM 3738 C C . ALA A 1 465 ? -13.390 14.275 -4.107 1.00 23.56 465 ALA A C 1
ATOM 3740 O O . ALA A 1 465 ? -12.404 14.935 -4.449 1.00 23.56 465 ALA A O 1
ATOM 3741 N N . VAL A 1 466 ? -14.202 14.627 -3.112 1.00 30.20 466 VAL A N 1
ATOM 3742 C CA . VAL A 1 466 ? -13.742 15.450 -1.990 1.00 30.20 466 VAL A CA 1
ATOM 3743 C C . VAL A 1 466 ? -13.111 14.512 -0.982 1.00 30.20 466 VAL A C 1
ATOM 3745 O O . VAL A 1 466 ? -13.762 13.481 -0.691 1.00 30.20 466 VAL A O 1
#

Radius of gyration: 31.58 Å; chains: 1; bounding box: 77×51×91 Å

Foldseek 3Di:
DDAAEAEDADPQADAPDDAAADDDPVVVCVCVVPPPHKDKAAAPDPPPPPDPPPHNPWMWIADQAFIWTKDKDFAPDKDWDWDDDPDPPPPDDDPHSHHYIHTRYIDGTHIYTHTDDWPVVQVVVQQVVQQDPQQFRQAALVNCVNRTRDHSVRVVVSCLVQCWDADPRHIHRDDLVLLLVLVVLLVVVCVVVVPPPQQFAAALVVSLVSDDPVSSRSNSSQQVQQWDADPVRTTGGHLLRQLLSLLLVLLVVVVVVVDWDWPVVSLVVSCVSGPVVHDDDPLSCQQQWDWDDDDPTITIHGHHLVPADLDLLRRVVVVCVVPVDDDLSRCCSSCCVNDVDSVVVVVSCVVVHDDDPPPDDDPVVVLCVQCVPPPPDPDRAAAEEDFDAAADDLVRRLVRLVVVLVVCVVVVHGYEYEHAQAAPPDPDPPDDGHVDDPVVVVSQVVSCVNRVHHYDYDDDDPDDDD

Sequence (466 aa):
METQHTLIFSQDFSKDNIFLVELEESLLELVENNERAPYFVGCPNRNEENLSCAGANEAYFCTERKTFKVFFRESSNCIIPVQASQSNNCSKVSLLQDCVVPVVTLLHGHLELLTTGPRIDVLRYLIGNHRSSNNLVTLNIQQILDNVQISRLQLIDELRRMHIVPVEDGLKILTDTEIDRALDDIISTGTLQNWEMPLRLPPAKEILKYCGDQYSVAVRHCLDFFCIPRSDNYLTLDEYSVCRFKAMGLLQSFNEDGLSVEWSTFETKWQNRVPDFFQPRMEMLSGLAIFEEAGPKMLIHALFESHLPEDIDNRVKLLFQKKSNWTLEEIEPYLLPVVSDVMKIEHILRKHCRILKTIHSLGGVLWNRLVGSFAETKSPPFFVICGNNVIEHRDKTLKTARKIKEIVEQLQIPCIFKSSFDKANRTSHLSFRGVGLDAGLEILKAVKEDTDLPVLTDVHETVVAV

pLDDT: mean 80.09, std 16.49, range [23.56, 96.69]